Protein AF-0000000079066760 (afdb_homodimer)

Nearest PDB structures (foldseek):
  5xza-assembly1_A  TM=9.275E-01  e=2.744E-32  Staphylococcus aureus subsp. aureus NCTC 8325
  6qu3-assembly1_A  TM=8.707E-01  e=1.654E-29  Trypanosoma brucei brucei
  6qu5-assembly1_B  TM=8.694E-01  e=2.269E-28  Trypanosoma brucei brucei
  6qu4-assembly1_C  TM=8.582E-01  e=4.448E-29  Trypanosoma brucei brucei
  6qu5-assembly1_C  TM=8.742E-01  e=1.300E-27  Trypanosoma brucei brucei

Structure (mmCIF, N/CA/C/O backbone):
data_AF-0000000079066760-model_v1
#
loop_
_entity.id
_entity.type
_entity.pdbx_description
1 polymer 'ATP-dependent 6-phosphofructokinase'
#
loop_
_atom_site.group_PDB
_atom_site.id
_atom_site.type_symbol
_atom_site.label_atom_id
_atom_site.label_alt_id
_atom_site.label_comp_id
_atom_site.label_asym_id
_atom_site.label_entity_id
_atom_site.label_seq_id
_atom_site.pdbx_PDB_ins_code
_atom_site.Cartn_x
_atom_site.Cartn_y
_atom_site.Cartn_z
_atom_site.occupancy
_atom_site.B_iso_or_equiv
_atom_site.auth_seq_id
_atom_site.auth_comp_id
_atom_site.auth_asym_id
_atom_site.auth_atom_id
_atom_site.pdbx_PDB_model_num
ATOM 1 N N . MET A 1 1 ? 2.686 -25.406 -22.109 1 96.81 1 MET A N 1
ATOM 2 C CA . MET A 1 1 ? 4.059 -24.906 -22.016 1 96.81 1 MET A CA 1
ATOM 3 C C . MET A 1 1 ? 4.758 -25.5 -20.797 1 96.81 1 MET A C 1
ATOM 5 O O . MET A 1 1 ? 4.109 -26.062 -19.906 1 96.81 1 MET A O 1
ATOM 9 N N . ARG A 1 2 ? 6.035 -25.469 -20.938 1 98.31 2 ARG A N 1
ATOM 10 C CA . ARG A 1 2 ? 6.871 -25.734 -19.781 1 98.31 2 ARG A CA 1
ATOM 11 C C . ARG A 1 2 ? 7.609 -24.469 -19.344 1 98.31 2 ARG A C 1
ATOM 13 O O . ARG A 1 2 ? 8.375 -23.906 -20.109 1 98.31 2 ARG A O 1
ATOM 20 N N . ILE A 1 3 ? 7.352 -24.094 -18.047 1 98.5 3 ILE A N 1
ATOM 21 C CA . ILE A 1 3 ? 7.84 -22.797 -17.578 1 98.5 3 ILE A CA 1
ATOM 22 C C . ILE A 1 3 ? 8.805 -23.016 -16.406 1 98.5 3 ILE A C 1
ATOM 24 O O . ILE A 1 3 ? 8.523 -23.781 -15.484 1 98.5 3 ILE A O 1
ATOM 28 N N . GLY A 1 4 ? 9.984 -22.359 -16.5 1 98.62 4 GLY A N 1
ATOM 29 C CA . GLY A 1 4 ? 10.93 -22.344 -15.398 1 98.62 4 GLY A CA 1
ATOM 30 C C . GLY A 1 4 ? 10.875 -21.047 -14.594 1 98.62 4 GLY A C 1
ATOM 31 O O . GLY A 1 4 ? 10.781 -19.969 -15.164 1 98.62 4 GLY A O 1
ATOM 32 N N . VAL A 1 5 ? 10.883 -21.219 -13.266 1 98.38 5 VAL A N 1
ATOM 33 C CA . VAL A 1 5 ? 10.867 -20.078 -12.367 1 98.38 5 VAL A CA 1
ATOM 34 C C . VAL A 1 5 ? 12.102 -20.109 -11.469 1 98.38 5 VAL A C 1
ATOM 36 O O . VAL A 1 5 ? 12.555 -21.188 -11.07 1 98.38 5 VAL A O 1
ATOM 39 N N . LEU A 1 6 ? 12.688 -18.938 -11.219 1 97.31 6 LEU A N 1
ATOM 40 C CA . LEU A 1 6 ? 13.797 -18.859 -10.281 1 97.31 6 LEU A CA 1
ATOM 41 C C . LEU A 1 6 ? 13.766 -17.531 -9.516 1 97.31 6 LEU A C 1
ATOM 43 O O . LEU A 1 6 ? 13.219 -16.547 -10 1 97.31 6 LEU A O 1
ATOM 47 N N . THR A 1 7 ? 14.211 -17.547 -8.297 1 95.75 7 THR A N 1
ATOM 48 C CA . THR A 1 7 ? 14.375 -16.359 -7.457 1 95.75 7 THR A CA 1
ATOM 49 C C . THR A 1 7 ? 15.852 -16.094 -7.188 1 95.75 7 THR A C 1
ATOM 51 O O . THR A 1 7 ? 16.609 -17.016 -6.883 1 95.75 7 THR A O 1
ATOM 54 N N . SER A 1 8 ? 16.188 -14.828 -7.352 1 90.56 8 SER A N 1
ATOM 55 C CA . SER A 1 8 ? 17.594 -14.5 -7.172 1 90.56 8 SER A CA 1
ATOM 56 C C . SER A 1 8 ? 17.781 -13.164 -6.469 1 90.56 8 SER A C 1
ATOM 58 O O . SER A 1 8 ? 16.859 -12.328 -6.477 1 90.56 8 SER A O 1
ATOM 60 N N . GLY A 1 9 ? 18.969 -13.055 -5.758 1 84.5 9 GLY A N 1
ATOM 61 C CA . GLY A 1 9 ? 19.266 -11.844 -5.004 1 84.5 9 GLY A CA 1
ATOM 62 C C . GLY A 1 9 ? 18.797 -11.906 -3.564 1 84.5 9 GLY A C 1
ATOM 63 O O . GLY A 1 9 ? 18.594 -12.992 -3.02 1 84.5 9 GLY A O 1
ATOM 64 N N . GLY A 1 10 ? 18.734 -10.727 -2.904 1 80.44 10 GLY A N 1
ATOM 65 C CA . GLY A 1 10 ? 18.281 -10.68 -1.521 1 80.44 10 GLY A CA 1
ATOM 66 C C . GLY A 1 10 ? 16.828 -11.062 -1.353 1 80.44 10 GLY A C 1
ATOM 67 O O . GLY A 1 10 ? 15.992 -10.758 -2.209 1 80.44 10 GLY A O 1
ATOM 68 N N . ASP A 1 11 ? 16.578 -11.695 -0.259 1 82.19 11 ASP A N 1
ATOM 69 C CA . ASP A 1 11 ? 15.203 -12.117 -0.021 1 82.19 11 ASP A CA 1
ATOM 70 C C . ASP A 1 11 ? 14.297 -10.914 0.224 1 82.19 11 ASP A C 1
ATOM 72 O O . ASP A 1 11 ? 14.781 -9.82 0.534 1 82.19 11 ASP A O 1
ATOM 76 N N . CYS A 1 12 ? 13.109 -11.156 -0.087 1 88.12 12 CYS A N 1
ATOM 77 C CA . CYS A 1 12 ? 12.07 -10.141 0.051 1 88.12 12 CYS A CA 1
ATOM 78 C C . CYS A 1 12 ? 10.719 -10.773 0.339 1 88.12 12 CYS A C 1
ATOM 80 O O . CYS A 1 12 ? 10.406 -11.844 -0.19 1 88.12 12 CYS A O 1
ATOM 82 N N . PRO A 1 13 ? 9.938 -10.109 1.249 1 92.38 13 PRO A N 1
ATOM 83 C CA . PRO A 1 13 ? 8.562 -10.609 1.387 1 92.38 13 PRO A CA 1
ATOM 84 C C . PRO A 1 13 ? 7.77 -10.516 0.086 1 92.38 13 PRO A C 1
ATOM 86 O O . PRO A 1 13 ? 7.82 -9.492 -0.602 1 92.38 13 PRO A O 1
ATOM 89 N N . GLY A 1 14 ? 7.066 -11.656 -0.261 1 94.38 14 GLY A N 1
ATOM 90 C CA . GLY A 1 14 ? 6.223 -11.641 -1.445 1 94.38 14 GLY A CA 1
ATOM 91 C C . GLY A 1 14 ? 6.723 -12.562 -2.543 1 94.38 14 GLY A C 1
ATOM 92 O O . GLY A 1 14 ? 5.992 -12.859 -3.492 1 94.38 14 GLY A O 1
ATOM 93 N N . LEU A 1 15 ? 7.957 -13.062 -2.408 1 96.25 15 LEU A N 1
ATOM 94 C CA . LEU A 1 15 ? 8.523 -13.961 -3.414 1 96.25 15 LEU A CA 1
ATOM 95 C C . LEU A 1 15 ? 7.652 -15.203 -3.584 1 96.25 15 LEU A C 1
ATOM 97 O O . LEU A 1 15 ? 7.336 -15.594 -4.711 1 96.25 15 LEU A O 1
ATOM 101 N N . ASN A 1 16 ? 7.262 -15.742 -2.49 1 96.75 16 ASN A N 1
ATOM 102 C CA . ASN A 1 16 ? 6.445 -16.953 -2.529 1 96.75 16 ASN A CA 1
ATOM 103 C C . ASN A 1 16 ? 5.074 -16.672 -3.141 1 96.75 16 ASN A C 1
ATOM 105 O O . ASN A 1 16 ? 4.496 -17.547 -3.799 1 96.75 16 ASN A O 1
ATOM 109 N N . ALA A 1 17 ? 4.594 -15.508 -2.939 1 96.19 17 ALA A N 1
ATOM 110 C CA . ALA A 1 17 ? 3.32 -15.141 -3.547 1 96.19 17 ALA A CA 1
ATOM 111 C C . ALA A 1 17 ? 3.43 -15.102 -5.07 1 96.19 17 ALA A C 1
ATOM 113 O O . ALA A 1 17 ? 2.494 -15.484 -5.773 1 96.19 17 ALA A O 1
ATOM 114 N N . VAL A 1 18 ? 4.566 -14.625 -5.602 1 97.12 18 VAL A N 1
ATOM 115 C CA . VAL A 1 18 ? 4.781 -14.617 -7.043 1 97.12 18 VAL A CA 1
ATOM 116 C C . VAL A 1 18 ? 4.848 -16.047 -7.562 1 97.12 18 VAL A C 1
ATOM 118 O O . VAL A 1 18 ? 4.188 -16.391 -8.547 1 97.12 18 VAL A O 1
ATOM 121 N N . ILE A 1 19 ? 5.633 -16.859 -6.879 1 97.38 19 ILE A N 1
ATOM 122 C CA . ILE A 1 19 ? 5.793 -18.25 -7.277 1 97.38 19 ILE A CA 1
ATOM 123 C C . ILE A 1 19 ? 4.43 -18.938 -7.309 1 97.38 19 ILE A C 1
ATOM 125 O O . ILE A 1 19 ? 4.086 -19.609 -8.281 1 97.38 19 ILE A O 1
ATOM 129 N N . ARG A 1 20 ? 3.691 -18.766 -6.258 1 96.62 20 ARG A N 1
ATOM 130 C CA . ARG A 1 20 ? 2.361 -19.344 -6.148 1 96.62 20 ARG A CA 1
ATOM 131 C C . ARG A 1 20 ? 1.467 -18.891 -7.297 1 96.62 20 ARG A C 1
ATOM 133 O O . ARG A 1 20 ? 0.737 -19.703 -7.879 1 96.62 20 ARG A O 1
ATOM 140 N N . SER A 1 21 ? 1.528 -17.641 -7.566 1 96.44 21 SER A N 1
ATOM 141 C CA . SER A 1 21 ? 0.71 -17.078 -8.633 1 96.44 21 SER A CA 1
ATOM 142 C C . SER A 1 21 ? 1.089 -17.672 -9.992 1 96.44 21 SER A C 1
ATOM 144 O O . SER A 1 21 ? 0.216 -18 -10.789 1 96.44 21 SER A O 1
ATOM 146 N N . VAL A 1 22 ? 2.357 -17.781 -10.242 1 96.88 22 VAL A N 1
ATOM 147 C CA . VAL A 1 22 ? 2.842 -18.359 -11.492 1 96.88 22 VAL A CA 1
ATOM 148 C C . VAL A 1 22 ? 2.311 -19.781 -11.641 1 96.88 22 VAL A C 1
ATOM 150 O O . VAL A 1 22 ? 1.773 -20.156 -12.688 1 96.88 22 VAL A O 1
ATOM 153 N N . VAL A 1 23 ? 2.422 -20.562 -10.609 1 96.75 23 VAL A N 1
ATOM 154 C CA . VAL A 1 23 ? 2.004 -21.953 -10.656 1 96.75 23 VAL A CA 1
ATOM 155 C C . VAL A 1 23 ? 0.495 -22.047 -10.875 1 96.75 23 VAL A C 1
ATOM 157 O O . VAL A 1 23 ? 0.025 -22.797 -11.727 1 96.75 23 VAL A O 1
ATOM 160 N N . HIS A 1 24 ? -0.247 -21.266 -10.141 1 94.44 24 HIS A N 1
ATOM 161 C CA . HIS A 1 24 ? -1.699 -21.312 -10.266 1 94.44 24 HIS A CA 1
ATOM 162 C C . HIS A 1 24 ? -2.143 -20.938 -11.68 1 94.44 24 HIS A C 1
ATOM 164 O O . HIS A 1 24 ? -2.934 -21.641 -12.297 1 94.44 24 HIS A O 1
ATOM 170 N N . ARG A 1 25 ? -1.624 -19.859 -12.18 1 94.75 25 ARG A N 1
ATOM 171 C CA . ARG A 1 25 ? -2.037 -19.391 -13.5 1 94.75 25 ARG A CA 1
ATOM 172 C C . ARG A 1 25 ? -1.598 -20.375 -14.586 1 94.75 25 ARG A C 1
ATOM 174 O O . ARG A 1 25 ? -2.361 -20.672 -15.5 1 94.75 25 ARG A O 1
ATOM 181 N N . ALA A 1 26 ? -0.417 -20.875 -14.461 1 96 26 ALA A N 1
ATOM 182 C CA . ALA A 1 26 ? 0.157 -21.766 -15.469 1 96 26 ALA A CA 1
ATOM 183 C C . ALA A 1 26 ? -0.54 -23.125 -15.461 1 96 26 ALA A C 1
ATOM 185 O O . ALA A 1 26 ? -0.984 -23.594 -16.516 1 96 26 ALA A O 1
ATOM 186 N N . VAL A 1 27 ? -0.723 -23.703 -14.305 1 93.75 27 VAL A N 1
ATOM 187 C CA . VAL A 1 27 ? -1.199 -25.078 -14.188 1 93.75 27 VAL A CA 1
ATOM 188 C C . VAL A 1 27 ? -2.719 -25.109 -14.328 1 93.75 27 VAL A C 1
ATOM 190 O O . VAL A 1 27 ? -3.256 -25.891 -15.125 1 93.75 27 VAL A O 1
ATOM 193 N N . VAL A 1 28 ? -3.402 -24.297 -13.656 1 87.56 28 VAL A N 1
ATOM 194 C CA . VAL A 1 28 ? -4.855 -24.391 -13.57 1 87.56 28 VAL A CA 1
ATOM 195 C C . VAL A 1 28 ? -5.477 -23.875 -14.867 1 87.56 28 VAL A C 1
ATOM 197 O O . VAL A 1 28 ? -6.344 -24.516 -15.453 1 87.56 28 VAL A O 1
ATOM 200 N N . ASP A 1 29 ? -4.992 -22.844 -15.375 1 87 29 ASP A N 1
ATOM 201 C CA . ASP A 1 29 ? -5.711 -22.203 -16.469 1 87 29 ASP A CA 1
ATOM 202 C C . ASP A 1 29 ? -5.137 -22.609 -17.812 1 87 29 ASP A C 1
ATOM 204 O O . ASP A 1 29 ? -5.867 -22.703 -18.812 1 87 29 ASP A O 1
ATOM 208 N N . HIS A 1 30 ? -3.85 -22.859 -17.828 1 93.62 30 HIS A N 1
ATOM 209 C CA . HIS A 1 30 ? -3.229 -23.125 -19.109 1 93.62 30 HIS A CA 1
ATOM 210 C C . HIS A 1 30 ? -2.818 -24.594 -19.234 1 93.62 30 HIS A C 1
ATOM 212 O O . HIS A 1 30 ? -2.469 -25.062 -20.328 1 93.62 30 HIS A O 1
ATOM 218 N N . GLY A 1 31 ? -2.832 -25.281 -18.156 1 94.69 31 GLY A N 1
ATOM 219 C CA . GLY A 1 31 ? -2.391 -26.672 -18.188 1 94.69 31 GLY A CA 1
ATOM 220 C C . GLY A 1 31 ? -0.896 -26.812 -18.406 1 94.69 31 GLY A C 1
ATOM 221 O O . GLY A 1 31 ? -0.44 -27.812 -18.969 1 94.69 31 GLY A O 1
ATOM 222 N N . ASP A 1 32 ? -0.172 -25.828 -18 1 97.44 32 ASP A N 1
ATOM 223 C CA . ASP A 1 32 ? 1.278 -25.797 -18.156 1 97.44 32 ASP A CA 1
ATOM 224 C C . ASP A 1 32 ? 1.965 -26.641 -17.078 1 97.44 32 ASP A C 1
ATOM 226 O O . ASP A 1 32 ? 1.344 -27 -16.078 1 97.44 32 ASP A O 1
ATOM 230 N N . GLU A 1 33 ? 3.201 -26.953 -17.406 1 98.19 33 GLU A N 1
ATOM 231 C CA . GLU A 1 33 ? 4.105 -27.484 -16.391 1 98.19 33 GLU A CA 1
ATOM 232 C C . GLU A 1 33 ? 5.062 -26.406 -15.891 1 98.19 33 GLU A C 1
ATOM 234 O O . GLU A 1 33 ? 5.562 -25.594 -16.672 1 98.19 33 GLU A O 1
ATOM 239 N N . VAL A 1 34 ? 5.254 -26.453 -14.539 1 98.44 34 VAL A N 1
ATOM 240 C CA . VAL A 1 34 ? 6.141 -25.453 -13.953 1 98.44 34 VAL A CA 1
ATOM 241 C C . VAL A 1 34 ? 7.242 -26.141 -13.156 1 98.44 34 VAL A C 1
ATOM 243 O O . VAL A 1 34 ? 6.984 -27.094 -12.422 1 98.44 34 VAL A O 1
ATOM 246 N N . ILE A 1 35 ? 8.477 -25.688 -13.391 1 98.56 35 ILE A N 1
ATOM 247 C CA . ILE A 1 35 ? 9.594 -26.125 -12.562 1 98.56 35 ILE A CA 1
ATOM 248 C C . ILE A 1 35 ? 10.266 -24.938 -11.906 1 98.56 35 ILE A C 1
ATOM 250 O O . ILE A 1 35 ? 10.195 -23.812 -12.422 1 98.56 35 ILE A O 1
ATOM 254 N N . GLY A 1 36 ? 10.805 -25.141 -10.75 1 98.5 36 GLY A N 1
ATOM 255 C CA . GLY A 1 36 ? 11.547 -24.125 -10.023 1 98.5 36 GLY A CA 1
ATOM 256 C C . GLY A 1 36 ? 13.016 -24.453 -9.867 1 98.5 36 GLY A C 1
ATOM 257 O O . GLY A 1 36 ? 13.375 -25.531 -9.398 1 98.5 36 GLY A O 1
ATOM 258 N N . PHE A 1 37 ? 13.852 -23.547 -10.266 1 97.69 37 PHE A N 1
ATOM 259 C CA . PHE A 1 37 ? 15.289 -23.719 -10.125 1 97.69 37 PHE A CA 1
ATOM 260 C C . PHE A 1 37 ? 15.75 -23.328 -8.727 1 97.69 37 PHE A C 1
ATOM 262 O O . PHE A 1 37 ? 15.375 -22.266 -8.227 1 97.69 37 PHE A O 1
ATOM 269 N N . HIS A 1 38 ? 16.594 -24.156 -8.141 1 96.75 38 HIS A N 1
ATOM 270 C CA . HIS A 1 38 ? 17.109 -23.875 -6.797 1 96.75 38 HIS A CA 1
ATOM 271 C C . HIS A 1 38 ? 18.188 -22.812 -6.828 1 96.75 38 HIS A C 1
ATOM 273 O O . HIS A 1 38 ? 19.062 -22.828 -7.699 1 96.75 38 HIS A O 1
ATOM 279 N N . ASP A 1 39 ? 18.047 -21.844 -5.941 1 94.38 39 ASP A N 1
ATOM 280 C CA . ASP A 1 39 ? 19.078 -20.859 -5.648 1 94.38 39 ASP A CA 1
ATOM 281 C C . ASP A 1 39 ? 19.375 -20 -6.871 1 94.38 39 ASP A C 1
ATOM 283 O O . ASP A 1 39 ? 20.531 -19.672 -7.145 1 94.38 39 ASP A O 1
ATOM 287 N N . GLY A 1 40 ? 18.328 -19.703 -7.605 1 93.38 40 GLY A N 1
ATOM 288 C CA . GLY A 1 40 ? 18.406 -18.672 -8.641 1 93.38 40 GLY A CA 1
ATOM 289 C C . GLY A 1 40 ? 19.062 -19.156 -9.914 1 93.38 40 GLY A C 1
ATOM 290 O O . GLY A 1 40 ? 18.766 -20.25 -10.406 1 93.38 40 GLY A O 1
ATOM 291 N N . TRP A 1 41 ? 19.922 -18.359 -10.453 1 92.38 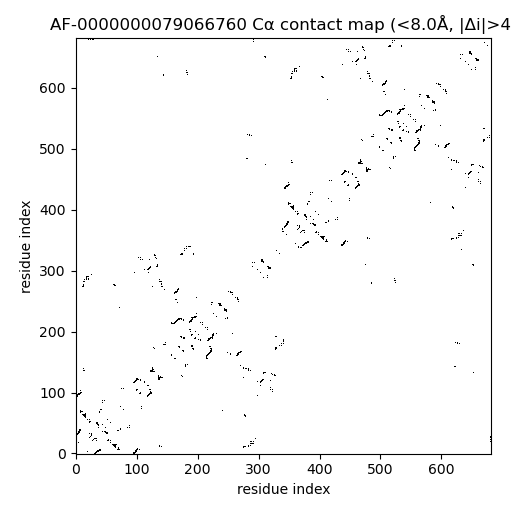41 TRP A N 1
ATOM 292 C CA . TRP A 1 41 ? 20.594 -18.641 -11.711 1 92.38 41 TRP A CA 1
ATOM 293 C C . TRP A 1 41 ? 21.516 -19.844 -11.57 1 92.38 41 TRP A C 1
ATOM 295 O O . TRP A 1 41 ? 21.719 -20.609 -12.523 1 92.38 41 TRP A O 1
ATOM 305 N N . LYS A 1 42 ? 22.047 -20 -10.383 1 91.75 42 LYS A N 1
ATOM 306 C CA . LYS A 1 42 ? 22.891 -21.172 -10.125 1 91.75 42 LYS A CA 1
ATOM 307 C C . LYS A 1 42 ? 22.125 -22.453 -10.438 1 91.75 42 LYS A C 1
ATOM 309 O O . LYS A 1 42 ? 22.688 -23.375 -11.039 1 91.75 42 LYS A O 1
ATOM 314 N N . GLY A 1 43 ? 20.891 -22.531 -10.039 1 94.44 43 GLY A N 1
ATOM 315 C CA . GLY A 1 43 ? 20.078 -23.703 -10.328 1 94.44 43 GLY A CA 1
ATOM 316 C C . GLY A 1 43 ? 19.891 -23.953 -11.812 1 94.44 43 GLY A C 1
ATOM 317 O O . GLY A 1 43 ? 19.922 -25.109 -12.266 1 94.44 43 GLY A O 1
ATOM 318 N N . LEU A 1 44 ? 19.703 -22.891 -12.562 1 93.75 44 LEU A N 1
ATOM 319 C CA . LEU A 1 44 ? 19.562 -23.031 -14.016 1 93.75 44 LEU A CA 1
ATOM 320 C C . LEU A 1 44 ? 20.859 -23.531 -14.633 1 93.75 44 LEU A C 1
ATOM 322 O O . LEU A 1 44 ? 20.844 -24.422 -15.484 1 93.75 44 LEU A O 1
ATOM 326 N N . LEU A 1 45 ? 21.984 -23.031 -14.18 1 92.19 45 LEU A N 1
ATOM 327 C CA . LEU A 1 45 ? 23.297 -23.375 -14.742 1 92.19 45 LEU A CA 1
ATOM 328 C C . LEU A 1 45 ? 23.688 -24.812 -14.375 1 92.19 45 LEU A C 1
ATOM 330 O O . LEU A 1 45 ? 24.375 -25.484 -15.133 1 92.19 45 LEU A O 1
ATOM 334 N N . GLU A 1 46 ? 23.188 -25.25 -13.281 1 93.31 46 GLU A N 1
ATOM 335 C CA . GLU A 1 46 ? 23.562 -26.578 -12.805 1 93.31 46 GLU A CA 1
ATOM 336 C C . GLU A 1 46 ? 22.438 -27.594 -13.039 1 93.31 46 GLU A C 1
ATOM 338 O O . GLU A 1 46 ? 22.547 -28.75 -12.641 1 93.31 46 GLU A O 1
ATOM 343 N N . CYS A 1 47 ? 21.438 -27.109 -13.609 1 95.56 47 CYS A N 1
ATOM 344 C CA . CYS A 1 47 ? 20.266 -27.938 -13.891 1 95.56 47 CYS A CA 1
ATOM 345 C C . CYS A 1 47 ? 19.703 -28.547 -12.617 1 95.56 47 CYS A C 1
ATOM 347 O O . CYS A 1 47 ? 19.438 -29.75 -12.57 1 95.56 47 CYS A O 1
ATOM 349 N N . ASP A 1 48 ? 19.688 -27.781 -11.57 1 97 48 ASP A N 1
ATOM 350 C CA . ASP A 1 48 ? 19.109 -28.172 -10.289 1 97 48 ASP A CA 1
ATOM 351 C C . ASP A 1 48 ? 17.719 -27.547 -10.102 1 97 48 ASP A C 1
ATOM 353 O O . ASP A 1 48 ? 17.609 -26.344 -9.867 1 97 48 ASP A O 1
ATOM 357 N N . TYR A 1 49 ? 16.703 -28.422 -10.25 1 97.69 49 TYR A N 1
ATOM 358 C CA . TYR A 1 49 ? 15.344 -27.891 -10.242 1 97.69 49 TYR A CA 1
ATOM 359 C C . TYR A 1 49 ? 14.383 -28.875 -9.586 1 97.69 49 TYR A C 1
ATOM 361 O O . TYR A 1 49 ? 14.742 -30.016 -9.32 1 97.69 49 TYR A O 1
ATOM 369 N N . ARG A 1 50 ? 13.242 -28.406 -9.258 1 98 50 ARG A N 1
ATOM 370 C CA . ARG A 1 50 ? 12.148 -29.234 -8.758 1 98 50 ARG A CA 1
ATOM 371 C C . ARG A 1 50 ? 10.844 -28.906 -9.477 1 98 50 ARG A C 1
ATOM 373 O O . ARG A 1 50 ? 10.664 -27.797 -9.969 1 98 50 ARG A O 1
ATOM 380 N N . LYS A 1 51 ? 10 -29.891 -9.445 1 97.69 51 LYS A N 1
ATOM 381 C CA . LYS A 1 51 ? 8.664 -29.672 -10 1 97.69 51 LYS A CA 1
ATOM 382 C C . LYS A 1 51 ? 7.828 -28.797 -9.07 1 97.69 51 LYS A C 1
ATOM 384 O O . LYS A 1 51 ? 7.875 -28.953 -7.848 1 97.69 51 LYS A O 1
ATOM 389 N N . LEU A 1 52 ? 7.109 -27.828 -9.641 1 97.75 52 LEU A N 1
ATOM 390 C CA . LEU A 1 52 ? 6.184 -27 -8.891 1 97.75 52 LEU A CA 1
ATOM 391 C C . LEU A 1 52 ? 4.746 -27.234 -9.344 1 97.75 52 LEU A C 1
ATOM 393 O O . LEU A 1 52 ? 4.371 -26.859 -10.461 1 97.75 52 LEU A O 1
ATOM 397 N N . ASP A 1 53 ? 3.971 -27.906 -8.5 1 95.81 53 ASP A N 1
ATOM 398 C CA . ASP A 1 53 ? 2.543 -28.078 -8.734 1 95.81 53 ASP A CA 1
ATOM 399 C C . ASP A 1 53 ? 1.716 -27.391 -7.656 1 95.81 53 ASP A C 1
ATOM 401 O O . ASP A 1 53 ? 2.258 -26.641 -6.832 1 95.81 53 ASP A O 1
ATOM 405 N N . LEU A 1 54 ? 0.426 -27.578 -7.691 1 92 54 LEU A N 1
ATOM 406 C CA . LEU A 1 54 ? -0.475 -26.875 -6.777 1 92 54 LEU A CA 1
ATOM 407 C C . LEU A 1 54 ? -0.212 -27.281 -5.332 1 92 54 LEU A C 1
ATOM 409 O O . LEU A 1 54 ? -0.359 -26.469 -4.418 1 92 54 LEU A O 1
ATOM 413 N N . ASP A 1 55 ? 0.152 -28.469 -5.094 1 91.19 55 ASP A N 1
ATOM 414 C CA . ASP A 1 55 ? 0.483 -28.938 -3.754 1 91.19 55 ASP A CA 1
ATOM 415 C C . ASP A 1 55 ? 1.77 -28.297 -3.244 1 91.19 55 ASP A C 1
ATOM 417 O O . ASP A 1 55 ? 1.875 -27.953 -2.064 1 91.19 55 ASP A O 1
ATOM 421 N N . ALA A 1 56 ? 2.695 -28.125 -4.152 1 93.5 56 ALA A N 1
ATOM 422 C CA . ALA A 1 56 ? 3.998 -27.562 -3.797 1 93.5 56 ALA A CA 1
ATOM 423 C C . ALA A 1 56 ? 3.867 -26.109 -3.346 1 93.5 56 ALA A C 1
ATOM 425 O O . ALA A 1 56 ? 4.711 -25.609 -2.602 1 93.5 56 ALA A O 1
ATOM 426 N N . VAL A 1 57 ? 2.797 -25.453 -3.803 1 93.88 57 VAL A N 1
ATOM 427 C CA . VAL A 1 57 ? 2.715 -24.016 -3.506 1 93.88 57 VAL A CA 1
ATOM 428 C C . VAL A 1 57 ? 1.559 -23.766 -2.543 1 93.88 57 VAL A C 1
ATOM 430 O O . VAL A 1 57 ? 1.17 -22.609 -2.326 1 93.88 57 VAL A O 1
ATOM 433 N N . GLY A 1 58 ? 1.031 -24.797 -1.979 1 88.94 58 GLY A N 1
ATOM 434 C CA . GLY A 1 58 ? -0.019 -24.641 -0.984 1 88.94 58 GLY A CA 1
ATOM 435 C C . GLY A 1 58 ? 0.46 -23.969 0.29 1 88.94 58 GLY A C 1
ATOM 436 O O . GLY A 1 58 ? 1.462 -24.391 0.876 1 88.94 58 GLY A O 1
ATOM 437 N N . GLY A 1 59 ? -0.193 -22.844 0.675 1 87.94 59 GLY A N 1
ATOM 438 C CA . GLY A 1 59 ? 0.039 -22.234 1.978 1 87.94 59 GLY A CA 1
ATOM 439 C C . GLY A 1 59 ? 1.267 -21.344 2.012 1 87.94 59 GLY A C 1
ATOM 440 O O . GLY A 1 59 ? 1.728 -20.953 3.088 1 87.94 59 GLY A O 1
ATOM 441 N N . ILE A 1 60 ? 1.777 -21.016 0.898 1 92.06 60 ILE A N 1
ATOM 442 C CA . ILE A 1 60 ? 3.047 -20.297 0.947 1 92.06 60 ILE A CA 1
ATOM 443 C C . ILE A 1 60 ? 2.809 -18.812 0.705 1 92.06 60 ILE A C 1
ATOM 445 O O . ILE A 1 60 ? 3.746 -18 0.75 1 92.06 60 ILE A O 1
ATOM 449 N N . LEU A 1 61 ? 1.576 -18.422 0.508 1 92.12 61 LEU A N 1
ATOM 450 C CA . LEU A 1 61 ? 1.212 -17.062 0.144 1 92.12 61 LEU A CA 1
ATOM 451 C C . LEU A 1 61 ? 1.688 -16.062 1.2 1 92.12 61 LEU A C 1
ATOM 453 O O . LEU A 1 61 ? 2.213 -15 0.867 1 92.12 61 LEU A O 1
ATOM 457 N N . ALA A 1 62 ? 1.596 -16.438 2.469 1 91.38 62 ALA A N 1
ATOM 458 C CA . ALA A 1 62 ? 1.905 -15.531 3.57 1 91.38 62 ALA A CA 1
ATOM 459 C C . ALA A 1 62 ? 3.301 -15.797 4.125 1 91.38 62 ALA A C 1
ATOM 461 O O . ALA A 1 62 ? 3.729 -15.148 5.082 1 91.38 62 ALA A O 1
ATOM 462 N N . ARG A 1 63 ? 3.943 -16.688 3.516 1 90.31 63 ARG A N 1
ATOM 463 C CA . ARG A 1 63 ? 5.258 -17.078 4.023 1 90.31 63 ARG A CA 1
ATOM 464 C C . ARG A 1 63 ? 6.336 -16.125 3.521 1 90.31 63 ARG A C 1
ATOM 466 O O . ARG A 1 63 ? 6.32 -15.711 2.357 1 90.31 63 ARG A O 1
ATOM 473 N N . GLY A 1 64 ? 7.219 -15.758 4.406 1 87.5 64 GLY A N 1
ATOM 474 C CA . GLY A 1 64 ? 8.367 -14.953 4.031 1 87.5 64 GLY A CA 1
ATOM 475 C C . GLY A 1 64 ? 9.461 -15.75 3.348 1 87.5 64 GLY A C 1
ATOM 476 O O . GLY A 1 64 ? 9.453 -16.984 3.389 1 87.5 64 GLY A O 1
ATOM 477 N N . GLY A 1 65 ? 10.352 -14.938 2.66 1 88.75 65 GLY A N 1
ATOM 478 C CA . GLY A 1 65 ? 11.445 -15.602 1.966 1 88.75 65 GLY A CA 1
ATOM 479 C C . GLY A 1 65 ? 11.016 -16.266 0.668 1 88.75 65 GLY A C 1
ATOM 480 O O . GLY A 1 65 ? 10.133 -15.75 -0.03 1 88.75 65 GLY A O 1
ATOM 481 N N . THR A 1 66 ? 11.742 -17.281 0.277 1 93.12 66 THR A N 1
ATOM 482 C CA . THR A 1 66 ? 11.453 -18.016 -0.954 1 93.12 66 THR A CA 1
ATOM 483 C C . THR A 1 66 ? 11.664 -19.5 -0.763 1 93.12 66 THR A C 1
ATOM 485 O O . THR A 1 66 ? 12.633 -19.922 -0.116 1 93.12 66 THR A O 1
ATOM 488 N N . ILE A 1 67 ? 10.789 -20.266 -1.312 1 93.88 67 ILE A N 1
ATOM 489 C CA . ILE A 1 67 ? 10.875 -21.719 -1.194 1 93.88 67 ILE A CA 1
ATOM 490 C C . ILE A 1 67 ? 11.945 -22.25 -2.141 1 93.88 67 ILE A C 1
ATOM 492 O O . ILE A 1 67 ? 12.352 -23.406 -2.035 1 93.88 67 ILE A O 1
ATOM 496 N N . LEU A 1 68 ? 12.414 -21.453 -3.035 1 95.75 68 LEU A N 1
ATOM 497 C CA . LEU A 1 68 ? 13.375 -21.891 -4.043 1 95.75 68 LEU A CA 1
ATOM 498 C C . LEU A 1 68 ? 14.797 -21.531 -3.629 1 95.75 68 LEU A C 1
ATOM 500 O O . LEU A 1 68 ? 15.758 -22 -4.25 1 95.75 68 LEU A O 1
ATOM 504 N N . GLY A 1 69 ? 14.875 -20.766 -2.566 1 92.25 69 GLY A N 1
ATOM 505 C CA . GLY A 1 69 ? 16.203 -20.266 -2.213 1 92.25 69 GLY A CA 1
ATOM 506 C C . GLY A 1 69 ? 16.688 -19.172 -3.141 1 92.25 69 GLY A C 1
ATOM 507 O O . GLY A 1 69 ? 16.016 -18.828 -4.121 1 92.25 69 GLY A O 1
ATOM 508 N N . SER A 1 70 ? 17.781 -18.625 -2.746 1 87.94 70 SER A N 1
ATOM 509 C CA . SER A 1 70 ? 18.391 -17.547 -3.533 1 87.94 70 SER A CA 1
ATOM 510 C C . SER A 1 70 ? 19.906 -17.547 -3.406 1 87.94 70 SER A C 1
ATOM 512 O O . SER A 1 70 ? 20.453 -18.047 -2.418 1 87.94 70 SER A O 1
ATOM 514 N N . SER A 1 71 ? 20.484 -17.156 -4.492 1 79.81 71 SER A N 1
ATOM 515 C CA . SER A 1 71 ? 21.938 -16.984 -4.488 1 79.81 71 SER A CA 1
ATOM 516 C C . SER A 1 71 ? 22.344 -15.797 -5.359 1 79.81 71 SER A C 1
ATOM 518 O O . SER A 1 71 ? 21.547 -15.312 -6.168 1 79.81 71 SER A O 1
ATOM 520 N N . ARG A 1 72 ? 23.578 -15.336 -5.023 1 74.12 72 ARG A N 1
ATOM 521 C CA . ARG A 1 72 ? 24.156 -14.297 -5.867 1 74.12 72 ARG A CA 1
ATOM 522 C C . ARG A 1 72 ? 25.188 -14.891 -6.836 1 74.12 72 ARG A C 1
ATOM 524 O O . ARG A 1 72 ? 25.984 -15.742 -6.453 1 74.12 72 ARG A O 1
ATOM 531 N N . VAL A 1 73 ? 24.859 -14.656 -8.031 1 71.69 73 VAL A N 1
ATOM 532 C CA . VAL A 1 73 ? 25.797 -15.156 -9.031 1 71.69 73 VAL A CA 1
ATOM 533 C C . VAL A 1 73 ? 26.531 -13.977 -9.672 1 71.69 73 VAL A C 1
ATOM 535 O O . VAL A 1 73 ? 25.922 -12.961 -10.008 1 71.69 73 VAL A O 1
ATOM 538 N N . GLN A 1 74 ? 27.828 -14.141 -9.758 1 72 74 GLN A N 1
ATOM 539 C CA . GLN A 1 74 ? 28.625 -13.094 -10.391 1 72 74 GLN A CA 1
ATOM 540 C C . GLN A 1 74 ? 28.312 -12.984 -11.875 1 72 74 GLN A C 1
ATOM 542 O O . GLN A 1 74 ? 28.172 -14 -12.562 1 72 74 GLN A O 1
ATOM 547 N N . PRO A 1 75 ? 28.156 -11.82 -12.297 1 67.25 75 PRO A N 1
ATOM 548 C CA . PRO A 1 75 ? 27.812 -11.609 -13.711 1 67.25 75 PRO A CA 1
ATOM 549 C C . PRO A 1 75 ? 28.766 -12.344 -14.656 1 67.25 75 PRO A C 1
ATOM 551 O O . PRO A 1 75 ? 28.328 -12.875 -15.68 1 67.25 75 PRO A O 1
ATOM 554 N N . ALA A 1 76 ? 30 -12.406 -14.289 1 69.56 76 ALA A N 1
ATOM 555 C CA . ALA A 1 76 ? 30.984 -13.047 -15.148 1 69.56 76 ALA A CA 1
ATOM 556 C C . ALA A 1 76 ? 30.672 -14.523 -15.344 1 69.56 76 ALA A C 1
ATOM 558 O O . ALA A 1 76 ? 30.859 -15.07 -16.438 1 69.56 76 ALA A O 1
ATOM 559 N N . HIS A 1 77 ? 30.219 -15.078 -14.375 1 74.12 77 HIS A N 1
ATOM 560 C CA . HIS A 1 77 ? 29.859 -16.5 -14.453 1 74.12 77 HIS A CA 1
ATOM 561 C C . HIS A 1 77 ? 28.656 -16.703 -15.359 1 74.12 77 HIS A C 1
ATOM 563 O O . HIS A 1 77 ? 28.562 -17.719 -16.062 1 74.12 77 HIS A O 1
ATOM 569 N N . LEU A 1 78 ? 27.922 -15.766 -15.422 1 76 78 LEU A N 1
ATOM 570 C CA . LEU A 1 78 ? 26.734 -15.883 -16.25 1 76 78 LEU A CA 1
ATOM 571 C C . LEU A 1 78 ? 27.062 -15.688 -17.719 1 76 78 LEU A C 1
ATOM 573 O O . LEU A 1 78 ? 26.5 -16.375 -18.594 1 76 78 LEU A O 1
ATOM 577 N N . ARG A 1 79 ? 27.984 -14.844 -17.938 1 78.19 79 ARG A N 1
ATOM 578 C CA . ARG A 1 79 ? 28.406 -14.633 -19.312 1 78.19 79 ARG A CA 1
ATOM 579 C C . ARG A 1 79 ? 29.031 -15.906 -19.891 1 78.19 79 ARG A C 1
ATOM 581 O O . ARG A 1 79 ? 28.734 -16.266 -21.031 1 78.19 79 ARG A O 1
ATOM 588 N N . ASP A 1 80 ? 29.703 -16.531 -19.031 1 81.38 80 ASP A N 1
ATOM 589 C CA . ASP A 1 80 ? 30.375 -17.75 -19.469 1 81.38 80 ASP A CA 1
ATOM 590 C C . ASP A 1 80 ? 29.422 -18.938 -19.516 1 81.38 80 ASP A C 1
ATOM 592 O O . ASP A 1 80 ? 29.703 -19.953 -20.141 1 81.38 80 ASP A O 1
ATOM 596 N N . GLY A 1 81 ? 28.266 -18.688 -18.953 1 85.12 81 GLY A N 1
ATOM 597 C CA . GLY A 1 81 ? 27.328 -19.797 -18.812 1 85.12 81 GLY A CA 1
ATOM 598 C C . GLY A 1 81 ? 26.156 -19.703 -19.766 1 85.12 81 GLY A C 1
ATOM 599 O O . GLY A 1 81 ? 25.219 -20.5 -19.656 1 85.12 81 GLY A O 1
ATOM 600 N N . VAL A 1 82 ? 26.234 -18.828 -20.641 1 88.88 82 VAL A N 1
ATOM 601 C CA . VAL A 1 82 ? 25.109 -18.578 -21.547 1 88.88 82 VAL A CA 1
ATOM 602 C C . VAL A 1 82 ? 24.812 -19.844 -22.344 1 88.88 82 VAL A C 1
ATOM 604 O O . VAL A 1 82 ? 23.656 -20.266 -22.453 1 88.88 82 VAL A O 1
ATOM 607 N N . GLU A 1 83 ? 25.859 -20.406 -22.891 1 91.69 83 GLU A N 1
ATOM 608 C CA . GLU A 1 83 ? 25.688 -21.609 -23.703 1 91.69 83 GLU A CA 1
ATOM 609 C C . GLU A 1 83 ? 25.156 -22.766 -22.859 1 91.69 83 GLU A C 1
ATOM 611 O O . GLU A 1 83 ? 24.312 -23.547 -23.328 1 91.69 83 GLU A O 1
ATOM 616 N N . ARG A 1 84 ? 25.672 -22.844 -21.703 1 92.12 84 ARG A N 1
ATOM 617 C CA . ARG A 1 84 ? 25.188 -23.859 -20.797 1 92.12 84 ARG A CA 1
ATOM 618 C C . ARG A 1 84 ? 23.719 -23.672 -20.484 1 92.12 84 ARG A C 1
ATOM 620 O O . ARG A 1 84 ? 22.938 -24.625 -20.484 1 92.12 84 ARG A O 1
ATOM 627 N N . ALA A 1 85 ? 23.344 -22.5 -20.219 1 93.25 85 ALA A N 1
ATOM 628 C CA . ALA A 1 85 ? 21.953 -22.172 -19.938 1 93.25 85 ALA A CA 1
ATOM 629 C C . ALA A 1 85 ? 21.047 -22.516 -21.125 1 93.25 85 ALA A C 1
ATOM 631 O O . ALA A 1 85 ? 19.984 -23.109 -20.953 1 93.25 85 ALA A O 1
ATOM 632 N N . ARG A 1 86 ? 21.516 -22.156 -22.25 1 94.44 86 ARG A N 1
ATOM 633 C CA . ARG A 1 86 ? 20.766 -22.453 -23.469 1 94.44 86 ARG A CA 1
ATOM 634 C C . ARG A 1 86 ? 20.562 -23.953 -23.641 1 94.44 86 ARG A C 1
ATOM 636 O O . ARG A 1 86 ? 19.484 -24.406 -24.031 1 94.44 86 ARG A O 1
ATOM 643 N N . GLY A 1 87 ? 21.641 -24.656 -23.453 1 94.69 87 GLY A N 1
ATOM 644 C CA . GLY A 1 87 ? 21.578 -26.109 -23.531 1 94.69 87 GLY A CA 1
ATOM 645 C C . GLY A 1 87 ? 20.578 -26.719 -22.562 1 94.69 87 GLY A C 1
ATOM 646 O O . GLY A 1 87 ? 19.781 -27.578 -22.938 1 94.69 87 GLY A O 1
ATOM 647 N N . HIS A 1 88 ? 20.656 -26.281 -21.344 1 95.06 88 HIS A N 1
ATOM 648 C CA . HIS A 1 88 ? 19.75 -26.797 -20.328 1 95.06 88 HIS A CA 1
ATOM 649 C C . HIS A 1 88 ? 18.297 -26.453 -20.672 1 95.06 88 HIS A C 1
ATOM 651 O O . HIS A 1 88 ? 17.406 -27.266 -20.453 1 95.06 88 HIS A O 1
ATOM 657 N N . VAL A 1 89 ? 18.047 -25.266 -21.125 1 95.94 89 VAL A N 1
ATOM 658 C CA . VAL A 1 89 ? 16.703 -24.844 -21.5 1 95.94 89 VAL A CA 1
ATOM 659 C C . VAL A 1 89 ? 16.172 -25.734 -22.625 1 95.94 89 VAL A C 1
ATOM 661 O O . VAL A 1 89 ? 15.016 -26.156 -22.594 1 95.94 89 VAL A O 1
ATOM 664 N N . ALA A 1 90 ? 17.016 -25.984 -23.547 1 96.19 90 ALA A N 1
ATOM 665 C CA . ALA A 1 90 ? 16.656 -26.859 -24.656 1 96.19 90 ALA A CA 1
ATOM 666 C C . ALA A 1 90 ? 16.406 -28.297 -24.172 1 96.19 90 ALA A C 1
ATOM 668 O O . ALA A 1 90 ? 15.406 -28.922 -24.547 1 96.19 90 ALA A O 1
ATOM 669 N N . ASP A 1 91 ? 17.25 -28.781 -23.375 1 96.75 91 ASP A N 1
ATOM 670 C CA . ASP A 1 91 ? 17.156 -30.141 -22.875 1 96.75 91 ASP A CA 1
ATOM 671 C C . ASP A 1 91 ? 15.891 -30.359 -22.047 1 96.75 91 ASP A C 1
ATOM 673 O O . ASP A 1 91 ? 15.273 -31.422 -22.109 1 96.75 91 ASP A O 1
ATOM 677 N N . LEU A 1 92 ? 15.562 -29.359 -21.312 1 97 92 LEU A N 1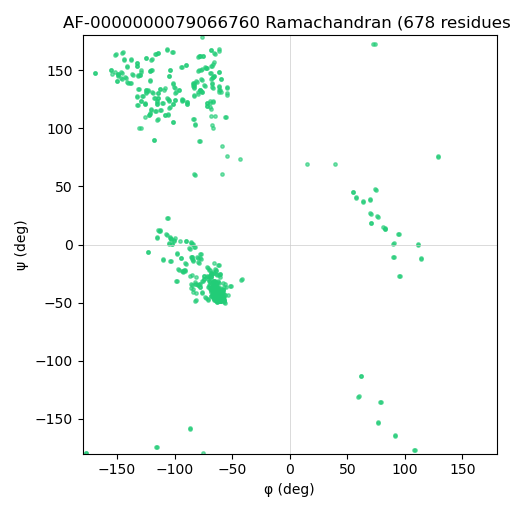
ATOM 678 C CA . LEU A 1 92 ? 14.414 -29.469 -20.422 1 97 92 LEU A CA 1
ATOM 679 C C . LEU A 1 92 ? 13.125 -29.125 -21.156 1 97 92 LEU A C 1
ATOM 681 O O . LEU A 1 92 ? 12.031 -29.328 -20.625 1 97 92 LEU A O 1
ATOM 685 N N . GLY A 1 93 ? 13.297 -28.594 -22.328 1 97.19 93 GLY A N 1
ATOM 686 C CA . GLY A 1 93 ? 12.133 -28.234 -23.109 1 97.19 93 GLY A CA 1
ATOM 687 C C . GLY A 1 93 ? 11.375 -27.047 -22.531 1 97.19 93 GLY A C 1
ATOM 688 O O . GLY A 1 93 ? 10.141 -27.062 -22.5 1 97.19 93 GLY A O 1
ATOM 689 N N . LEU A 1 94 ? 12.062 -26.109 -22.047 1 97.81 94 LEU A N 1
ATOM 690 C CA . LEU A 1 94 ? 11.422 -24.938 -21.453 1 97.81 94 LEU A CA 1
ATOM 691 C C . LEU A 1 94 ? 10.969 -23.969 -22.531 1 97.81 94 LEU A C 1
ATOM 693 O O . LEU A 1 94 ? 11.734 -23.625 -23.438 1 97.81 94 LEU A O 1
ATOM 697 N N . ASP A 1 95 ? 9.758 -23.562 -22.406 1 98.31 95 ASP A N 1
ATOM 698 C CA . ASP A 1 95 ? 9.195 -22.594 -23.344 1 98.31 95 ASP A CA 1
ATOM 699 C C . ASP A 1 95 ? 9.375 -21.172 -22.828 1 98.31 95 ASP A C 1
ATOM 701 O O . ASP A 1 95 ? 9.32 -20.203 -23.594 1 98.31 95 ASP A O 1
ATOM 705 N N . ALA A 1 96 ? 9.539 -21.047 -21.516 1 98.5 96 ALA A N 1
ATOM 706 C CA . ALA A 1 96 ? 9.695 -19.734 -20.891 1 98.5 96 ALA A CA 1
ATOM 707 C C . ALA A 1 96 ? 10.445 -19.844 -19.562 1 98.5 96 ALA A C 1
ATOM 709 O O . ALA A 1 96 ? 10.391 -20.875 -18.906 1 98.5 96 ALA A O 1
ATOM 710 N N . ILE A 1 97 ? 11.156 -18.781 -19.25 1 98.44 97 ILE A N 1
ATOM 711 C CA . ILE A 1 97 ? 11.82 -18.641 -17.953 1 98.44 97 ILE A CA 1
ATOM 712 C C . ILE A 1 97 ? 11.375 -17.344 -17.297 1 98.44 97 ILE A C 1
ATOM 714 O O . ILE A 1 97 ? 11.391 -16.281 -17.922 1 98.44 97 ILE A O 1
ATOM 718 N N . ILE A 1 98 ? 10.984 -17.453 -16.031 1 98.5 98 ILE A N 1
ATOM 719 C CA . ILE A 1 98 ? 10.531 -16.297 -15.273 1 98.5 98 ILE A CA 1
ATOM 720 C C . ILE A 1 98 ? 11.453 -16.062 -14.078 1 98.5 98 ILE A C 1
ATOM 722 O O . ILE A 1 98 ? 11.242 -16.625 -13.008 1 98.5 98 ILE A O 1
ATOM 726 N N . PRO A 1 99 ? 12.461 -15.281 -14.297 1 97.62 99 PRO A N 1
ATOM 727 C CA . PRO A 1 99 ? 13.312 -14.891 -13.164 1 97.62 99 PRO A CA 1
ATOM 728 C C . PRO A 1 99 ? 12.68 -13.797 -12.297 1 97.62 99 PRO A C 1
ATOM 730 O O . PRO A 1 99 ? 12.141 -12.82 -12.828 1 97.62 99 PRO A O 1
ATOM 733 N N . ILE A 1 100 ? 12.711 -13.984 -11.031 1 97.19 100 ILE A N 1
ATOM 734 C CA . ILE A 1 100 ? 12.234 -13.016 -10.047 1 97.19 100 ILE A CA 1
ATOM 735 C C . ILE A 1 100 ? 13.414 -12.469 -9.25 1 97.19 100 ILE A C 1
ATOM 737 O O . ILE A 1 100 ? 14.109 -13.219 -8.562 1 97.19 100 ILE A O 1
ATOM 741 N N . GLY A 1 101 ? 13.688 -11.164 -9.367 1 93.75 101 GLY A N 1
ATOM 742 C CA . GLY A 1 101 ? 14.852 -10.664 -8.656 1 93.75 101 GLY A CA 1
ATOM 743 C C . GLY A 1 101 ? 15.039 -9.164 -8.797 1 93.75 101 GLY A C 1
ATOM 744 O O . GLY A 1 101 ? 14.164 -8.469 -9.328 1 93.75 101 GLY A O 1
ATOM 745 N N . GLY A 1 102 ? 16.062 -8.68 -8.203 1 91 102 GLY A N 1
ATOM 746 C CA . GLY A 1 102 ? 16.391 -7.258 -8.227 1 91 102 GLY A CA 1
ATOM 747 C C . GLY A 1 102 ? 17.219 -6.855 -9.43 1 91 102 GLY A C 1
ATOM 748 O O . GLY A 1 102 ? 17.203 -7.531 -10.461 1 91 102 GLY A O 1
ATOM 749 N N . GLU A 1 103 ? 17.891 -5.766 -9.273 1 87.06 103 GLU A N 1
ATOM 750 C CA . GLU A 1 103 ? 18.641 -5.16 -10.359 1 87.06 103 GLU A CA 1
ATOM 751 C C . GLU A 1 103 ? 19.672 -6.137 -10.938 1 87.06 103 GLU A C 1
ATOM 753 O O . GLU A 1 103 ? 19.734 -6.328 -12.148 1 87.06 103 GLU A O 1
ATOM 758 N N . GLY A 1 104 ? 20.453 -6.746 -10.094 1 86.38 104 GLY A N 1
ATOM 759 C CA . GLY A 1 104 ? 21.453 -7.703 -10.555 1 86.38 104 GLY A CA 1
ATOM 760 C C . GLY A 1 104 ? 20.844 -8.875 -11.305 1 86.38 104 GLY A C 1
ATOM 761 O O . GLY A 1 104 ? 21.359 -9.289 -12.344 1 86.38 104 GLY A O 1
ATOM 762 N N . THR A 1 105 ? 19.812 -9.391 -10.797 1 90.31 105 THR A N 1
ATOM 763 C CA . THR A 1 105 ? 19.109 -10.508 -11.422 1 90.31 105 THR A CA 1
ATOM 764 C C . THR A 1 105 ? 18.547 -10.094 -12.789 1 90.31 105 THR A C 1
ATOM 766 O O . THR A 1 105 ? 18.625 -10.859 -13.75 1 90.31 105 THR A O 1
ATOM 769 N N . LEU A 1 106 ? 18.047 -8.914 -12.859 1 91.69 106 LEU A N 1
ATOM 770 C CA . LEU A 1 106 ? 17.406 -8.461 -14.086 1 91.69 106 LEU A CA 1
ATOM 771 C C . LEU A 1 106 ? 18.438 -8.109 -15.148 1 91.69 106 LEU A C 1
ATOM 773 O O . LEU A 1 106 ? 18.188 -8.281 -16.344 1 91.69 106 LEU A O 1
ATOM 777 N N . LYS A 1 107 ? 19.562 -7.652 -14.703 1 90.31 107 LYS A N 1
ATOM 778 C CA . LYS A 1 107 ? 20.656 -7.465 -15.648 1 90.31 107 LYS A CA 1
ATOM 779 C C . LYS A 1 107 ? 21.078 -8.789 -16.281 1 90.31 107 LYS A C 1
ATOM 781 O O . LYS A 1 107 ? 21.266 -8.867 -17.5 1 90.31 107 LYS A O 1
ATOM 786 N N . ALA A 1 108 ? 21.188 -9.781 -15.453 1 90.88 108 ALA A N 1
ATOM 787 C CA . ALA A 1 108 ? 21.484 -11.125 -15.945 1 90.88 108 ALA A CA 1
ATOM 788 C C . ALA A 1 108 ? 20.375 -11.625 -16.875 1 90.88 108 ALA A C 1
ATOM 790 O O . ALA A 1 108 ? 20.656 -12.242 -17.906 1 90.88 108 ALA A O 1
ATOM 791 N N . ALA A 1 109 ? 19.172 -11.375 -16.484 1 94 109 ALA A N 1
ATOM 792 C CA . ALA A 1 109 ? 18.031 -11.766 -17.297 1 94 109 ALA A CA 1
ATOM 793 C C . ALA A 1 109 ? 18.094 -11.109 -18.672 1 94 109 ALA A C 1
ATOM 795 O O . ALA A 1 109 ? 17.781 -11.75 -19.688 1 94 109 ALA A O 1
ATOM 796 N N . ASN A 1 110 ? 18.438 -9.859 -18.703 1 93.94 110 ASN A N 1
ATOM 797 C CA . ASN A 1 110 ? 18.562 -9.148 -19.969 1 93.94 110 ASN A CA 1
ATOM 798 C C . ASN A 1 110 ? 19.641 -9.758 -20.844 1 93.94 110 ASN A C 1
ATOM 800 O O . ASN A 1 110 ? 19.453 -9.938 -22.047 1 93.94 110 ASN A O 1
ATOM 804 N N . LEU A 1 111 ? 20.75 -10.078 -20.266 1 92.06 111 LEU A N 1
ATOM 805 C CA . LEU A 1 111 ? 21.859 -10.703 -20.969 1 92.06 111 LEU A CA 1
ATOM 806 C C . LEU A 1 111 ? 21.422 -12.023 -21.594 1 92.06 111 LEU A C 1
ATOM 808 O O . LEU A 1 111 ? 21.688 -12.281 -22.781 1 92.06 111 LEU A O 1
ATOM 812 N N . LEU A 1 112 ? 20.75 -12.844 -20.859 1 93.81 112 LEU A N 1
ATOM 813 C CA . LEU A 1 112 ? 20.312 -14.156 -21.312 1 93.81 112 LEU A CA 1
ATOM 814 C C . LEU A 1 112 ? 19.203 -14.031 -22.359 1 93.81 112 LEU A C 1
ATOM 816 O O . LEU A 1 112 ? 19.156 -14.82 -23.312 1 93.81 112 LEU A O 1
ATOM 820 N N . SER A 1 113 ? 18.375 -13.07 -22.156 1 95.19 113 SER A N 1
ATOM 821 C CA . SER A 1 113 ? 17.328 -12.82 -23.141 1 95.19 113 SER A CA 1
ATOM 822 C C . SER A 1 113 ? 17.922 -12.406 -24.484 1 95.19 113 SER A C 1
ATOM 824 O O . SER A 1 113 ? 17.469 -12.875 -25.531 1 95.19 113 SER A O 1
ATOM 826 N N . GLU A 1 114 ? 18.859 -11.539 -24.469 1 93.5 114 GLU A N 1
ATOM 827 C CA . GLU A 1 114 ? 19.531 -11.094 -25.688 1 93.5 114 GLU A CA 1
ATOM 828 C C . GLU A 1 114 ? 20.234 -12.258 -26.375 1 93.5 114 GLU A C 1
ATOM 830 O O . GLU A 1 114 ? 20.391 -12.25 -27.609 1 93.5 114 GLU A O 1
ATOM 835 N N . ALA A 1 115 ? 20.578 -13.219 -25.594 1 93.44 115 ALA A N 1
ATOM 836 C CA . ALA A 1 115 ? 21.234 -14.406 -26.141 1 93.44 115 ALA A CA 1
ATOM 837 C C . ALA A 1 115 ? 20.203 -15.398 -26.688 1 93.44 115 ALA A C 1
ATOM 839 O O . ALA A 1 115 ? 20.562 -16.484 -27.141 1 93.44 115 ALA A O 1
ATOM 840 N N . GLY A 1 116 ? 18.938 -15.078 -26.562 1 94.19 116 GLY A N 1
ATOM 841 C CA . GLY A 1 116 ? 17.922 -15.875 -27.234 1 94.19 116 GLY A CA 1
ATOM 842 C C . GLY A 1 116 ? 17.062 -16.672 -26.281 1 94.19 116 GLY A C 1
ATOM 843 O O . GLY A 1 116 ? 16.188 -17.422 -26.719 1 94.19 116 GLY A O 1
ATOM 844 N N . LEU A 1 117 ? 17.297 -16.578 -25.016 1 96.38 117 LEU A N 1
ATOM 845 C CA . LEU A 1 117 ? 16.484 -17.328 -24.047 1 96.38 117 LEU A CA 1
ATOM 846 C C . LEU A 1 117 ? 15.117 -16.656 -23.859 1 96.38 117 LEU A C 1
ATOM 848 O O . LEU A 1 117 ? 15.023 -15.43 -23.875 1 96.38 117 LEU A O 1
ATOM 852 N N . PRO A 1 118 ? 14.047 -17.422 -23.719 1 98.12 118 PRO A N 1
ATOM 853 C CA . PRO A 1 118 ? 12.688 -16.891 -23.547 1 98.12 118 PRO A CA 1
ATOM 854 C C . PRO A 1 118 ? 12.414 -16.406 -22.125 1 98.12 118 PRO A C 1
ATOM 856 O O . PRO A 1 118 ? 11.789 -17.109 -21.344 1 98.12 118 PRO A O 1
ATOM 859 N N . ILE A 1 119 ? 12.703 -15.172 -21.891 1 98.06 119 ILE A N 1
ATOM 860 C CA . ILE A 1 119 ? 12.703 -14.664 -20.531 1 98.06 119 ILE A CA 1
ATOM 861 C C . ILE A 1 119 ? 11.594 -13.625 -20.375 1 98.06 119 ILE A C 1
ATOM 863 O O . ILE A 1 119 ? 11.438 -12.734 -21.219 1 98.06 119 ILE A O 1
ATOM 867 N N . VAL A 1 120 ? 10.781 -13.773 -19.328 1 98.5 120 VAL A N 1
ATOM 868 C CA . VAL A 1 120 ? 9.883 -12.742 -18.812 1 98.5 120 VAL A CA 1
ATOM 869 C C . VAL A 1 120 ? 10.227 -12.438 -17.359 1 98.5 120 VAL A C 1
ATOM 871 O O . VAL A 1 120 ? 10.07 -13.289 -16.484 1 98.5 120 VAL A O 1
ATOM 874 N N . GLY A 1 121 ? 10.656 -11.227 -17.094 1 97.75 121 GLY A N 1
ATOM 875 C CA . GLY A 1 121 ? 11.156 -10.898 -15.773 1 97.75 121 GLY A CA 1
ATOM 876 C C . GLY A 1 121 ? 10.078 -10.398 -14.836 1 97.75 121 GLY A C 1
ATOM 877 O O . GLY A 1 121 ? 9.047 -9.891 -15.289 1 97.75 121 GLY A O 1
ATOM 878 N N . VAL A 1 122 ? 10.281 -10.555 -13.531 1 97.88 122 VAL A N 1
ATOM 879 C CA . VAL A 1 122 ? 9.469 -9.984 -12.453 1 97.88 122 VAL A CA 1
ATOM 880 C C . VAL A 1 122 ? 10.367 -9.195 -11.5 1 97.88 122 VAL A C 1
ATOM 882 O O . VAL A 1 122 ? 11.281 -9.758 -10.898 1 97.88 122 VAL A O 1
ATOM 885 N N . PRO A 1 123 ? 10.102 -7.898 -11.32 1 96.69 123 PRO A N 1
ATOM 886 C CA . PRO A 1 123 ? 10.977 -7.074 -10.484 1 96.69 123 PRO A CA 1
ATOM 887 C C . PRO A 1 123 ? 10.766 -7.312 -8.984 1 96.69 123 PRO A C 1
ATOM 889 O O . PRO A 1 123 ? 9.625 -7.328 -8.516 1 96.69 123 PRO A O 1
ATOM 892 N N . LYS A 1 124 ? 11.852 -7.508 -8.32 1 93.94 124 LYS A N 1
ATOM 893 C CA . LYS A 1 124 ? 11.852 -7.773 -6.883 1 93.94 124 LYS A CA 1
ATOM 894 C C . LYS A 1 124 ? 12.875 -6.898 -6.164 1 93.94 124 LYS A C 1
ATOM 896 O O . LYS A 1 124 ? 14.07 -6.961 -6.457 1 93.94 124 LYS A O 1
ATOM 901 N N . THR A 1 125 ? 12.422 -6.062 -5.211 1 92.94 125 THR A N 1
ATOM 902 C CA . THR A 1 125 ? 13.312 -5.359 -4.289 1 92.94 125 THR A CA 1
ATOM 903 C C . THR A 1 125 ? 12.516 -4.707 -3.164 1 92.94 125 THR A C 1
ATOM 905 O O . THR A 1 125 ? 11.406 -4.211 -3.383 1 92.94 125 THR A O 1
ATOM 908 N N . ILE A 1 126 ? 13.125 -4.648 -2.016 1 93.5 126 ILE A N 1
ATOM 909 C CA . ILE A 1 126 ? 12.492 -3.891 -0.938 1 93.5 126 ILE A CA 1
ATOM 910 C C . ILE A 1 126 ? 12.852 -2.412 -1.072 1 93.5 126 ILE A C 1
ATOM 912 O O . ILE A 1 126 ? 12.219 -1.556 -0.451 1 93.5 126 ILE A O 1
ATOM 916 N N . ASP A 1 127 ? 13.805 -2.068 -1.865 1 92.31 127 ASP A N 1
ATOM 917 C CA . ASP A 1 127 ? 14.352 -0.718 -1.928 1 92.31 127 ASP A CA 1
ATOM 918 C C . ASP A 1 127 ? 13.531 0.17 -2.857 1 92.31 127 ASP A C 1
ATOM 920 O O . ASP A 1 127 ? 13.75 1.383 -2.918 1 92.31 127 ASP A O 1
ATOM 924 N N . ASN A 1 128 ? 12.633 -0.443 -3.605 1 94.81 128 ASN A N 1
ATOM 925 C CA . ASN A 1 128 ? 11.82 0.306 -4.562 1 94.81 128 ASN A CA 1
ATOM 926 C C . ASN A 1 128 ? 12.695 1.104 -5.527 1 94.81 128 ASN A C 1
ATOM 928 O O . ASN A 1 128 ? 12.391 2.258 -5.836 1 94.81 128 ASN A O 1
ATOM 932 N N . ASP A 1 129 ? 13.766 0.445 -6.066 1 92.12 129 ASP A N 1
ATOM 933 C CA . ASP A 1 129 ? 14.758 1.193 -6.828 1 92.12 129 ASP A CA 1
ATOM 934 C C . ASP A 1 129 ? 14.75 0.775 -8.297 1 92.12 129 ASP A C 1
ATOM 936 O O . ASP A 1 129 ? 15.688 1.078 -9.039 1 92.12 129 ASP A O 1
ATOM 940 N N . ILE A 1 130 ? 13.758 0.031 -8.703 1 92.12 130 ILE A N 1
ATOM 941 C CA . ILE A 1 130 ? 13.625 -0.321 -10.109 1 92.12 130 ILE A CA 1
ATOM 942 C C . ILE A 1 130 ? 12.805 0.744 -10.836 1 92.12 130 ILE A C 1
ATOM 944 O O . ILE A 1 130 ? 11.625 0.939 -10.531 1 92.12 130 ILE A O 1
ATOM 948 N N . ALA A 1 131 ? 13.305 1.408 -11.83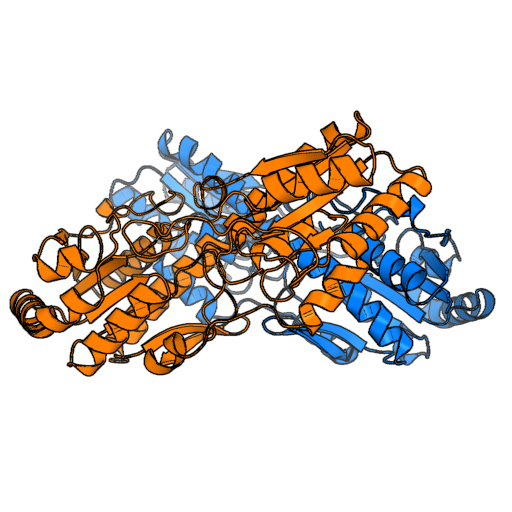6 1 90.12 131 ALA A N 1
ATOM 949 C CA . ALA A 1 131 ? 12.758 2.617 -12.445 1 90.12 131 ALA A CA 1
ATOM 950 C C . ALA A 1 131 ? 11.531 2.295 -13.297 1 90.12 131 ALA A C 1
ATOM 952 O O . ALA A 1 131 ? 10.641 3.133 -13.453 1 90.12 131 ALA A O 1
ATOM 953 N N . SER A 1 132 ? 11.445 1.127 -13.805 1 91.44 132 SER A N 1
ATOM 954 C CA . SER A 1 132 ? 10.406 0.8 -14.773 1 91.44 132 SER A CA 1
ATOM 955 C C . SER A 1 132 ? 9.062 0.574 -14.086 1 91.44 132 SER A C 1
ATOM 957 O O . SER A 1 132 ? 8.031 0.471 -14.75 1 91.44 132 SER A O 1
ATOM 959 N N . THR A 1 133 ? 9.023 0.527 -12.797 1 95.19 133 THR A N 1
ATOM 960 C CA . THR A 1 133 ? 7.797 0.241 -12.07 1 95.19 133 THR A CA 1
ATOM 961 C C . THR A 1 133 ? 7.562 1.276 -10.969 1 95.19 133 THR A C 1
ATOM 963 O O . THR A 1 133 ? 8.516 1.767 -10.359 1 95.19 133 THR A O 1
ATOM 966 N N . ASP A 1 134 ? 6.312 1.61 -10.688 1 96 134 ASP A N 1
ATOM 967 C CA . ASP A 1 134 ? 5.969 2.574 -9.648 1 96 134 ASP A CA 1
ATOM 968 C C . ASP A 1 134 ? 6.348 2.049 -8.266 1 96 134 ASP A C 1
ATOM 970 O O . ASP A 1 134 ? 6.836 2.803 -7.422 1 96 134 ASP A O 1
ATOM 974 N N . VAL A 1 135 ? 6.055 0.831 -8.047 1 95.88 135 VAL A N 1
ATOM 975 C CA . VAL A 1 135 ? 6.336 0.189 -6.77 1 95.88 135 VAL A CA 1
ATOM 976 C C . VAL A 1 135 ? 6.773 -1.256 -7 1 95.88 135 VAL A C 1
ATOM 978 O O . VAL A 1 135 ? 6.316 -1.905 -7.945 1 95.88 135 VAL A O 1
ATOM 981 N N . THR A 1 136 ? 7.703 -1.718 -6.203 1 95.62 136 THR A N 1
ATOM 982 C CA . THR A 1 136 ? 8.086 -3.125 -6.184 1 95.62 136 THR A CA 1
ATOM 983 C C . THR A 1 136 ? 7.508 -3.828 -4.957 1 95.62 136 THR A C 1
ATOM 985 O O . THR A 1 136 ? 7.262 -3.193 -3.93 1 95.62 136 THR A O 1
ATOM 988 N N . PHE A 1 137 ? 7.238 -5.137 -5.117 1 96.06 137 PHE A N 1
ATOM 989 C CA . PHE A 1 137 ? 6.73 -5.852 -3.951 1 96.06 137 PHE A CA 1
ATOM 990 C C . PHE A 1 137 ? 7.832 -6.059 -2.92 1 96.06 137 PHE A C 1
ATOM 992 O O . PHE A 1 137 ? 9.008 -6.172 -3.273 1 96.06 137 PHE A O 1
ATOM 999 N N . GLY A 1 138 ? 7.426 -6.141 -1.649 1 95.56 138 GLY A N 1
ATOM 1000 C CA . GLY A 1 138 ? 8.352 -6.188 -0.532 1 95.56 138 GLY A CA 1
ATOM 1001 C C . GLY A 1 138 ? 8.602 -4.828 0.095 1 95.56 138 GLY A C 1
ATOM 1002 O O . GLY A 1 138 ? 8.945 -4.738 1.275 1 95.56 138 GLY A O 1
ATOM 1003 N N . PHE A 1 139 ? 8.453 -3.773 -0.729 1 96.31 139 PHE A N 1
ATOM 1004 C CA . PHE A 1 139 ? 8.688 -2.408 -0.275 1 96.31 139 PHE A CA 1
ATOM 1005 C C . PHE A 1 139 ? 7.695 -2.025 0.817 1 96.31 139 PHE A C 1
ATOM 1007 O O . PHE A 1 139 ? 8.086 -1.503 1.863 1 96.31 139 PHE A O 1
ATOM 1014 N N . ASP A 1 140 ? 6.418 -2.26 0.587 1 97.56 140 ASP A N 1
ATOM 1015 C CA . ASP A 1 140 ? 5.383 -1.926 1.562 1 97.56 140 ASP A CA 1
ATOM 1016 C C . ASP A 1 140 ? 5.625 -2.641 2.889 1 97.56 140 ASP A C 1
ATOM 1018 O O . ASP A 1 140 ? 5.434 -2.057 3.957 1 97.56 140 ASP A O 1
ATOM 1022 N N . THR A 1 141 ? 6.016 -3.871 2.875 1 97 141 THR A N 1
ATOM 1023 C CA . THR A 1 141 ? 6.312 -4.652 4.074 1 97 141 THR A CA 1
ATOM 1024 C C . THR A 1 141 ? 7.496 -4.055 4.828 1 97 141 THR A C 1
ATOM 1026 O O . THR A 1 141 ? 7.441 -3.889 6.047 1 97 141 THR A O 1
ATOM 1029 N N . ALA A 1 142 ? 8.547 -3.746 4.09 1 96.19 142 ALA A N 1
ATOM 1030 C CA . ALA A 1 142 ? 9.734 -3.164 4.715 1 96.19 142 ALA A CA 1
ATOM 1031 C C . ALA A 1 142 ? 9.406 -1.835 5.387 1 96.19 142 ALA A C 1
ATOM 1033 O O . ALA A 1 142 ? 9.836 -1.579 6.516 1 96.19 142 ALA A O 1
ATOM 1034 N N . VAL A 1 143 ? 8.672 -1.006 4.715 1 97.38 143 VAL A N 1
ATOM 1035 C CA . VAL A 1 143 ? 8.266 0.282 5.266 1 97.38 143 VAL A CA 1
ATOM 1036 C C . VAL A 1 143 ? 7.395 0.064 6.5 1 97.38 143 VAL A C 1
ATOM 1038 O O . VAL A 1 143 ? 7.52 0.789 7.492 1 97.38 143 VAL A O 1
ATOM 1041 N N . GLY A 1 144 ? 6.5 -0.934 6.449 1 96.88 144 GLY A N 1
ATOM 1042 C CA . GLY A 1 144 ? 5.672 -1.266 7.594 1 96.88 144 GLY A CA 1
ATOM 1043 C C . GLY A 1 144 ? 6.473 -1.662 8.82 1 96.88 144 GLY A C 1
ATOM 1044 O O . GLY A 1 144 ? 6.227 -1.164 9.922 1 96.88 144 GLY A O 1
ATOM 1045 N N . VAL A 1 145 ? 7.434 -2.48 8.648 1 95.62 145 VAL A N 1
ATOM 1046 C CA . VAL A 1 145 ? 8.281 -2.951 9.742 1 95.62 145 VAL A CA 1
ATOM 1047 C C . VAL A 1 145 ? 9.062 -1.778 10.336 1 95.62 145 VAL A C 1
ATOM 1049 O O . VAL A 1 145 ? 9.117 -1.619 11.555 1 95.62 145 VAL A O 1
ATOM 1052 N N . ALA A 1 146 ? 9.617 -1.011 9.477 1 96.06 146 ALA A N 1
ATOM 1053 C CA . ALA A 1 146 ? 10.359 0.157 9.938 1 96.06 146 ALA A CA 1
ATOM 1054 C C . ALA A 1 146 ? 9.461 1.115 10.711 1 96.06 146 ALA A C 1
ATOM 1056 O O . ALA A 1 146 ? 9.844 1.629 11.758 1 96.06 146 ALA A O 1
ATOM 1057 N N . THR A 1 147 ? 8.297 1.374 10.234 1 96.56 147 THR A N 1
ATOM 1058 C CA . THR A 1 147 ? 7.352 2.285 10.867 1 96.56 147 THR A CA 1
ATOM 1059 C C . THR A 1 147 ? 6.941 1.764 12.242 1 96.56 147 THR A C 1
ATOM 1061 O O . THR A 1 147 ? 6.871 2.527 13.211 1 96.56 147 THR A O 1
ATOM 1064 N N . GLU A 1 148 ? 6.715 0.49 12.305 1 94.62 148 GLU A N 1
ATOM 1065 C CA . GLU A 1 148 ? 6.371 -0.114 13.586 1 94.62 148 GLU A CA 1
ATOM 1066 C C . GLU A 1 148 ? 7.496 0.066 14.602 1 94.62 148 GLU A C 1
ATOM 1068 O O . GLU A 1 148 ? 7.242 0.365 15.766 1 94.62 148 GLU A O 1
ATOM 1073 N N . ALA A 1 149 ? 8.664 -0.167 14.156 1 94 149 ALA A N 1
ATOM 1074 C CA . ALA A 1 149 ? 9.82 0.036 15.023 1 94 149 ALA A CA 1
ATOM 1075 C C . ALA A 1 149 ? 9.891 1.479 15.516 1 94 149 ALA A C 1
ATOM 1077 O O . ALA A 1 149 ? 10.102 1.727 16.703 1 94 149 ALA A O 1
ATOM 1078 N N . LEU A 1 150 ? 9.672 2.396 14.672 1 93.81 150 LEU A N 1
ATOM 1079 C CA . LEU A 1 150 ? 9.711 3.812 15.016 1 93.81 150 LEU A CA 1
ATOM 1080 C C . LEU A 1 150 ? 8.602 4.164 16 1 93.81 150 LEU A C 1
ATOM 1082 O O . LEU A 1 150 ? 8.828 4.914 16.953 1 93.81 150 LEU A O 1
ATOM 1086 N N . ASP A 1 151 ? 7.438 3.617 15.812 1 93 151 ASP A N 1
ATOM 1087 C CA . ASP A 1 151 ? 6.316 3.85 16.719 1 93 151 ASP A CA 1
ATOM 1088 C C . ASP A 1 151 ? 6.637 3.367 18.125 1 93 151 ASP A C 1
ATOM 1090 O O . ASP A 1 151 ? 6.285 4.023 19.109 1 93 151 ASP A O 1
ATOM 1094 N N . ARG A 1 152 ? 7.289 2.254 18.203 1 89.69 152 ARG A N 1
ATOM 1095 C CA . ARG A 1 152 ? 7.664 1.685 19.5 1 89.69 152 ARG A CA 1
ATOM 1096 C C . ARG A 1 152 ? 8.695 2.561 20.203 1 89.69 152 ARG A C 1
ATOM 1098 O O . ARG A 1 152 ? 8.656 2.709 21.422 1 89.69 152 ARG A O 1
ATOM 1105 N N . LEU A 1 153 ? 9.555 3.061 19.422 1 88.81 153 LEU A N 1
ATOM 1106 C CA . LEU A 1 153 ? 10.641 3.863 19.969 1 88.81 153 LEU A CA 1
ATOM 1107 C C . LEU A 1 153 ? 10.117 5.199 20.484 1 88.81 153 LEU A C 1
ATOM 1109 O O . LEU A 1 153 ? 10.664 5.762 21.438 1 88.81 153 LEU A O 1
ATOM 1113 N N . LYS A 1 154 ? 9.094 5.73 19.938 1 85.81 154 LYS A N 1
ATOM 1114 C CA . LYS A 1 154 ? 8.516 6.996 20.375 1 85.81 154 LYS A CA 1
ATOM 1115 C C . LYS A 1 154 ? 8.031 6.898 21.828 1 85.81 154 LYS A C 1
ATOM 1117 O O . LYS A 1 154 ? 8.219 7.828 22.609 1 85.81 154 LYS A O 1
ATOM 1122 N N . THR A 1 155 ? 7.488 5.812 22.219 1 79.75 155 THR A N 1
ATOM 1123 C CA . THR A 1 155 ? 6.953 5.645 23.562 1 79.75 155 THR A CA 1
ATOM 1124 C C . THR A 1 155 ? 8.078 5.617 24.594 1 79.75 155 THR A C 1
ATOM 1126 O O . THR A 1 155 ? 7.93 6.156 25.703 1 79.75 155 THR A O 1
ATOM 1129 N N . THR A 1 156 ? 9.172 5.102 24.156 1 75.81 156 THR A N 1
ATOM 1130 C CA . THR A 1 156 ? 10.289 5.008 25.094 1 75.81 156 THR A CA 1
ATOM 1131 C C . THR A 1 156 ? 11.078 6.312 25.125 1 75.81 156 THR A C 1
ATOM 1133 O O . THR A 1 156 ? 11.633 6.688 26.156 1 75.81 156 THR A O 1
ATOM 1136 N N . ALA A 1 157 ? 11.117 6.867 23.984 1 73.94 157 ALA A N 1
ATOM 1137 C CA . ALA A 1 157 ? 11.883 8.109 23.875 1 73.94 157 ALA A CA 1
ATOM 1138 C C . ALA A 1 157 ? 11.234 9.219 24.703 1 73.94 157 ALA A C 1
ATOM 1140 O O . ALA A 1 157 ? 11.93 10.094 25.234 1 73.94 157 ALA A O 1
ATOM 1141 N N . GLU A 1 158 ? 9.984 9.195 24.812 1 74.44 158 GLU A N 1
ATOM 1142 C CA . GLU A 1 158 ? 9.273 10.203 25.578 1 74.44 158 GLU A CA 1
ATOM 1143 C C . GLU A 1 158 ? 9.633 10.133 27.062 1 74.44 158 GLU A C 1
ATOM 1145 O O . GLU A 1 158 ? 9.586 11.148 27.766 1 74.44 158 GLU A O 1
ATOM 1150 N N . SER A 1 159 ? 10.102 9.016 27.406 1 72.12 159 SER A N 1
ATOM 1151 C CA . SER A 1 159 ? 10.383 8.812 28.828 1 72.12 159 SER A CA 1
ATOM 1152 C C . SER A 1 159 ? 11.781 9.312 29.188 1 72.12 159 SER A C 1
ATOM 1154 O O . SER A 1 159 ? 12.047 9.633 30.359 1 72.12 159 SER A O 1
ATOM 1156 N N . HIS A 1 160 ? 12.648 9.25 28.062 1 69.75 160 HIS A N 1
ATOM 1157 C CA . HIS A 1 160 ? 14.047 9.609 28.297 1 69.75 160 HIS A CA 1
ATOM 1158 C C . HIS A 1 160 ? 14.5 10.711 27.344 1 69.75 160 HIS A C 1
ATOM 1160 O O . HIS A 1 160 ? 14 10.82 26.219 1 69.75 160 HIS A O 1
ATOM 1166 N N . GLN A 1 161 ? 14.734 11.922 27.812 1 74.88 161 GLN A N 1
ATOM 1167 C CA . GLN A 1 161 ? 15.281 13.031 27.031 1 74.88 161 GLN A CA 1
ATOM 1168 C C . GLN A 1 161 ? 16.438 12.562 26.141 1 74.88 161 GLN A C 1
ATOM 1170 O O . GLN A 1 161 ? 17.594 12.828 26.438 1 74.88 161 GLN A O 1
ATOM 1175 N N . ARG A 1 162 ? 16.109 11.812 25.016 1 85.62 162 ARG A N 1
ATOM 1176 C CA . ARG A 1 162 ? 17.203 11.258 24.219 1 85.62 162 ARG A CA 1
ATOM 1177 C C . ARG A 1 162 ? 16.922 11.406 22.719 1 85.62 162 ARG A C 1
ATOM 1179 O O . ARG A 1 162 ? 15.773 11.609 22.312 1 85.62 162 ARG A O 1
ATOM 1186 N N . VAL A 1 163 ? 18.016 11.32 21.984 1 91.06 163 VAL A N 1
ATOM 1187 C CA . VAL A 1 163 ? 17.953 11.281 20.531 1 91.06 163 VAL A CA 1
ATOM 1188 C C . VAL A 1 163 ? 18.094 9.836 20.047 1 91.06 163 VAL A C 1
ATOM 1190 O O . VAL A 1 163 ? 19.016 9.117 20.453 1 91.06 163 VAL A O 1
ATOM 1193 N N . LEU A 1 164 ? 17.141 9.414 19.297 1 92.75 164 LEU A N 1
ATOM 1194 C CA . LEU A 1 164 ? 17.203 8.078 18.703 1 92.75 164 LEU A CA 1
ATOM 1195 C C . LEU A 1 164 ? 17.516 8.164 17.219 1 92.75 164 LEU A C 1
ATOM 1197 O O . LEU A 1 164 ? 16.859 8.906 16.484 1 92.75 164 LEU A O 1
ATOM 1201 N N . ILE A 1 165 ? 18.547 7.473 16.812 1 94.38 165 ILE A N 1
ATOM 1202 C CA . ILE A 1 165 ? 18.922 7.402 15.406 1 94.38 165 ILE A CA 1
ATOM 1203 C C . ILE A 1 165 ? 18.609 6.012 14.859 1 94.38 165 ILE A C 1
ATOM 1205 O O . ILE A 1 165 ? 19.297 5.043 15.188 1 94.38 165 ILE A O 1
ATOM 1209 N N . VAL A 1 166 ? 17.656 5.945 14 1 94.69 166 VAL A N 1
ATOM 1210 C CA . VAL A 1 166 ? 17.188 4.66 13.492 1 94.69 166 VAL A CA 1
ATOM 1211 C C . VAL A 1 166 ? 17.719 4.438 12.078 1 94.69 166 VAL A C 1
ATOM 1213 O O . VAL A 1 166 ? 17.391 5.191 11.156 1 94.69 166 VAL A O 1
ATOM 1216 N N . GLU A 1 167 ? 18.5 3.404 11.945 1 95.44 167 GLU A N 1
ATOM 1217 C CA . GLU A 1 167 ? 19.062 3.043 10.648 1 95.44 167 GLU A CA 1
ATOM 1218 C C . GLU A 1 167 ? 18.188 2.02 9.93 1 95.44 167 GLU A C 1
ATOM 1220 O O . GLU A 1 167 ? 17.891 0.959 10.477 1 95.44 167 GLU A O 1
ATOM 1225 N N . VAL A 1 168 ? 17.828 2.396 8.742 1 95.75 168 VAL A N 1
ATOM 1226 C CA . VAL A 1 168 ? 17.016 1.498 7.93 1 95.75 168 VAL A CA 1
ATOM 1227 C C . VAL A 1 168 ? 17.781 1.105 6.672 1 95.75 168 VAL A C 1
ATOM 1229 O O . VAL A 1 168 ? 18.781 1.743 6.32 1 95.75 168 VAL A O 1
ATOM 1232 N N . MET A 1 169 ? 17.312 0.025 5.996 1 91.62 169 MET A N 1
ATOM 1233 C CA . MET A 1 169 ? 17.938 -0.445 4.762 1 91.62 169 MET A CA 1
ATOM 1234 C C . MET A 1 169 ? 17.719 0.553 3.629 1 91.62 169 MET A C 1
ATOM 1236 O O . MET A 1 169 ? 16.844 1.408 3.709 1 91.62 169 MET A O 1
ATOM 1240 N N . GLY A 1 170 ? 18.438 0.39 2.543 1 88.44 170 GLY A N 1
ATOM 1241 C CA . GLY A 1 170 ? 18.484 1.295 1.406 1 88.44 170 GLY A CA 1
ATOM 1242 C C . GLY A 1 170 ? 19.891 1.681 1.003 1 88.44 170 GLY A C 1
ATOM 1243 O O . GLY A 1 170 ? 20.359 2.777 1.321 1 88.44 170 GLY A O 1
ATOM 1244 N N . ARG A 1 171 ? 20.5 0.808 0.404 1 77.19 171 ARG A N 1
ATOM 1245 C CA . ARG A 1 171 ? 21.906 0.937 0.073 1 77.19 171 ARG A CA 1
ATOM 1246 C C . ARG A 1 171 ? 22.156 2.176 -0.779 1 77.19 171 ARG A C 1
ATOM 1248 O O . ARG A 1 171 ? 22.953 3.041 -0.407 1 77.19 171 ARG A O 1
ATOM 1255 N N . HIS A 1 172 ? 21.297 2.336 -1.822 1 86.06 172 HIS A N 1
ATOM 1256 C CA . HIS A 1 172 ? 21.578 3.43 -2.744 1 86.06 172 HIS A CA 1
ATOM 1257 C C . HIS A 1 172 ? 20.391 4.383 -2.842 1 86.06 172 HIS A C 1
ATOM 1259 O O . HIS A 1 172 ? 20.484 5.426 -3.494 1 86.06 172 HIS A O 1
ATOM 1265 N N . THR A 1 173 ? 19.359 3.969 -2.219 1 93.06 173 THR A N 1
ATOM 1266 C CA . THR A 1 173 ? 18.172 4.805 -2.338 1 93.06 173 THR A CA 1
ATOM 1267 C C . THR A 1 173 ? 17.531 5.035 -0.973 1 93.06 173 THR A C 1
ATOM 1269 O O . THR A 1 173 ? 17.688 4.223 -0.061 1 93.06 173 THR A O 1
ATOM 1272 N N . GLY A 1 174 ? 16.828 6.113 -0.814 1 95.5 174 GLY A N 1
ATOM 1273 C CA . GLY A 1 174 ? 16.297 6.512 0.48 1 95.5 174 GLY A CA 1
ATOM 1274 C C . GLY A 1 174 ? 14.805 6.301 0.599 1 95.5 174 GLY A C 1
ATOM 1275 O O . GLY A 1 174 ? 14.156 6.902 1.455 1 95.5 174 GLY A O 1
ATOM 1276 N N . TRP A 1 175 ? 14.234 5.418 -0.189 1 96.69 175 TRP A N 1
ATOM 1277 C CA . TRP A 1 175 ? 12.789 5.27 -0.23 1 96.69 175 TRP A CA 1
ATOM 1278 C C . TRP A 1 175 ? 12.25 4.762 1.104 1 96.69 175 TRP A C 1
ATOM 1280 O O . TRP A 1 175 ? 11.258 5.277 1.62 1 96.69 175 TRP A O 1
ATOM 1290 N N . ILE A 1 176 ? 12.875 3.777 1.689 1 96.88 176 ILE A N 1
ATOM 1291 C CA . ILE A 1 176 ? 12.414 3.227 2.957 1 96.88 176 ILE A CA 1
ATOM 1292 C C . ILE A 1 176 ? 12.508 4.289 4.051 1 96.88 176 ILE A C 1
ATOM 1294 O O . ILE A 1 176 ? 11.578 4.469 4.836 1 96.88 176 ILE A O 1
ATOM 1298 N N . ALA A 1 177 ? 13.617 4.965 4.051 1 96.38 177 ALA A N 1
ATOM 1299 C CA . ALA A 1 177 ? 13.812 6.023 5.039 1 96.38 177 ALA A CA 1
ATOM 1300 C C . ALA A 1 177 ? 12.75 7.109 4.895 1 96.38 177 ALA A C 1
ATOM 1302 O O . ALA A 1 177 ? 12.141 7.527 5.883 1 96.38 177 ALA A O 1
ATOM 1303 N N . LEU A 1 178 ? 12.523 7.551 3.709 1 96.69 178 LEU A N 1
ATOM 1304 C CA . LEU A 1 178 ? 11.578 8.625 3.438 1 96.69 178 LEU A CA 1
ATOM 1305 C C . LEU A 1 178 ? 10.164 8.219 3.863 1 96.69 178 LEU A C 1
ATOM 1307 O O . LEU A 1 178 ? 9.5 8.961 4.59 1 96.69 178 LEU A O 1
ATOM 1311 N N . HIS A 1 179 ? 9.727 7.047 3.479 1 97.25 179 HIS A N 1
ATOM 1312 C CA . HIS A 1 179 ? 8.352 6.621 3.729 1 97.25 179 HIS A CA 1
ATOM 1313 C C . HIS A 1 179 ? 8.141 6.285 5.199 1 97.25 179 HIS A C 1
ATOM 1315 O O . HIS A 1 179 ? 7.133 6.676 5.793 1 97.25 179 HIS A O 1
ATOM 1321 N N . SER A 1 180 ? 9.031 5.566 5.777 1 96.75 180 SER A N 1
ATOM 1322 C CA . SER A 1 180 ? 8.875 5.215 7.184 1 96.75 180 SER A CA 1
ATOM 1323 C C . SER A 1 180 ? 8.984 6.449 8.078 1 96.75 180 SER A C 1
ATOM 1325 O O . SER A 1 180 ? 8.258 6.578 9.062 1 96.75 180 SER A O 1
ATOM 1327 N N . GLY A 1 181 ? 9.938 7.316 7.758 1 95.81 181 GLY A N 1
ATOM 1328 C CA . GLY A 1 181 ? 10.039 8.562 8.492 1 95.81 181 GLY A CA 1
ATOM 1329 C C . GLY A 1 181 ? 8.773 9.398 8.438 1 95.81 181 GLY A C 1
ATOM 1330 O O . GLY A 1 181 ? 8.328 9.922 9.461 1 95.81 181 GLY A O 1
ATOM 1331 N N . MET A 1 182 ? 8.227 9.516 7.258 1 95.19 182 MET A N 1
ATOM 1332 C CA . MET A 1 182 ? 6.98 10.258 7.086 1 95.19 182 MET A CA 1
ATOM 1333 C C . MET A 1 182 ? 5.84 9.578 7.836 1 95.19 182 MET A C 1
ATOM 1335 O O . MET A 1 182 ? 5.035 10.25 8.484 1 95.19 182 MET A O 1
ATOM 1339 N N . ALA A 1 183 ? 5.781 8.305 7.734 1 95.88 183 ALA A N 1
ATOM 1340 C CA . ALA A 1 183 ? 4.691 7.535 8.328 1 95.88 183 ALA A CA 1
ATOM 1341 C C . ALA A 1 183 ? 4.738 7.598 9.852 1 95.88 183 ALA A C 1
ATOM 1343 O O . ALA A 1 183 ? 3.697 7.586 10.508 1 95.88 183 ALA A O 1
ATOM 1344 N N . ALA A 1 184 ? 5.895 7.648 10.367 1 93.75 184 ALA A N 1
ATOM 1345 C CA . ALA A 1 184 ? 6.047 7.625 11.82 1 93.75 184 ALA A CA 1
ATOM 1346 C C . ALA A 1 184 ? 6.141 9.039 12.383 1 93.75 184 ALA A C 1
ATOM 1348 O O . ALA A 1 184 ? 6.012 9.242 13.594 1 93.75 184 ALA A O 1
ATOM 1349 N N . GLY A 1 185 ? 6.309 9.977 11.531 1 92.25 185 GLY A N 1
ATOM 1350 C CA . GLY A 1 185 ? 6.508 11.336 12.008 1 92.25 185 GLY A CA 1
ATOM 1351 C C . GLY A 1 185 ? 7.887 11.562 12.602 1 92.25 185 GLY A C 1
ATOM 1352 O O . GLY A 1 185 ? 8.008 12.078 13.711 1 92.25 185 GLY A O 1
ATOM 1353 N N . ALA A 1 186 ? 8.891 11.133 11.922 1 92.88 186 ALA A N 1
ATOM 1354 C CA . ALA A 1 186 ? 10.273 11.367 12.344 1 92.88 186 ALA A CA 1
ATOM 1355 C C . ALA A 1 186 ? 10.617 12.859 12.281 1 92.88 186 ALA A C 1
ATOM 1357 O O . ALA A 1 186 ? 10.008 13.609 11.523 1 92.88 186 ALA A O 1
ATOM 1358 N N . HIS A 1 187 ? 11.57 13.25 13.047 1 91.75 187 HIS A N 1
ATOM 1359 C CA . HIS A 1 187 ? 11.922 14.656 13.164 1 91.75 187 HIS A CA 1
ATOM 1360 C C . HIS A 1 187 ? 12.992 15.039 12.141 1 91.75 187 HIS A C 1
ATOM 1362 O O . HIS A 1 187 ? 13.172 16.219 11.836 1 91.75 187 HIS A O 1
ATOM 1368 N N . ALA A 1 188 ? 13.711 14.062 11.672 1 93.06 188 ALA A N 1
ATOM 1369 C CA . ALA A 1 188 ? 14.664 14.234 10.578 1 93.06 188 ALA A CA 1
ATOM 1370 C C . ALA A 1 188 ? 14.789 12.945 9.758 1 93.06 188 ALA A C 1
ATOM 1372 O O . ALA A 1 188 ? 14.703 11.844 10.305 1 93.06 188 ALA A O 1
ATOM 1373 N N . ILE A 1 189 ? 14.992 13.148 8.477 1 94.88 189 ILE A N 1
ATOM 1374 C CA . ILE A 1 189 ? 15.172 12.031 7.555 1 94.88 189 ILE A CA 1
ATOM 1375 C C . ILE A 1 189 ? 16.422 12.25 6.711 1 94.88 189 ILE A C 1
ATOM 1377 O O . ILE A 1 189 ? 16.547 13.266 6.023 1 94.88 189 ILE A O 1
ATOM 1381 N N . VAL A 1 190 ? 17.328 11.273 6.777 1 93.81 190 VAL A N 1
ATOM 1382 C CA . VAL A 1 190 ? 18.594 11.367 6.062 1 93.81 190 VAL A CA 1
ATOM 1383 C C . VAL A 1 190 ? 18.672 10.281 4.992 1 93.81 190 VAL A C 1
ATOM 1385 O O . VAL A 1 190 ? 18.562 9.094 5.301 1 93.81 190 VAL A O 1
ATOM 1388 N N . VAL A 1 191 ? 18.828 10.711 3.736 1 94.38 191 VAL A N 1
ATOM 1389 C CA . VAL A 1 191 ? 18.812 9.789 2.607 1 94.38 191 VAL A CA 1
ATOM 1390 C C . VAL A 1 191 ? 20.141 9.859 1.854 1 94.38 191 VAL A C 1
ATOM 1392 O O . VAL A 1 191 ? 20.875 10.844 1.971 1 94.38 191 VAL A O 1
ATOM 1395 N N . PRO A 1 192 ? 20.469 8.82 1.08 1 93.25 192 PRO A N 1
ATOM 1396 C CA . PRO A 1 192 ? 21.734 8.805 0.348 1 93.25 192 PRO A CA 1
ATOM 1397 C C . PRO A 1 192 ? 21.781 9.836 -0.773 1 93.25 192 PRO A C 1
ATOM 1399 O O . PRO A 1 192 ? 22.859 10.289 -1.157 1 93.25 192 PRO A O 1
ATOM 1402 N N . GLU A 1 193 ? 20.656 10.188 -1.256 1 93.56 193 GLU A N 1
ATOM 1403 C CA . GLU A 1 193 ? 20.578 11.07 -2.412 1 93.56 193 GLU A CA 1
ATOM 1404 C C . GLU A 1 193 ? 20.984 12.492 -2.047 1 93.56 193 GLU A C 1
ATOM 1406 O O . GLU A 1 193 ? 21.312 13.297 -2.924 1 93.56 193 GLU A O 1
ATOM 1411 N N . ARG A 1 194 ? 20.938 12.82 -0.765 1 90.5 194 ARG A N 1
ATOM 1412 C CA . ARG A 1 194 ? 21.312 14.141 -0.256 1 90.5 194 ARG A CA 1
ATOM 1413 C C . ARG A 1 194 ? 22.297 14.023 0.899 1 90.5 194 ARG A C 1
ATOM 1415 O O . ARG A 1 194 ? 21.891 13.867 2.055 1 90.5 194 ARG A O 1
ATOM 1422 N N . PRO A 1 195 ? 23.547 14.25 0.511 1 89.81 195 PRO A N 1
ATOM 1423 C CA . PRO A 1 195 ? 24.516 14.195 1.615 1 89.81 195 PRO A CA 1
ATOM 1424 C C . PRO A 1 195 ? 24.141 15.133 2.766 1 89.81 195 PRO A C 1
ATOM 1426 O O . PRO A 1 195 ? 23.812 16.297 2.535 1 89.81 195 PRO A O 1
ATOM 1429 N N . PHE A 1 196 ? 24.234 14.617 3.984 1 90.62 196 PHE A N 1
ATOM 1430 C CA . PHE A 1 196 ? 23.781 15.414 5.117 1 90.62 196 PHE A CA 1
ATOM 1431 C C . PHE A 1 196 ? 24.922 16.203 5.727 1 90.62 196 PHE A C 1
ATOM 1433 O O . PHE A 1 196 ? 26.094 15.805 5.609 1 90.62 196 PHE A O 1
ATOM 1440 N N . ASP A 1 197 ? 24.562 17.297 6.32 1 92.31 197 ASP A N 1
ATOM 1441 C CA . ASP A 1 197 ? 25.484 18.125 7.094 1 92.31 197 ASP A CA 1
ATOM 1442 C C . ASP A 1 197 ? 25.25 17.953 8.594 1 92.31 197 ASP A C 1
ATOM 1444 O O . ASP A 1 197 ? 24.156 18.25 9.094 1 92.31 197 ASP A O 1
ATOM 1448 N N . ILE A 1 198 ? 26.312 17.594 9.211 1 92.19 198 ILE A N 1
ATOM 1449 C CA . ILE A 1 198 ? 26.188 17.25 10.625 1 92.19 198 ILE A CA 1
ATOM 1450 C C . ILE A 1 198 ? 25.797 18.5 11.422 1 92.19 198 I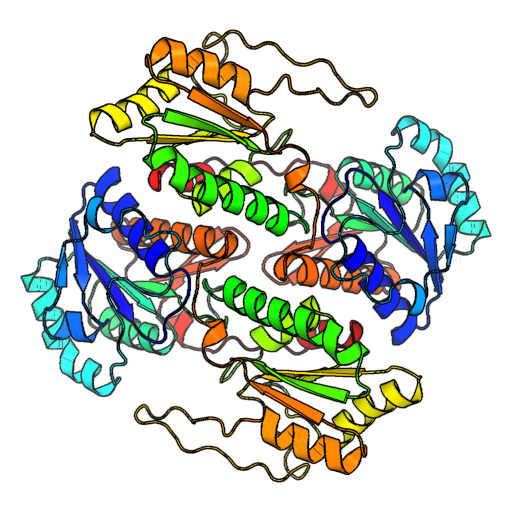LE A C 1
ATOM 1452 O O . ILE A 1 198 ? 25.078 18.406 12.414 1 92.19 198 ILE A O 1
ATOM 1456 N N . ASP A 1 199 ? 26.25 19.609 11.062 1 93.69 199 ASP A N 1
ATOM 1457 C CA . ASP A 1 199 ? 25.922 20.844 11.773 1 93.69 199 ASP A CA 1
ATOM 1458 C C . ASP A 1 199 ? 24.453 21.203 11.594 1 93.69 199 ASP A C 1
ATOM 1460 O O . ASP A 1 199 ? 23.781 21.594 12.555 1 93.69 199 ASP A O 1
ATOM 1464 N N . GLU A 1 200 ? 24.062 21.062 10.367 1 92.62 200 GLU A N 1
ATOM 1465 C CA . GLU A 1 200 ? 22.656 21.344 10.086 1 92.62 200 GLU A CA 1
ATOM 1466 C C . GLU A 1 200 ? 21.734 20.375 10.844 1 92.62 200 GLU A C 1
ATOM 1468 O O . GLU A 1 200 ? 20.719 20.781 11.383 1 92.62 200 GLU A O 1
ATOM 1473 N N . LEU A 1 201 ? 22.125 19.156 10.828 1 92.25 201 LEU A N 1
ATOM 1474 C CA . LEU A 1 201 ? 21.344 18.141 11.523 1 92.25 201 LEU A CA 1
ATOM 1475 C C . LEU A 1 201 ? 21.328 18.406 13.031 1 92.25 201 LEU A C 1
ATOM 1477 O O . LEU A 1 201 ? 20.281 18.266 13.68 1 92.25 201 LEU A O 1
ATOM 1481 N N . THR A 1 202 ? 22.453 18.812 13.57 1 93.25 202 THR A N 1
ATOM 1482 C CA . THR A 1 202 ? 22.578 19.141 14.984 1 93.25 202 THR A CA 1
ATOM 1483 C C . THR A 1 202 ? 21.672 20.312 15.344 1 93.25 202 THR A C 1
ATOM 1485 O O . THR A 1 202 ? 21 20.297 16.375 1 93.25 202 THR A O 1
ATOM 1488 N N . GLU A 1 203 ? 21.672 21.219 14.5 1 93.69 203 GLU A N 1
ATOM 1489 C CA . GLU A 1 203 ? 20.844 22.391 14.734 1 93.69 203 GLU A CA 1
ATOM 1490 C C . GLU A 1 203 ? 19.359 22.016 14.719 1 93.69 203 GLU A C 1
ATOM 1492 O O . GLU A 1 203 ? 18.594 22.484 15.562 1 93.69 203 GLU A O 1
ATOM 1497 N N . LEU A 1 204 ? 19.031 21.25 13.812 1 90.19 204 LEU A N 1
ATOM 1498 C CA . LEU A 1 204 ? 17.641 20.828 13.672 1 90.19 204 LEU A CA 1
ATOM 1499 C C . LEU A 1 204 ? 17.156 20.062 14.906 1 90.19 204 LEU A C 1
ATOM 1501 O O . LEU A 1 204 ? 16.094 20.359 15.453 1 90.19 204 LEU A O 1
ATOM 1505 N N . VAL A 1 205 ? 17.906 19.125 15.352 1 90.69 205 VAL A N 1
ATOM 1506 C CA . VAL A 1 205 ? 17.578 18.312 16.516 1 90.69 205 VAL A CA 1
ATOM 1507 C C . VAL A 1 205 ? 17.641 19.172 17.781 1 90.69 205 VAL A C 1
ATOM 1509 O O . VAL A 1 205 ? 16.766 19.062 18.656 1 90.69 205 VAL A O 1
ATOM 1512 N N . GLY A 1 206 ? 18.578 20.047 17.812 1 90.31 206 GLY A N 1
ATOM 1513 C CA . GLY A 1 206 ? 18.75 20.938 18.953 1 90.31 206 GLY A CA 1
ATOM 1514 C C . GLY A 1 206 ? 17.578 21.875 19.141 1 90.31 206 GLY A C 1
ATOM 1515 O O . GLY A 1 206 ? 17.156 22.141 20.281 1 90.31 206 GLY A O 1
ATOM 1516 N N . LYS A 1 207 ? 17.062 22.406 18.062 1 89.62 207 LYS A N 1
ATOM 1517 C CA . LYS A 1 207 ? 15.922 23.312 18.109 1 89.62 207 LYS A CA 1
ATOM 1518 C C . LYS A 1 207 ? 14.727 22.656 18.781 1 89.62 207 LYS A C 1
ATOM 1520 O O . LYS A 1 207 ? 13.953 23.312 19.484 1 89.62 207 LYS A O 1
ATOM 1525 N N . ARG A 1 208 ? 14.594 21.469 18.625 1 86.62 208 ARG A N 1
ATOM 1526 C CA . ARG A 1 208 ? 13.492 20.734 19.234 1 86.62 208 ARG A CA 1
ATOM 1527 C C . ARG A 1 208 ? 13.633 20.703 20.766 1 86.62 208 ARG A C 1
ATOM 1529 O O . ARG A 1 208 ? 12.656 20.922 21.484 1 86.62 208 ARG A O 1
ATOM 1536 N N . PHE A 1 209 ? 14.758 20.484 21.188 1 87.06 209 PHE A N 1
ATOM 1537 C CA . PHE A 1 209 ? 15 20.422 22.625 1 87.06 209 PHE A CA 1
ATOM 1538 C C . PHE A 1 209 ? 14.859 21.812 23.25 1 87.06 209 PHE A C 1
ATOM 1540 O O . PHE A 1 209 ? 14.344 21.953 24.359 1 87.06 209 PHE A O 1
ATOM 1547 N N . SER A 1 210 ? 15.273 22.734 22.469 1 88.5 210 SER A N 1
ATOM 1548 C CA . SER A 1 210 ? 15.156 24.109 22.953 1 88.5 210 SER A CA 1
ATOM 1549 C C . SER A 1 210 ? 13.695 24.531 23.062 1 88.5 210 SER A C 1
ATOM 1551 O O . SER A 1 210 ? 13.344 25.391 23.875 1 88.5 210 SER A O 1
ATOM 1553 N N . ALA A 1 211 ? 12.859 23.922 22.297 1 85.69 211 ALA A N 1
ATOM 1554 C CA . ALA A 1 211 ? 11.43 24.219 22.297 1 85.69 211 ALA A CA 1
ATOM 1555 C C . ALA A 1 211 ? 10.703 23.422 23.375 1 85.69 211 ALA A C 1
ATOM 1557 O O . ALA A 1 211 ? 9.477 23.422 23.438 1 85.69 211 ALA A O 1
ATOM 1558 N N . GLY A 1 212 ? 11.469 22.656 24.109 1 82.88 212 GLY A N 1
ATOM 1559 C CA . GLY A 1 212 ? 10.898 21.953 25.25 1 82.88 212 GLY A CA 1
ATOM 1560 C C . GLY A 1 212 ? 10.461 20.531 24.922 1 82.88 212 GLY A C 1
ATOM 1561 O O . GLY A 1 212 ? 9.82 19.875 25.75 1 82.88 212 GLY A O 1
ATOM 1562 N N . LYS A 1 213 ? 10.844 20.156 23.766 1 85.06 213 LYS A N 1
ATOM 1563 C CA . LYS A 1 213 ? 10.492 18.797 23.406 1 85.06 213 LYS A CA 1
ATOM 1564 C C . LYS A 1 213 ? 11.445 17.797 24.047 1 85.06 213 LYS A C 1
ATOM 1566 O O . LYS A 1 213 ? 12.625 18.094 24.25 1 85.06 213 LYS A O 1
ATOM 1571 N N . LYS A 1 214 ? 10.961 16.594 24.344 1 82.62 214 LYS A N 1
ATOM 1572 C CA . LYS A 1 214 ? 11.68 15.656 25.203 1 82.62 214 LYS A CA 1
ATOM 1573 C C . LYS A 1 214 ? 12.539 14.703 24.359 1 82.62 214 LYS A C 1
ATOM 1575 O O . LYS A 1 214 ? 13.453 14.07 24.891 1 82.62 214 LYS A O 1
ATOM 1580 N N . PHE A 1 215 ? 12.188 14.539 23.141 1 88 215 PHE A N 1
ATOM 1581 C CA . PHE A 1 215 ? 12.953 13.562 22.375 1 88 215 PHE A CA 1
ATOM 1582 C C . PHE A 1 215 ? 12.969 13.93 20.891 1 88 215 PHE A C 1
ATOM 1584 O O . PHE A 1 215 ? 12.219 14.805 20.469 1 88 215 PHE A O 1
ATOM 1591 N N . ALA A 1 216 ? 13.945 13.266 20.203 1 91.25 216 ALA A N 1
ATOM 1592 C CA . ALA A 1 216 ? 14.039 13.398 18.75 1 91.25 216 ALA A CA 1
ATOM 1593 C C . ALA A 1 216 ? 14.352 12.055 18.094 1 91.25 216 ALA A C 1
ATOM 1595 O O . ALA A 1 216 ? 15.125 11.258 18.625 1 91.25 216 ALA A O 1
ATOM 1596 N N . ILE A 1 217 ? 13.688 11.852 17.016 1 92.75 217 ILE A N 1
ATOM 1597 C CA . ILE A 1 217 ? 13.938 10.648 16.234 1 92.75 217 ILE A CA 1
ATOM 1598 C C . ILE A 1 217 ? 14.469 11.023 14.859 1 92.75 217 ILE A C 1
ATOM 1600 O O . ILE A 1 217 ? 13.828 11.789 14.133 1 92.75 217 ILE A O 1
ATOM 1604 N N . VAL A 1 218 ? 15.617 10.445 14.523 1 94.19 218 VAL A N 1
ATOM 1605 C CA . VAL A 1 218 ? 16.234 10.641 13.219 1 94.19 218 VAL A CA 1
ATOM 1606 C C . VAL A 1 218 ? 16.266 9.312 12.461 1 94.19 218 VAL A C 1
ATOM 1608 O O . VAL A 1 218 ? 16.797 8.32 12.961 1 94.19 218 VAL A O 1
ATOM 1611 N N . VAL A 1 219 ? 15.688 9.305 11.281 1 95.69 219 VAL A N 1
ATOM 1612 C CA . VAL A 1 219 ? 15.75 8.117 10.438 1 95.69 219 VAL A CA 1
ATOM 1613 C C . VAL A 1 219 ? 16.844 8.289 9.383 1 95.69 219 VAL A C 1
ATOM 1615 O O . VAL A 1 219 ? 16.875 9.305 8.672 1 95.69 219 VAL A O 1
ATOM 1618 N N . VAL A 1 220 ? 17.688 7.27 9.281 1 95.25 220 VAL A N 1
ATOM 1619 C CA . VAL A 1 220 ? 18.812 7.363 8.352 1 95.25 220 VAL A CA 1
ATOM 1620 C C . VAL A 1 220 ? 18.906 6.094 7.516 1 95.25 220 VAL A C 1
ATOM 1622 O O . VAL A 1 220 ? 18.859 4.984 8.047 1 95.25 220 VAL A O 1
ATOM 1625 N N . ALA A 1 221 ? 18.953 6.297 6.195 1 95.38 221 ALA A N 1
ATOM 1626 C CA . ALA A 1 221 ? 19.219 5.148 5.328 1 95.38 221 ALA A CA 1
ATOM 1627 C C . ALA A 1 221 ? 20.656 4.656 5.5 1 95.38 221 ALA A C 1
ATOM 1629 O O . ALA A 1 221 ? 21.578 5.461 5.641 1 95.38 221 ALA A O 1
ATOM 1630 N N . GLU A 1 222 ? 20.844 3.426 5.367 1 91.75 222 GLU A N 1
ATOM 1631 C CA . GLU A 1 222 ? 22.156 2.824 5.598 1 91.75 222 GLU A CA 1
ATOM 1632 C C . GLU A 1 222 ? 23.188 3.346 4.602 1 91.75 222 GLU A C 1
ATOM 1634 O O . GLU A 1 222 ? 24.391 3.408 4.906 1 91.75 222 GLU A O 1
ATOM 1639 N N . GLY A 1 223 ? 22.734 3.766 3.473 1 90.31 223 GLY A N 1
ATOM 1640 C CA . GLY A 1 223 ? 23.656 4.254 2.451 1 90.31 223 GLY A CA 1
ATOM 1641 C C . GLY A 1 223 ? 23.922 5.746 2.549 1 90.31 223 GLY A C 1
ATOM 1642 O O . GLY A 1 223 ? 24.625 6.309 1.72 1 90.31 223 GLY A O 1
ATOM 1643 N N . ALA A 1 224 ? 23.375 6.398 3.52 1 92.19 224 ALA A N 1
ATOM 1644 C CA . ALA A 1 224 ? 23.547 7.844 3.662 1 92.19 224 ALA A CA 1
ATOM 1645 C C . ALA A 1 224 ? 25 8.203 3.98 1 92.19 224 ALA A C 1
ATOM 1647 O O . ALA A 1 224 ? 25.672 7.484 4.715 1 92.19 224 ALA A O 1
ATOM 1648 N N . LYS A 1 225 ? 25.438 9.336 3.436 1 88.94 225 LYS A N 1
ATOM 1649 C CA . LYS A 1 225 ? 26.797 9.82 3.639 1 88.94 225 LYS A CA 1
ATOM 1650 C C . LYS A 1 225 ? 26.812 11.297 4.023 1 88.94 225 LYS A C 1
ATOM 1652 O O . LYS A 1 225 ? 25.953 12.062 3.57 1 88.94 225 LYS A O 1
ATOM 1657 N N . PRO A 1 226 ? 27.75 11.617 4.859 1 90 226 PRO A N 1
ATOM 1658 C CA . PRO A 1 226 ? 27.875 13.039 5.191 1 90 226 PRO A CA 1
ATOM 1659 C C . PRO A 1 226 ? 28.469 13.867 4.051 1 90 226 PRO A C 1
ATOM 1661 O O . PRO A 1 226 ? 29.203 13.328 3.217 1 90 226 PRO A O 1
ATOM 1664 N N . ARG A 1 227 ? 28.062 15.102 4.086 1 90.12 227 ARG A N 1
ATOM 1665 C CA . ARG A 1 227 ? 28.719 16.031 3.17 1 90.12 227 ARG A CA 1
ATOM 1666 C C . ARG A 1 227 ? 30.219 16.094 3.434 1 90.12 227 ARG A C 1
ATOM 1668 O O . ARG A 1 227 ? 30.656 16.062 4.586 1 90.12 227 ARG A O 1
ATOM 1675 N N . GLU A 1 228 ? 30.938 16.203 2.328 1 84.19 228 GLU A N 1
ATOM 1676 C CA . GLU A 1 228 ? 32.406 16.25 2.455 1 84.19 228 GLU A CA 1
ATOM 1677 C C . GLU A 1 228 ? 32.812 17.375 3.406 1 84.19 228 GLU A C 1
ATOM 1679 O O . GLU A 1 228 ? 32.344 18.5 3.299 1 84.19 228 GLU A O 1
ATOM 1684 N N . GLY A 1 229 ? 33.656 16.984 4.324 1 80.12 229 GLY A N 1
ATOM 1685 C CA . GLY A 1 229 ? 34.219 17.969 5.23 1 80.12 229 GLY A CA 1
ATOM 1686 C C . GLY A 1 229 ? 33.375 18.172 6.48 1 80.12 229 GLY A C 1
ATOM 1687 O O . GLY A 1 229 ? 33.844 18.766 7.457 1 80.12 229 GLY A O 1
ATOM 1688 N N . SER A 1 230 ? 32.219 17.641 6.496 1 80.69 230 SER A N 1
ATOM 1689 C CA . SER A 1 230 ? 31.328 17.906 7.629 1 80.69 230 SER A CA 1
ATOM 1690 C C . SER A 1 230 ? 31.625 16.953 8.789 1 80.69 230 SER A C 1
ATOM 1692 O O . SER A 1 230 ? 31.469 17.328 9.953 1 80.69 230 SER A O 1
ATOM 1694 N N . MET A 1 231 ? 31.906 15.758 8.469 1 76.62 231 MET A N 1
ATOM 1695 C CA . MET A 1 231 ? 32.219 14.789 9.508 1 76.62 231 MET A CA 1
ATOM 1696 C C . MET A 1 231 ? 33.156 13.695 8.969 1 76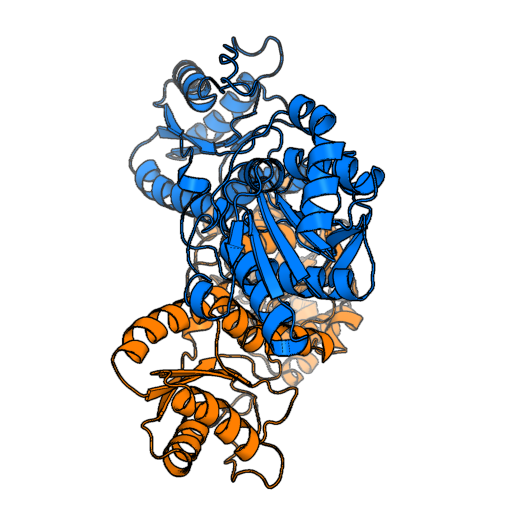.62 231 MET A C 1
ATOM 1698 O O . MET A 1 231 ? 33.125 13.398 7.777 1 76.62 231 MET A O 1
ATOM 1702 N N . GLN A 1 232 ? 33.969 13.211 9.852 1 73.44 232 GLN A N 1
ATOM 1703 C CA . GLN A 1 232 ? 34.781 12.055 9.469 1 73.44 232 GLN A CA 1
ATOM 1704 C C . GLN A 1 232 ? 33.938 10.805 9.305 1 73.44 232 GLN A C 1
ATOM 1706 O O . GLN A 1 232 ? 33.062 10.531 10.125 1 73.44 232 GLN A O 1
ATOM 1711 N N . PHE A 1 233 ? 33.969 10.344 8.164 1 70.62 233 PHE A N 1
ATOM 1712 C CA . PHE A 1 233 ? 33.125 9.195 7.855 1 70.62 233 PHE A CA 1
ATOM 1713 C C . PHE A 1 233 ? 33.969 7.988 7.469 1 70.62 233 PHE A C 1
ATOM 1715 O O . PHE A 1 233 ? 34.781 8.062 6.543 1 70.62 233 PHE A O 1
ATOM 1722 N N . GLU A 1 234 ? 33.875 6.957 8.352 1 63.25 234 GLU A N 1
ATOM 1723 C CA . GLU A 1 234 ? 34.625 5.727 8.055 1 63.25 234 GLU A CA 1
ATOM 1724 C C . GLU A 1 234 ? 33.844 4.84 7.09 1 63.25 234 GLU A C 1
ATOM 1726 O O . GLU A 1 234 ? 32.656 4.566 7.312 1 63.25 234 GLU A O 1
ATOM 1731 N N . GLN A 1 235 ? 34.281 4.758 5.902 1 61.25 235 GLN A N 1
ATOM 1732 C CA . GLN A 1 235 ? 33.656 3.906 4.895 1 61.25 235 GLN A CA 1
ATOM 1733 C C . GLN A 1 235 ? 33.875 2.43 5.207 1 61.25 235 GLN A C 1
ATOM 1735 O O . GLN A 1 235 ? 34.938 2.049 5.715 1 61.25 235 GLN A O 1
ATOM 1740 N N . GLY A 1 236 ? 32.75 1.699 5.316 1 56.19 236 GLY A N 1
ATOM 1741 C CA . GLY A 1 236 ? 32.812 0.282 5.637 1 56.19 236 GLY A CA 1
ATOM 1742 C C . GLY A 1 236 ? 33.562 -0.522 4.59 1 56.19 236 GLY A C 1
ATOM 1743 O O . GLY A 1 236 ? 33.906 -0.005 3.52 1 56.19 236 GLY A O 1
ATOM 1744 N N . VAL A 1 237 ? 33.969 -1.852 4.848 1 55 237 VAL A N 1
ATOM 1745 C CA . VAL A 1 237 ? 34.656 -2.848 4.02 1 55 237 VAL A CA 1
ATOM 1746 C C . VAL A 1 237 ? 33.656 -3.512 3.086 1 55 237 VAL A C 1
ATOM 1748 O O . VAL A 1 237 ? 32.438 -3.514 3.363 1 55 237 VAL A O 1
ATOM 1751 N N . LYS A 1 238 ? 34 -3.77 1.848 1 56.97 238 LYS A N 1
ATOM 1752 C CA . LYS A 1 238 ? 33.156 -4.477 0.883 1 56.97 238 LYS A CA 1
ATOM 1753 C C . LYS A 1 238 ? 32.969 -5.934 1.293 1 56.97 238 LYS A C 1
ATOM 1755 O O . LYS A 1 238 ? 33.875 -6.566 1.824 1 56.97 238 LYS A O 1
ATOM 1760 N N . ASP A 1 239 ? 31.797 -6.387 1.133 1 58.28 239 ASP A N 1
ATOM 1761 C CA . ASP A 1 239 ? 31.562 -7.805 1.409 1 58.28 239 ASP A CA 1
ATOM 1762 C C . ASP A 1 239 ? 32.094 -8.68 0.281 1 58.28 239 ASP A C 1
ATOM 1764 O O . ASP A 1 239 ? 32.781 -8.188 -0.618 1 58.28 239 ASP A O 1
ATOM 1768 N N . ILE A 1 240 ? 31.953 -9.961 0.447 1 53.44 240 ILE A N 1
ATOM 1769 C CA . ILE A 1 240 ? 32.5 -10.953 -0.474 1 53.44 240 ILE A CA 1
ATOM 1770 C C . ILE A 1 240 ? 31.875 -10.773 -1.856 1 53.44 240 ILE A C 1
ATOM 1772 O O . ILE A 1 240 ? 32.406 -11.281 -2.852 1 53.44 240 ILE A O 1
ATOM 1776 N N . TYR A 1 241 ? 30.781 -10.062 -1.826 1 57.34 241 TYR A N 1
ATOM 1777 C CA . TYR A 1 241 ? 30.125 -9.891 -3.111 1 57.34 241 TYR A CA 1
ATOM 1778 C C . TYR A 1 241 ? 30.375 -8.5 -3.678 1 57.34 241 TYR A C 1
ATOM 1780 O O . TYR A 1 241 ? 29.766 -8.102 -4.672 1 57.34 241 TYR A O 1
ATOM 1788 N N . GLY A 1 242 ? 31.234 -7.73 -2.957 1 52.75 242 GLY A N 1
ATOM 1789 C CA . GLY A 1 242 ? 31.641 -6.426 -3.457 1 52.75 242 GLY A CA 1
ATOM 1790 C C . GLY A 1 242 ? 30.719 -5.305 -2.996 1 52.75 242 GLY A C 1
ATOM 1791 O O . GLY A 1 242 ? 30.844 -4.172 -3.473 1 52.75 242 GLY A O 1
ATOM 1792 N N . HIS A 1 243 ? 29.766 -5.719 -2.242 1 58.22 243 HIS A N 1
ATOM 1793 C CA . HIS A 1 243 ? 28.875 -4.684 -1.738 1 58.22 243 HIS A CA 1
ATOM 1794 C C . HIS A 1 243 ? 29.453 -4.016 -0.494 1 58.22 243 HIS A C 1
ATOM 1796 O O . HIS A 1 243 ? 30.031 -4.688 0.365 1 58.22 243 HIS A O 1
ATOM 1802 N N . GLU A 1 244 ? 29.516 -2.734 -0.469 1 56.28 244 GLU A N 1
ATOM 1803 C CA . GLU A 1 244 ? 30.031 -1.988 0.677 1 56.28 244 GLU A CA 1
ATOM 1804 C C . GLU A 1 244 ? 29.266 -2.342 1.951 1 56.28 244 GLU A C 1
ATOM 1806 O O . GLU A 1 244 ? 28.031 -2.322 1.968 1 56.28 244 GLU A O 1
ATOM 1811 N N . ARG A 1 245 ? 29.953 -3.039 2.818 1 54.5 245 ARG A N 1
ATOM 1812 C CA . ARG A 1 245 ? 29.391 -3.238 4.148 1 54.5 245 ARG A CA 1
ATOM 1813 C C . ARG A 1 245 ? 29.328 -1.925 4.922 1 54.5 245 ARG A C 1
ATOM 1815 O O . ARG A 1 245 ? 30.359 -1.275 5.129 1 54.5 245 ARG A O 1
ATOM 1822 N N . PHE A 1 246 ? 28.266 -1.305 5.059 1 57.66 246 PHE A N 1
ATOM 1823 C CA . PHE A 1 246 ? 28.109 0.009 5.668 1 57.66 246 PHE A CA 1
ATOM 1824 C C . PHE A 1 246 ? 28.391 -0.051 7.164 1 57.66 246 PHE A C 1
ATOM 1826 O O . PHE A 1 246 ? 28 -1.007 7.836 1 57.66 246 PHE A O 1
ATOM 1833 N N . ALA A 1 247 ? 29.609 0.617 7.633 1 56.41 247 ALA A N 1
ATOM 1834 C CA . ALA A 1 247 ? 29.969 0.748 9.047 1 56.41 247 ALA A CA 1
ATOM 1835 C C . ALA A 1 247 ? 28.875 1.492 9.812 1 56.41 247 ALA A C 1
ATOM 1837 O O . ALA A 1 247 ? 28.859 2.725 9.844 1 56.41 247 ALA A O 1
ATOM 1838 N N . GLY A 1 248 ? 27.625 1.04 9.891 1 76.62 248 GLY A N 1
ATOM 1839 C CA . GLY A 1 248 ? 26.5 1.498 10.703 1 76.62 248 GLY A CA 1
ATOM 1840 C C . GLY A 1 248 ? 26.422 3.008 10.812 1 76.62 248 GLY A C 1
ATOM 1841 O O . GLY A 1 248 ? 26.906 3.586 11.797 1 76.62 248 GLY A O 1
ATOM 1842 N N . VAL A 1 249 ? 26.109 3.889 9.844 1 85.81 249 VAL A N 1
ATOM 1843 C CA . VAL A 1 249 ? 25.969 5.34 9.797 1 85.81 249 VAL A CA 1
ATOM 1844 C C . VAL A 1 249 ? 25.25 5.828 11.055 1 85.81 249 VAL A C 1
ATOM 1846 O O . VAL A 1 249 ? 25.562 6.902 11.578 1 85.81 249 VAL A O 1
ATOM 1849 N N . ALA A 1 250 ? 24.438 5.039 11.57 1 90.75 250 ALA A N 1
ATOM 1850 C CA . ALA A 1 250 ? 23.688 5.434 12.766 1 90.75 250 ALA A CA 1
ATOM 1851 C C . ALA A 1 250 ? 24.594 5.535 13.977 1 90.75 250 ALA A C 1
ATOM 1853 O O . ALA A 1 250 ? 24.453 6.457 14.789 1 90.75 250 ALA A O 1
ATOM 1854 N N . THR A 1 251 ? 25.5 4.637 14.047 1 89.19 251 THR A N 1
ATOM 1855 C CA . THR A 1 251 ? 26.438 4.633 15.172 1 89.19 251 THR A CA 1
ATOM 1856 C C . THR A 1 251 ? 27.328 5.863 15.133 1 89.19 251 THR A C 1
ATOM 1858 O O . THR A 1 251 ? 27.516 6.539 16.156 1 89.19 251 THR A O 1
ATOM 1861 N N . GLN A 1 252 ? 27.828 6.117 14.008 1 89.88 252 GLN A N 1
ATOM 1862 C CA . GLN A 1 252 ? 28.688 7.285 13.852 1 89.88 252 GLN A CA 1
ATOM 1863 C C . GLN A 1 252 ? 27.922 8.578 14.109 1 89.88 252 GLN A C 1
ATOM 1865 O O . GLN A 1 252 ? 28.406 9.469 14.797 1 89.88 252 GLN A O 1
ATOM 1870 N N . LEU A 1 253 ? 26.797 8.648 13.609 1 90.81 253 LEU A N 1
ATOM 1871 C CA . LEU A 1 253 ? 25.953 9.828 13.75 1 90.81 253 LEU A CA 1
ATOM 1872 C C . LEU A 1 253 ? 25.547 10.039 15.211 1 90.81 253 LEU A C 1
ATOM 1874 O O . LEU A 1 253 ? 25.484 11.18 15.68 1 90.81 253 LEU A O 1
ATOM 1878 N N . SER A 1 254 ? 25.25 8.969 15.875 1 91.19 254 SER A N 1
ATOM 1879 C CA . SER A 1 254 ? 24.875 9.07 17.281 1 91.19 254 SER A CA 1
ATOM 1880 C C . SER A 1 254 ? 25.984 9.672 18.109 1 91.19 254 SER A C 1
ATOM 1882 O O . SER A 1 254 ? 25.734 10.5 19 1 91.19 254 SER A O 1
ATOM 1884 N N . GLY A 1 255 ? 27.188 9.203 17.875 1 90.44 255 GLY A N 1
ATOM 1885 C CA . GLY A 1 255 ? 28.328 9.766 18.594 1 90.44 255 GLY A CA 1
ATOM 1886 C C . GLY A 1 255 ? 28.5 11.25 18.344 1 90.44 255 GLY A C 1
ATOM 1887 O O . GLY A 1 255 ? 28.719 12.016 19.281 1 90.44 255 GLY A O 1
ATOM 1888 N N . GLU A 1 256 ? 28.375 11.617 17.125 1 91.25 256 GLU A N 1
ATOM 1889 C CA . GLU A 1 256 ? 28.547 13.016 16.766 1 91.25 256 GLU A CA 1
ATOM 1890 C C . GLU A 1 256 ? 27.453 13.891 17.375 1 91.25 256 GLU A C 1
ATOM 1892 O O . GLU A 1 256 ? 27.734 14.969 17.906 1 91.25 256 GLU A O 1
ATOM 1897 N N . LEU A 1 257 ? 26.234 13.453 17.328 1 91.44 257 LEU A N 1
ATOM 1898 C CA . LEU A 1 257 ? 25.125 14.234 17.859 1 91.44 257 LEU A CA 1
ATOM 1899 C C . LEU A 1 257 ? 25.203 14.328 19.375 1 91.44 257 LEU A C 1
ATOM 1901 O O . LEU A 1 257 ? 24.875 15.375 19.953 1 91.44 257 LEU A O 1
ATOM 1905 N N . GLU A 1 258 ? 25.578 13.203 19.953 1 91.88 258 GLU A N 1
ATOM 1906 C CA . GLU A 1 258 ? 25.719 13.203 21.406 1 91.88 258 GLU A CA 1
ATOM 1907 C C . GLU A 1 258 ? 26.75 14.242 21.844 1 91.88 258 GLU A C 1
ATOM 1909 O O . GLU A 1 258 ? 26.516 15 22.781 1 91.88 258 GLU A O 1
ATOM 1914 N N . HIS A 1 259 ? 27.828 14.273 21.203 1 91.75 259 HIS A N 1
ATOM 1915 C CA . HIS A 1 259 ? 28.906 15.195 21.531 1 91.75 259 HIS A CA 1
ATOM 1916 C C . HIS A 1 259 ? 28.484 16.641 21.297 1 91.75 259 HIS A C 1
ATOM 1918 O O . HIS A 1 259 ? 28.781 17.516 22.125 1 91.75 259 HIS A O 1
ATOM 1924 N N . ARG A 1 260 ? 27.812 16.875 20.328 1 91.69 260 ARG A N 1
ATOM 1925 C CA . ARG A 1 260 ? 27.469 18.234 19.922 1 91.69 260 ARG A CA 1
ATOM 1926 C C . ARG A 1 260 ? 26.297 18.766 20.719 1 91.69 260 ARG A C 1
ATOM 1928 O O . ARG A 1 260 ? 26.219 19.969 21.016 1 91.69 260 ARG A O 1
ATOM 1935 N N . LEU A 1 261 ? 25.391 17.938 21.078 1 90.75 261 LEU A N 1
ATOM 1936 C CA . LEU A 1 261 ? 24.172 18.359 21.75 1 90.75 261 LEU A CA 1
ATOM 1937 C C . LEU A 1 261 ? 24.312 18.219 23.266 1 90.75 261 LEU A C 1
ATOM 1939 O O . LEU A 1 261 ? 23.562 18.844 24.016 1 90.75 261 LEU A O 1
ATOM 1943 N N . GLY A 1 262 ? 25.234 17.375 23.656 1 88 262 GLY A N 1
ATOM 1944 C CA . GLY A 1 262 ? 25.344 17.094 25.078 1 88 262 GLY A CA 1
ATOM 1945 C C . GLY A 1 262 ? 24.188 16.266 25.625 1 88 262 GLY A C 1
ATOM 1946 O O . GLY A 1 262 ? 23.781 16.438 26.781 1 88 262 GLY A O 1
ATOM 1947 N N . LYS A 1 263 ? 23.5 15.625 24.781 1 87.94 263 LYS A N 1
ATOM 1948 C CA . LYS A 1 263 ? 22.375 14.75 25.125 1 87.94 263 LYS A CA 1
ATOM 1949 C C . LYS A 1 263 ? 22.625 13.32 24.656 1 87.94 263 LYS A C 1
ATOM 1951 O O . LYS A 1 263 ? 23.344 13.109 23.672 1 87.94 263 LYS A O 1
ATOM 1956 N N . GLU A 1 264 ? 22.078 12.469 25.375 1 89.25 264 GLU A N 1
ATOM 1957 C CA . GLU A 1 264 ? 22.234 11.062 25 1 89.25 264 GLU A CA 1
ATOM 1958 C C . GLU A 1 264 ? 21.672 10.789 23.609 1 89.25 264 GLU A C 1
ATOM 1960 O O . GLU A 1 264 ? 20.578 11.266 23.281 1 89.25 264 GLU A O 1
ATOM 1965 N N . ALA A 1 265 ? 22.391 10.156 22.812 1 91.31 265 ALA A N 1
ATOM 1966 C CA . ALA A 1 265 ? 21.969 9.703 21.5 1 91.31 265 ALA A CA 1
ATOM 1967 C C . ALA A 1 265 ? 22.25 8.211 21.312 1 91.31 265 ALA A C 1
ATOM 1969 O O . ALA A 1 265 ? 23.344 7.738 21.609 1 91.31 265 ALA A O 1
ATOM 1970 N N . ARG A 1 266 ? 21.234 7.48 20.906 1 90.25 266 ARG A N 1
ATOM 1971 C CA . ARG A 1 266 ? 21.359 6.031 20.766 1 90.25 266 ARG A CA 1
ATOM 1972 C C . ARG A 1 266 ? 21.031 5.578 19.359 1 90.25 266 ARG A C 1
ATOM 1974 O O . ARG A 1 266 ? 20.016 5.992 18.781 1 90.25 266 ARG A O 1
ATOM 1981 N N . PRO A 1 267 ? 21.906 4.742 18.797 1 93.38 267 PRO A N 1
ATOM 1982 C CA . PRO A 1 267 ? 21.594 4.152 17.5 1 93.38 267 PRO A CA 1
ATOM 1983 C C . PRO A 1 267 ? 20.703 2.916 17.594 1 93.38 267 PRO A C 1
ATOM 1985 O O . PRO A 1 267 ? 20.828 2.135 18.547 1 93.38 267 PRO A O 1
ATOM 1988 N N . VAL A 1 268 ? 19.797 2.818 16.734 1 92.25 268 VAL A N 1
ATOM 1989 C CA . VAL A 1 268 ? 18.984 1.622 16.531 1 92.25 268 VAL A CA 1
ATOM 1990 C C . VAL A 1 268 ? 19.141 1.129 15.102 1 92.25 268 VAL A C 1
ATOM 1992 O O . VAL A 1 268 ? 18.719 1.804 14.156 1 92.25 268 VAL A O 1
ATOM 1995 N N . ILE A 1 269 ? 19.75 -0.009 14.938 1 92.75 269 ILE A N 1
ATOM 1996 C CA . ILE A 1 269 ? 20.016 -0.573 13.617 1 92.75 269 ILE A CA 1
ATOM 1997 C C . ILE A 1 269 ? 19.062 -1.742 13.359 1 92.75 269 ILE A C 1
ATOM 1999 O O . ILE A 1 269 ? 19.203 -2.805 13.969 1 92.75 269 ILE A O 1
ATOM 2003 N N . LEU A 1 270 ? 18.156 -1.555 12.438 1 91.88 270 LEU A N 1
ATOM 2004 C CA . LEU A 1 270 ? 17.125 -2.562 12.219 1 91.88 270 LEU A CA 1
ATOM 2005 C C . LEU A 1 270 ? 17.672 -3.74 11.422 1 91.88 270 LEU A C 1
ATOM 2007 O O . LEU A 1 270 ? 17.266 -4.887 11.641 1 91.88 270 LEU A O 1
ATOM 2011 N N . GLY A 1 271 ? 18.578 -3.424 10.461 1 86.69 271 GLY A N 1
ATOM 2012 C CA . GLY A 1 271 ? 19.188 -4.492 9.688 1 86.69 271 GLY A CA 1
ATOM 2013 C C . GLY A 1 271 ? 18.188 -5.34 8.93 1 86.69 271 GLY A C 1
ATOM 2014 O O . GLY A 1 271 ? 17.297 -4.805 8.258 1 86.69 271 GLY A O 1
ATOM 2015 N N . HIS A 1 272 ? 18.312 -6.68 9.062 1 84.5 272 HIS A N 1
ATOM 2016 C CA . HIS A 1 272 ? 17.578 -7.605 8.211 1 84.5 272 HIS A CA 1
ATOM 2017 C C . HIS A 1 272 ? 16.172 -7.852 8.742 1 84.5 272 HIS A C 1
ATOM 2019 O O . HIS A 1 272 ? 15.367 -8.531 8.102 1 84.5 272 HIS A O 1
ATOM 2025 N N . VAL A 1 273 ? 15.82 -7.242 9.805 1 83.25 273 VAL A N 1
ATOM 2026 C CA . VAL A 1 273 ? 14.453 -7.336 10.305 1 83.25 273 VAL A CA 1
ATOM 2027 C C . VAL A 1 273 ? 13.484 -6.781 9.266 1 83.25 273 VAL A C 1
ATOM 2029 O O . VAL A 1 273 ? 12.336 -7.238 9.172 1 83.25 273 VAL A O 1
ATOM 2032 N N . GLN A 1 274 ? 13.93 -5.941 8.461 1 90.25 274 GLN A N 1
ATOM 2033 C CA . GLN A 1 274 ? 13.102 -5.238 7.484 1 90.25 274 GLN A CA 1
ATOM 2034 C C . GLN A 1 274 ? 12.82 -6.113 6.266 1 90.25 274 GLN A C 1
ATOM 2036 O O . GLN A 1 274 ? 11.93 -5.812 5.469 1 90.25 274 GLN A O 1
ATOM 2041 N N . ARG A 1 275 ? 13.555 -7.168 6.102 1 84.44 275 ARG A N 1
ATOM 2042 C CA . ARG A 1 275 ? 13.492 -7.984 4.891 1 84.44 275 ARG A CA 1
ATOM 2043 C C . ARG A 1 275 ? 12.703 -9.266 5.141 1 84.44 275 ARG A C 1
ATOM 2045 O O . ARG A 1 275 ? 12.344 -9.977 4.195 1 84.44 275 ARG A O 1
ATOM 2052 N N . GLY A 1 276 ? 12.492 -9.555 6.328 1 78.75 276 GLY A N 1
ATOM 2053 C CA . GLY A 1 276 ? 11.82 -10.797 6.664 1 78.75 276 GLY A CA 1
ATOM 2054 C C . GLY A 1 276 ? 10.391 -10.602 7.133 1 78.75 276 GLY A C 1
ATOM 2055 O O . GLY A 1 276 ? 9.891 -9.469 7.16 1 78.75 276 GLY A O 1
ATOM 2056 N N . GLY A 1 277 ? 9.688 -11.867 7.18 1 83.75 277 GLY A N 1
ATOM 2057 C CA . GLY A 1 277 ? 8.375 -11.867 7.801 1 83.75 277 GLY A CA 1
ATOM 2058 C C . GLY A 1 277 ? 7.242 -12.016 6.805 1 83.75 277 GLY A C 1
ATOM 2059 O O . GLY A 1 277 ? 7.477 -12.281 5.625 1 83.75 277 GLY A O 1
ATOM 2060 N N . THR A 1 278 ? 6.047 -11.953 7.344 1 92.56 278 THR A N 1
ATOM 2061 C CA . THR A 1 278 ? 4.828 -12.078 6.551 1 92.56 278 THR A CA 1
ATOM 2062 C C . THR A 1 278 ? 4.605 -10.828 5.707 1 92.56 278 THR A C 1
ATOM 2064 O O . THR A 1 278 ? 4.617 -9.711 6.227 1 92.56 278 THR A O 1
ATOM 2067 N N . PRO A 1 279 ? 4.523 -11.031 4.387 1 95.94 279 PRO A N 1
ATOM 2068 C CA . PRO A 1 279 ? 4.25 -9.867 3.547 1 95.94 279 PRO A CA 1
ATOM 2069 C C . PRO A 1 279 ? 2.906 -9.211 3.861 1 95.94 279 PRO A C 1
ATOM 2071 O O . PRO A 1 279 ? 1.96 -9.898 4.258 1 95.94 279 PRO A O 1
ATOM 2074 N N . THR A 1 280 ? 2.812 -7.914 3.693 1 96.88 280 THR A N 1
ATOM 2075 C CA . THR A 1 280 ? 1.562 -7.18 3.848 1 96.88 280 THR A CA 1
ATOM 2076 C C . THR A 1 280 ? 0.551 -7.602 2.785 1 96.88 280 THR A C 1
ATOM 2078 O O . THR A 1 280 ? 0.917 -8.227 1.787 1 96.88 280 THR A O 1
ATOM 2081 N N . ALA A 1 281 ? -0.746 -7.246 3.029 1 96.81 281 ALA A N 1
ATOM 2082 C CA . ALA A 1 281 ? -1.782 -7.512 2.035 1 96.81 281 ALA A CA 1
ATOM 2083 C C . ALA A 1 281 ? -1.452 -6.836 0.706 1 96.81 281 ALA A C 1
ATOM 2085 O O . ALA A 1 281 ? -1.666 -7.418 -0.361 1 96.81 281 ALA A O 1
ATOM 2086 N N . TYR A 1 282 ? -0.927 -5.629 0.772 1 97.44 282 TYR A N 1
ATOM 2087 C CA . TYR A 1 282 ? -0.56 -4.898 -0.435 1 97.44 282 TYR A CA 1
ATOM 2088 C C . TYR A 1 282 ? 0.479 -5.668 -1.243 1 97.44 282 TYR A C 1
ATOM 2090 O O . TYR A 1 282 ? 0.317 -5.859 -2.451 1 97.44 282 TYR A O 1
ATOM 2098 N N . ASP A 1 283 ? 1.511 -6.117 -0.594 1 97.5 283 ASP A N 1
ATOM 2099 C CA . ASP A 1 283 ? 2.588 -6.832 -1.272 1 97.5 283 ASP A CA 1
ATOM 2100 C C . ASP A 1 283 ? 2.098 -8.172 -1.815 1 97.5 283 ASP A C 1
ATOM 2102 O O . ASP A 1 283 ? 2.525 -8.609 -2.887 1 97.5 283 ASP A O 1
ATOM 2106 N N . ARG A 1 284 ? 1.267 -8.836 -1.08 1 96.94 284 ARG A N 1
ATOM 2107 C CA . ARG A 1 284 ? 0.722 -10.109 -1.544 1 96.94 284 ARG A CA 1
ATOM 2108 C C . ARG A 1 284 ? -0.077 -9.922 -2.83 1 96.94 284 ARG A C 1
ATOM 2110 O O . ARG A 1 284 ? 0.061 -10.711 -3.77 1 96.94 284 ARG A O 1
ATOM 2117 N N . VAL A 1 285 ? -0.92 -8.906 -2.836 1 97 285 VAL A N 1
ATOM 2118 C CA . VAL A 1 285 ? -1.748 -8.648 -4.008 1 97 285 VAL A CA 1
ATOM 2119 C C . VAL A 1 285 ? -0.861 -8.281 -5.195 1 97 285 VAL A C 1
ATOM 2121 O O . VAL A 1 285 ? -1.024 -8.82 -6.293 1 97 285 VAL A O 1
ATOM 2124 N N . LEU A 1 286 ? 0.07 -7.367 -4.977 1 97.38 286 LEU A N 1
ATOM 2125 C CA . LEU A 1 286 ? 0.957 -6.938 -6.051 1 97.38 286 LEU A CA 1
ATOM 2126 C C . LEU A 1 286 ? 1.756 -8.109 -6.602 1 97.38 286 LEU A C 1
ATOM 2128 O O . LEU A 1 286 ? 1.845 -8.297 -7.816 1 97.38 286 LEU A O 1
ATOM 2132 N N . ALA A 1 287 ? 2.33 -8.906 -5.703 1 96.75 287 ALA A N 1
ATOM 2133 C CA . ALA A 1 287 ? 3.109 -10.078 -6.094 1 96.75 287 ALA A CA 1
ATOM 2134 C C . ALA A 1 287 ? 2.264 -11.055 -6.91 1 96.75 287 ALA A C 1
ATOM 2136 O O . ALA A 1 287 ? 2.717 -11.562 -7.938 1 96.75 287 ALA A O 1
ATOM 2137 N N . THR A 1 288 ? 1.059 -11.32 -6.473 1 96.62 288 THR A N 1
ATOM 2138 C CA . THR A 1 288 ? 0.146 -12.227 -7.168 1 96.62 288 THR A CA 1
ATOM 2139 C C . THR A 1 288 ? -0.147 -11.719 -8.578 1 96.62 288 THR A C 1
ATOM 2141 O O . THR A 1 288 ? -0.122 -12.492 -9.539 1 96.62 288 THR A O 1
ATOM 2144 N N . ARG A 1 289 ? -0.397 -10.453 -8.68 1 97.12 289 ARG A N 1
ATOM 2145 C CA . ARG A 1 289 ? -0.698 -9.875 -9.984 1 97.12 289 ARG A CA 1
ATOM 2146 C C . ARG A 1 289 ? 0.513 -9.945 -10.906 1 97.12 289 ARG A C 1
ATOM 2148 O O . ARG A 1 289 ? 0.371 -10.195 -12.109 1 97.12 289 ARG A O 1
ATOM 2155 N N . PHE A 1 290 ? 1.707 -9.719 -10.391 1 97.62 290 PHE A N 1
ATOM 2156 C CA . PHE A 1 290 ? 2.922 -9.82 -11.188 1 97.62 290 PHE A CA 1
ATOM 2157 C C . PHE A 1 290 ? 3.088 -11.227 -11.75 1 97.62 290 PHE A C 1
ATOM 2159 O O . PHE A 1 290 ? 3.379 -11.398 -12.938 1 97.62 290 PHE A O 1
ATOM 2166 N N . GLY A 1 291 ? 2.926 -12.211 -10.867 1 96.94 291 GLY A N 1
ATOM 2167 C CA . GLY A 1 291 ? 3.031 -13.586 -11.336 1 96.94 291 GLY A CA 1
ATOM 2168 C C . GLY A 1 291 ? 2.029 -13.922 -12.422 1 96.94 291 GLY A C 1
ATOM 2169 O O . GLY A 1 291 ? 2.381 -14.547 -13.422 1 96.94 291 GLY A O 1
ATOM 2170 N N . TRP A 1 292 ? 0.786 -13.508 -12.203 1 96.81 292 TRP A N 1
ATOM 2171 C CA . TRP A 1 292 ? -0.293 -13.75 -13.148 1 96.81 292 TRP A CA 1
ATOM 2172 C C . TRP A 1 292 ? 0.048 -13.172 -14.523 1 96.81 292 TRP A C 1
ATOM 2174 O O . TRP A 1 292 ? -0.03 -13.867 -15.531 1 96.81 292 TRP A O 1
ATOM 2184 N N . HIS A 1 293 ? 0.49 -11.977 -14.57 1 97.62 293 HIS A N 1
ATOM 2185 C CA . HIS A 1 293 ? 0.756 -11.281 -15.82 1 97.62 293 HIS A CA 1
ATOM 2186 C C . HIS A 1 293 ? 2.025 -11.805 -16.484 1 97.62 293 HIS A C 1
ATOM 2188 O O . HIS A 1 293 ? 2.15 -11.773 -17.719 1 97.62 293 HIS A O 1
ATOM 2194 N N . ALA A 1 294 ? 2.961 -12.266 -15.664 1 98.12 294 ALA A N 1
ATOM 2195 C CA . ALA A 1 294 ? 4.168 -12.859 -16.234 1 98.12 294 ALA A CA 1
ATOM 2196 C C . ALA A 1 294 ? 3.836 -14.102 -17.062 1 98.12 294 ALA A C 1
ATOM 2198 O O . ALA A 1 294 ? 4.363 -14.281 -18.156 1 98.12 294 ALA A O 1
ATOM 2199 N N . VAL A 1 295 ? 2.961 -14.945 -16.562 1 97.69 295 VAL A N 1
ATOM 2200 C CA . VAL A 1 295 ? 2.551 -16.156 -17.281 1 97.69 295 VAL A CA 1
ATOM 2201 C C . VAL A 1 295 ? 1.811 -15.766 -18.562 1 97.69 295 VAL A C 1
ATOM 2203 O O . VAL A 1 295 ? 2.07 -16.328 -19.625 1 97.69 295 VAL A O 1
ATOM 2206 N N . GLU A 1 296 ? 0.903 -14.797 -18.438 1 97.25 296 GLU A N 1
ATOM 2207 C CA . GLU A 1 296 ? 0.169 -14.352 -19.609 1 97.25 296 GLU A CA 1
ATOM 2208 C C . GLU A 1 296 ? 1.116 -13.805 -20.688 1 97.25 296 GLU A C 1
ATOM 2210 O O . GLU A 1 296 ? 0.938 -14.078 -21.875 1 97.25 296 GLU A O 1
ATOM 2215 N N . ALA A 1 297 ? 2.07 -13.062 -20.25 1 98.25 297 ALA A N 1
ATOM 2216 C CA . ALA A 1 297 ? 3.055 -12.516 -21.188 1 98.25 297 ALA A CA 1
ATOM 2217 C C . ALA A 1 297 ? 3.834 -13.633 -21.875 1 98.25 297 ALA A C 1
ATOM 2219 O O . ALA A 1 297 ? 4.113 -13.562 -23.078 1 98.25 297 ALA A O 1
ATOM 2220 N N . ALA A 1 298 ? 4.215 -14.641 -21.125 1 98.19 298 ALA A N 1
ATOM 2221 C CA . ALA A 1 298 ? 4.906 -15.789 -21.703 1 98.19 298 ALA A CA 1
ATOM 2222 C C . ALA A 1 298 ? 4.059 -16.453 -22.781 1 98.19 298 ALA A C 1
ATOM 2224 O O . ALA A 1 298 ? 4.566 -16.781 -23.859 1 98.19 298 ALA A O 1
ATOM 2225 N N . HIS A 1 299 ? 2.814 -16.594 -22.562 1 98 299 HIS A N 1
ATOM 2226 C CA . HIS A 1 299 ? 1.913 -17.234 -23.516 1 98 299 HIS A CA 1
ATOM 2227 C C . HIS A 1 299 ? 1.737 -16.375 -24.766 1 98 299 HIS A C 1
ATOM 2229 O O . HIS A 1 299 ? 1.465 -16.891 -25.859 1 98 299 HIS A O 1
ATOM 2235 N N . ARG A 1 300 ? 1.892 -15.086 -24.578 1 98.06 300 ARG A N 1
ATOM 2236 C CA . ARG A 1 300 ? 1.793 -14.18 -25.719 1 98.06 300 ARG A CA 1
ATOM 2237 C C . ARG A 1 300 ? 3.137 -14.039 -26.422 1 98.06 300 ARG A C 1
ATOM 2239 O O . ARG A 1 300 ? 3.266 -13.273 -27.375 1 98.06 300 ARG A O 1
ATOM 2246 N N . GLY A 1 301 ? 4.172 -14.648 -25.891 1 97.81 301 GLY A N 1
ATOM 2247 C CA . GLY A 1 301 ? 5.496 -14.602 -26.5 1 97.81 301 GLY A CA 1
ATOM 2248 C C . GLY A 1 301 ? 6.207 -13.281 -26.266 1 97.81 301 GLY A C 1
ATOM 2249 O O . GLY A 1 301 ? 7.051 -12.875 -27.062 1 97.81 301 GLY A O 1
ATOM 2250 N N . GLU A 1 302 ? 5.832 -12.609 -25.25 1 97.88 302 GLU A N 1
ATOM 2251 C CA . GLU A 1 302 ? 6.441 -11.32 -24.938 1 97.88 302 GLU A CA 1
ATOM 2252 C C . GLU A 1 302 ? 7.754 -11.492 -24.188 1 97.88 302 GLU A C 1
ATOM 2254 O O . GLU A 1 302 ? 7.926 -10.93 -23.094 1 97.88 302 GLU A O 1
ATOM 2259 N N . PHE A 1 303 ? 8.656 -12.18 -24.844 1 98.12 303 PHE A N 1
ATOM 2260 C CA . PHE A 1 303 ? 9.953 -12.438 -24.234 1 98.12 303 PHE A CA 1
ATOM 2261 C C . PHE A 1 303 ? 10.836 -11.195 -24.281 1 98.12 303 PHE A C 1
ATOM 2263 O O . PHE A 1 303 ? 10.711 -10.375 -25.188 1 98.12 303 PHE A O 1
ATOM 2270 N N . GLY A 1 304 ? 11.727 -11.062 -23.312 1 97.62 304 GLY A N 1
ATOM 2271 C CA . GLY A 1 304 ? 12.555 -9.875 -23.172 1 97.62 304 GLY A CA 1
ATOM 2272 C C . GLY A 1 304 ? 11.844 -8.727 -22.484 1 97.62 304 GLY A C 1
ATOM 2273 O O . GLY A 1 304 ? 12.273 -7.578 -22.562 1 97.62 304 GLY A O 1
ATOM 2274 N N . MET A 1 305 ? 10.742 -9.102 -21.859 1 98 305 MET A N 1
ATOM 2275 C CA . MET A 1 305 ? 9.93 -8.086 -21.188 1 98 305 MET A CA 1
ATOM 2276 C C . MET A 1 305 ? 9.922 -8.312 -19.672 1 98 305 MET A C 1
ATOM 2278 O O . MET A 1 305 ? 10.359 -9.359 -19.203 1 98 305 MET A O 1
ATOM 2282 N N . LEU A 1 306 ? 9.477 -7.273 -18.969 1 97.12 306 LEU A N 1
ATOM 2283 C CA . LEU A 1 306 ? 9.375 -7.223 -17.516 1 97.12 306 LEU A CA 1
ATOM 2284 C C . LEU A 1 306 ? 8.008 -6.703 -17.078 1 97.12 306 LEU A C 1
ATOM 2286 O O . LEU A 1 306 ? 7.484 -5.75 -17.672 1 97.12 306 LEU A O 1
ATOM 2290 N N . THR A 1 307 ? 7.402 -7.406 -16.094 1 98 307 THR A N 1
ATOM 2291 C CA . THR A 1 307 ? 6.172 -6.859 -15.531 1 98 307 THR A CA 1
ATOM 2292 C C . THR A 1 307 ? 6.453 -5.574 -14.758 1 98 307 THR A C 1
ATOM 2294 O O . THR A 1 307 ? 7.48 -5.465 -14.078 1 98 307 THR A O 1
ATOM 2297 N N . ALA A 1 308 ? 5.582 -4.656 -14.836 1 97.75 308 ALA A N 1
ATOM 2298 C CA . ALA A 1 308 ? 5.73 -3.375 -14.148 1 97.75 308 ALA A CA 1
ATOM 2299 C C . ALA A 1 308 ? 4.371 -2.83 -13.711 1 97.75 308 ALA A C 1
ATOM 2301 O O . ALA A 1 308 ? 3.375 -2.986 -14.414 1 97.75 308 ALA A O 1
ATOM 2302 N N . LEU A 1 309 ? 4.387 -2.205 -12.523 1 97.75 309 LEU A N 1
ATOM 2303 C CA . LEU A 1 309 ? 3.195 -1.5 -12.062 1 97.75 309 LEU A CA 1
ATOM 2304 C C . LEU A 1 309 ? 3.205 -0.05 -12.531 1 97.75 309 LEU A C 1
ATOM 2306 O O . LEU A 1 309 ? 4.168 0.681 -12.289 1 97.75 309 LEU A O 1
ATOM 2310 N N . ARG A 1 310 ? 2.23 0.375 -13.234 1 96.5 310 ARG A N 1
ATOM 2311 C CA . ARG A 1 310 ? 1.964 1.764 -13.594 1 96.5 310 ARG A CA 1
ATOM 2312 C C . ARG A 1 310 ? 0.581 2.197 -13.125 1 96.5 310 ARG A C 1
ATOM 2314 O O . ARG A 1 310 ? -0.432 1.81 -13.703 1 96.5 310 ARG A O 1
ATOM 2321 N N . GLY A 1 311 ? 0.596 3.145 -12.102 1 94.44 311 GLY A N 1
ATOM 2322 C CA . GLY A 1 311 ? -0.689 3.383 -11.461 1 94.44 311 GLY A CA 1
ATOM 2323 C C . GLY A 1 311 ? -1.254 2.148 -10.781 1 94.44 311 GLY A C 1
ATOM 2324 O O . GLY A 1 311 ? -0.683 1.652 -9.812 1 94.44 311 GLY A O 1
ATOM 2325 N N . THR A 1 312 ? -2.385 1.657 -11.359 1 94.12 312 THR A N 1
ATOM 2326 C CA . THR A 1 312 ? -2.967 0.439 -10.805 1 94.12 312 THR A CA 1
ATOM 2327 C C . THR A 1 312 ? -2.91 -0.697 -11.82 1 94.12 312 THR A C 1
ATOM 2329 O O . THR A 1 312 ? -3.428 -1.788 -11.57 1 94.12 312 THR A O 1
ATOM 2332 N N . ASP A 1 313 ? -2.258 -0.459 -12.93 1 96 313 ASP A N 1
ATOM 2333 C CA . ASP A 1 313 ? -2.234 -1.442 -14.008 1 96 313 ASP A CA 1
ATOM 2334 C C . ASP A 1 313 ? -0.884 -2.15 -14.07 1 96 313 ASP A C 1
ATOM 2336 O O . ASP A 1 313 ? 0.154 -1.548 -13.797 1 96 313 ASP A O 1
ATOM 2340 N N . ILE A 1 314 ? -0.979 -3.379 -14.422 1 97.62 314 ILE A N 1
ATOM 2341 C CA . ILE A 1 314 ? 0.246 -4.109 -14.719 1 97.62 314 ILE A CA 1
ATOM 2342 C C . ILE A 1 314 ? 0.529 -4.043 -16.219 1 97.62 314 ILE A C 1
ATOM 2344 O O . ILE A 1 314 ? -0.328 -4.391 -17.031 1 97.62 314 ILE A O 1
ATOM 2348 N N . VAL A 1 315 ? 1.701 -3.551 -16.578 1 97.62 315 VAL A N 1
ATOM 2349 C CA . VAL A 1 315 ? 2.096 -3.434 -17.969 1 97.62 315 VAL A CA 1
ATOM 2350 C C . VAL A 1 315 ? 3.422 -4.16 -18.203 1 97.62 315 VAL A C 1
ATOM 2352 O O . VAL A 1 315 ? 4.117 -4.504 -17.234 1 97.62 315 VAL A O 1
ATOM 2355 N N . MET A 1 316 ? 3.689 -4.477 -19.438 1 98.06 316 MET A N 1
ATOM 2356 C CA . MET A 1 316 ? 4.973 -5.062 -19.812 1 98.06 316 MET A CA 1
ATOM 2357 C C . MET A 1 316 ? 5.934 -3.994 -20.328 1 98.06 316 MET A C 1
ATOM 2359 O O . MET A 1 316 ? 5.551 -3.135 -21.125 1 98.06 316 MET A O 1
ATOM 2363 N N . VAL A 1 317 ? 7.168 -4.051 -19.812 1 97.38 317 VAL A N 1
ATOM 2364 C CA . VAL A 1 317 ? 8.195 -3.111 -20.234 1 97.38 317 VAL A CA 1
ATOM 2365 C C . VAL A 1 317 ? 9.461 -3.873 -20.641 1 97.38 317 VAL A C 1
ATOM 2367 O O . VAL A 1 317 ? 9.742 -4.949 -20.109 1 97.38 317 VAL A O 1
ATOM 2370 N N . PRO A 1 318 ? 10.203 -3.33 -21.594 1 96.81 318 PRO A N 1
ATOM 2371 C CA . PRO A 1 318 ? 11.414 -4.035 -22 1 96.81 318 PRO A CA 1
ATOM 2372 C C . PRO A 1 318 ? 12.422 -4.199 -20.859 1 96.81 318 PRO A C 1
ATOM 2374 O O . PRO A 1 318 ? 12.664 -3.25 -20.109 1 96.81 318 PRO A O 1
ATOM 2377 N N . LEU A 1 319 ? 13 -5.398 -20.75 1 94.94 319 LEU A N 1
ATOM 2378 C CA . LEU A 1 319 ? 14.016 -5.703 -19.75 1 94.94 319 LEU A CA 1
ATOM 2379 C C . LEU A 1 319 ? 15.195 -4.742 -19.875 1 94.94 319 LEU A C 1
ATOM 2381 O O . LEU A 1 319 ? 15.75 -4.301 -18.859 1 94.94 319 LEU A O 1
ATOM 2385 N N . ALA A 1 320 ? 15.516 -4.383 -21.031 1 91.75 320 ALA A N 1
ATOM 2386 C CA . ALA A 1 320 ? 16.656 -3.508 -21.297 1 91.75 320 ALA A CA 1
ATOM 2387 C C . ALA A 1 320 ? 16.453 -2.135 -20.656 1 91.75 320 ALA A C 1
ATOM 2389 O O . ALA A 1 320 ? 17.422 -1.528 -20.172 1 91.75 320 ALA A O 1
ATOM 2390 N N . GLU A 1 321 ? 15.266 -1.697 -20.594 1 90 321 GLU A N 1
ATOM 2391 C CA . GLU A 1 321 ? 14.945 -0.39 -20.016 1 90 321 GLU A CA 1
ATOM 2392 C C . GLU A 1 321 ? 14.961 -0.436 -18.5 1 90 321 GLU A C 1
ATOM 2394 O O . GLU A 1 321 ? 15.375 0.525 -17.844 1 90 321 GLU A O 1
ATOM 2399 N N . ALA A 1 322 ? 14.57 -1.534 -17.984 1 85.06 322 ALA A N 1
ATOM 2400 C CA . ALA A 1 322 ? 14.406 -1.673 -16.531 1 85.06 322 ALA A CA 1
ATOM 2401 C C . ALA A 1 322 ? 15.758 -1.667 -15.828 1 85.06 322 ALA A C 1
ATOM 2403 O O . ALA A 1 322 ? 15.844 -1.301 -14.656 1 85.06 322 ALA A O 1
ATOM 2404 N N . VAL A 1 323 ? 16.812 -1.97 -16.5 1 81.44 323 VAL A N 1
ATOM 2405 C CA . VAL A 1 323 ? 18.109 -2.141 -15.852 1 81.44 323 VAL A CA 1
ATOM 2406 C C . VAL A 1 323 ? 18.984 -0.922 -16.125 1 81.44 323 VAL A C 1
ATOM 2408 O O . VAL A 1 323 ? 20.141 -0.871 -15.703 1 81.44 323 VAL A O 1
ATOM 2411 N N . GLU A 1 324 ? 18.453 0.063 -16.75 1 83.5 324 GLU A N 1
ATOM 2412 C CA . GLU A 1 324 ? 19.281 1.184 -17.188 1 83.5 324 GLU A CA 1
ATOM 2413 C C . GLU A 1 324 ? 19.531 2.176 -16.062 1 83.5 324 GLU A C 1
ATOM 2415 O O . GLU A 1 324 ? 20.625 2.699 -15.914 1 83.5 324 GLU A O 1
ATOM 2420 N N . THR A 1 325 ? 18.516 2.426 -15.328 1 85.38 325 THR A N 1
ATOM 2421 C CA . THR A 1 325 ? 18.641 3.482 -14.328 1 85.38 325 THR A CA 1
ATOM 2422 C C . THR A 1 325 ? 18.031 3.055 -13 1 85.38 325 THR A C 1
ATOM 2424 O O . THR A 1 325 ? 17.094 2.256 -12.969 1 85.38 325 THR A O 1
ATOM 2427 N N . LEU A 1 326 ? 18.703 3.57 -11.961 1 88.75 326 LEU A N 1
ATOM 2428 C CA . LEU A 1 326 ? 18.172 3.365 -10.617 1 88.75 326 LEU A CA 1
ATOM 2429 C C . LEU A 1 326 ? 17.094 4.395 -10.297 1 88.75 326 LEU A C 1
ATOM 2431 O O . LEU A 1 326 ? 17.234 5.574 -10.625 1 88.75 326 LEU A O 1
ATOM 2435 N N . LYS A 1 327 ? 16.047 3.93 -9.695 1 92.81 327 LYS A N 1
ATOM 2436 C CA . LYS A 1 327 ? 14.992 4.836 -9.242 1 92.81 327 LYS A CA 1
ATOM 2437 C C . LYS A 1 327 ? 15.336 5.457 -7.898 1 92.81 327 LYS A C 1
ATOM 2439 O O . LYS A 1 327 ? 15.18 4.82 -6.855 1 92.81 327 LYS A O 1
ATOM 2444 N N . THR A 1 328 ? 15.727 6.637 -7.902 1 93.25 328 THR A N 1
ATOM 2445 C CA . THR A 1 328 ? 16.109 7.34 -6.684 1 93.25 328 THR A CA 1
ATOM 2446 C C . THR A 1 328 ? 15.008 8.289 -6.23 1 93.25 328 THR A C 1
ATOM 2448 O O . THR A 1 328 ? 14.07 8.562 -6.984 1 93.25 328 THR A O 1
ATOM 2451 N N . VAL A 1 329 ? 15.109 8.766 -4.965 1 94.19 329 VAL A N 1
ATOM 2452 C CA . VAL A 1 329 ? 14.148 9.711 -4.426 1 94.19 329 VAL A CA 1
ATOM 2453 C C . VAL A 1 329 ? 14.359 11.086 -5.07 1 94.19 329 VAL A C 1
ATOM 2455 O O . VAL A 1 329 ? 15.414 11.695 -4.918 1 94.19 329 VAL A O 1
ATOM 2458 N N . PRO A 1 330 ? 13.359 11.555 -5.727 1 93 330 PRO A N 1
ATOM 2459 C CA . PRO A 1 330 ? 13.531 12.891 -6.305 1 93 330 PRO A CA 1
ATOM 2460 C C . PRO A 1 330 ? 13.438 14 -5.262 1 93 330 PRO A C 1
ATOM 2462 O O . PRO A 1 330 ? 12.859 13.797 -4.188 1 93 330 PRO A O 1
ATOM 2465 N N . ALA A 1 331 ? 13.914 15.172 -5.586 1 91.81 331 ALA A N 1
ATOM 2466 C CA . ALA A 1 331 ? 13.969 16.312 -4.676 1 91.81 331 ALA A CA 1
ATOM 2467 C C . ALA A 1 331 ? 12.57 16.75 -4.25 1 91.81 331 ALA A C 1
ATOM 2469 O O . ALA A 1 331 ? 12.352 17.141 -3.102 1 91.81 331 ALA A O 1
ATOM 2470 N N . GLU A 1 332 ? 11.656 16.688 -5.125 1 91.19 332 GLU A N 1
ATOM 2471 C CA . GLU A 1 332 ? 10.297 17.125 -4.832 1 91.19 332 GLU A CA 1
ATOM 2472 C C . GLU A 1 332 ? 9.641 16.234 -3.781 1 91.19 332 GLU A C 1
ATOM 2474 O O . GLU A 1 332 ? 8.875 16.703 -2.945 1 91.19 332 GLU A O 1
ATOM 2479 N N . ARG A 1 333 ? 9.93 14.953 -3.859 1 91.88 333 ARG A N 1
ATOM 2480 C CA . ARG A 1 333 ? 9.391 14.016 -2.873 1 91.88 333 ARG A CA 1
ATOM 2481 C C . ARG A 1 333 ? 10 14.266 -1.496 1 91.88 333 ARG A C 1
ATOM 2483 O O . ARG A 1 333 ? 9.32 14.156 -0.479 1 91.88 333 ARG A O 1
ATOM 2490 N N . TYR A 1 334 ? 11.211 14.594 -1.519 1 88.75 334 TYR A N 1
ATOM 2491 C CA . TYR A 1 334 ? 11.883 14.914 -0.263 1 88.75 334 TYR A CA 1
ATOM 2492 C C . TYR A 1 334 ? 11.312 16.188 0.35 1 88.75 334 TYR A C 1
ATOM 2494 O O . TYR A 1 334 ? 11.18 16.281 1.571 1 88.75 334 TYR A O 1
ATOM 2502 N N . ALA A 1 335 ? 10.969 17.094 -0.443 1 87.75 335 ALA A N 1
ATOM 2503 C CA . ALA A 1 335 ? 10.406 18.359 0.018 1 87.75 335 ALA A CA 1
ATOM 2504 C C . ALA A 1 335 ? 9.086 18.141 0.749 1 87.75 335 ALA A C 1
ATOM 2506 O O . ALA A 1 335 ? 8.766 18.844 1.704 1 87.75 335 ALA A O 1
ATOM 2507 N N . GLU A 1 336 ? 8.359 17.156 0.361 1 88.5 336 GLU A N 1
ATOM 2508 C CA . GLU A 1 336 ? 7.105 16.828 1.028 1 88.5 336 GLU A CA 1
ATOM 2509 C C . GLU A 1 336 ? 7.348 16.359 2.461 1 88.5 336 GLU A C 1
ATOM 2511 O O . GLU A 1 336 ? 6.488 16.531 3.328 1 88.5 336 GLU A O 1
ATOM 2516 N N . ALA A 1 337 ? 8.461 15.742 2.627 1 84 337 ALA A N 1
ATOM 2517 C CA . ALA A 1 337 ? 8.758 15.125 3.916 1 84 337 ALA A CA 1
ATOM 2518 C C . ALA A 1 337 ? 9.297 16.156 4.906 1 84 337 ALA A C 1
ATOM 2520 O O . ALA A 1 337 ? 9.102 16.016 6.117 1 84 337 ALA A O 1
ATOM 2521 N N . GLU A 1 338 ? 10.008 17.109 4.48 1 75.44 338 GLU A N 1
ATOM 2522 C CA . GLU A 1 338 ? 10.625 18.109 5.344 1 75.44 338 GLU A CA 1
ATOM 2523 C C . GLU A 1 338 ? 9.57 18.938 6.07 1 75.44 338 GLU A C 1
ATOM 2525 O O . GLU A 1 338 ? 9.812 19.438 7.172 1 75.44 338 GLU A O 1
ATOM 2530 N N . CYS A 1 339 ? 8.391 18.969 5.527 1 56.94 339 CYS A N 1
ATOM 2531 C CA . CYS A 1 339 ? 7.391 19.875 6.078 1 56.94 339 CYS A CA 1
ATOM 2532 C C . CYS A 1 339 ? 6.562 19.188 7.156 1 56.94 339 CYS A C 1
ATOM 2534 O O . CYS A 1 339 ? 5.824 19.844 7.891 1 56.94 339 CYS A O 1
ATOM 2536 N N . VAL A 1 340 ? 6.66 17.891 7.148 1 57.91 340 VAL A N 1
ATOM 2537 C CA . VAL A 1 340 ? 5.797 17.203 8.109 1 57.91 340 VAL A CA 1
ATOM 2538 C C . VAL A 1 340 ? 6.602 16.812 9.344 1 57.91 340 VAL A C 1
ATOM 2540 O O . VAL A 1 340 ? 6.102 16.109 10.219 1 57.91 340 VAL A O 1
ATOM 2543 N N . LEU A 1 341 ? 7.812 17.297 9.281 1 58.88 341 LEU A N 1
ATOM 2544 C CA . LEU A 1 341 ? 8.688 17.016 10.414 1 58.88 341 LEU A CA 1
ATOM 2545 C C . LEU A 1 341 ? 8.555 18.109 11.477 1 58.88 341 LEU A C 1
ATOM 2547 O O . LEU A 1 341 ? 8.234 19.25 11.172 1 58.88 341 LEU A O 1
ATOM 2551 N N . MET B 1 1 ? -2.566 33.125 5.395 1 96.81 1 MET B N 1
ATOM 2552 C CA . MET B 1 1 ? -3.941 32.719 5.121 1 96.81 1 MET B CA 1
ATOM 2553 C C . MET B 1 1 ? -4.594 32.125 6.375 1 96.81 1 MET B C 1
ATOM 2555 O O . MET B 1 1 ? -3.91 31.828 7.352 1 96.81 1 MET B O 1
ATOM 2559 N N . ARG B 1 2 ? -5.875 32.219 6.301 1 98.31 2 ARG B N 1
ATOM 2560 C CA . ARG B 1 2 ? -6.668 31.469 7.273 1 98.31 2 ARG B CA 1
ATOM 2561 C C . ARG B 1 2 ? -7.414 30.312 6.609 1 98.31 2 ARG B C 1
ATOM 2563 O O . ARG B 1 2 ? -8.211 30.531 5.695 1 98.31 2 ARG B O 1
ATOM 2570 N N . ILE B 1 3 ? -7.129 29.078 7.129 1 98.5 3 ILE B N 1
ATOM 2571 C CA . ILE B 1 3 ? -7.621 27.875 6.461 1 98.5 3 ILE B CA 1
ATOM 2572 C C . ILE B 1 3 ? -8.547 27.109 7.398 1 98.5 3 ILE B C 1
ATOM 2574 O O . ILE B 1 3 ? -8.227 26.891 8.57 1 98.5 3 ILE B O 1
ATOM 2578 N N . GLY B 1 4 ? -9.727 26.75 6.883 1 98.69 4 GLY B N 1
ATOM 2579 C CA . GLY B 1 4 ? -10.641 25.875 7.598 1 98.69 4 GLY B CA 1
ATOM 2580 C C . GLY B 1 4 ? -10.578 24.422 7.121 1 98.69 4 GLY B C 1
ATOM 2581 O O . GLY B 1 4 ? -10.523 24.172 5.918 1 98.69 4 GLY B O 1
ATOM 2582 N N . VAL B 1 5 ? -10.547 23.516 8.094 1 98.44 5 VAL B N 1
ATOM 2583 C CA . VAL B 1 5 ? -10.523 22.094 7.785 1 98.44 5 VAL B CA 1
ATOM 2584 C C . VAL B 1 5 ? -11.727 21.406 8.43 1 98.44 5 VAL B C 1
ATOM 2586 O O . VAL B 1 5 ? -12.148 21.781 9.523 1 98.44 5 VAL B O 1
ATOM 2589 N N . LEU B 1 6 ? -12.305 20.453 7.711 1 97.31 6 LEU B N 1
ATOM 2590 C CA . LEU B 1 6 ? -13.391 19.656 8.289 1 97.31 6 LEU B CA 1
ATOM 2591 C C . LEU B 1 6 ? -13.359 18.234 7.762 1 97.31 6 LEU B C 1
ATOM 2593 O O . LEU B 1 6 ? -12.836 17.969 6.672 1 97.31 6 LEU B O 1
ATOM 2597 N N . THR B 1 7 ? -13.766 17.297 8.555 1 95.81 7 THR B N 1
ATOM 2598 C CA . THR B 1 7 ? -13.914 15.891 8.188 1 95.81 7 THR B CA 1
ATOM 2599 C C . THR B 1 7 ? -15.391 15.484 8.203 1 95.81 7 THR B C 1
ATOM 2601 O O . THR B 1 7 ? -16.125 15.828 9.125 1 95.81 7 THR B O 1
ATOM 2604 N N . SER B 1 8 ? -15.75 14.797 7.133 1 90.62 8 SER B N 1
ATOM 2605 C CA . SER B 1 8 ? -17.156 14.43 7.047 1 90.62 8 SER B CA 1
ATOM 2606 C C . SER B 1 8 ? -17.328 13.023 6.469 1 90.62 8 SER B C 1
ATOM 2608 O O . SER B 1 8 ? -16.422 12.508 5.801 1 90.62 8 SER B O 1
ATOM 2610 N N . GLY B 1 9 ? -18.5 12.383 6.875 1 84.5 9 GLY B N 1
ATOM 2611 C CA . GLY B 1 9 ? -18.781 11.023 6.43 1 84.5 9 GLY B CA 1
ATOM 2612 C C . GLY B 1 9 ? -18.266 9.969 7.383 1 84.5 9 GLY B C 1
ATOM 2613 O O . GLY B 1 9 ? -18.016 10.242 8.555 1 84.5 9 GLY B O 1
ATOM 2614 N N . GLY B 1 10 ? -18.203 8.695 6.898 1 80.5 10 GLY B N 1
ATOM 2615 C CA . GLY B 1 10 ? -17.719 7.609 7.727 1 80.5 10 GLY B CA 1
ATOM 2616 C C . GLY B 1 10 ? -16.25 7.75 8.086 1 80.5 10 GLY B C 1
ATOM 2617 O O . GLY B 1 10 ? -15.445 8.219 7.273 1 80.5 10 GLY B O 1
ATOM 2618 N N . ASP B 1 11 ? -15.961 7.332 9.266 1 82.19 11 ASP B N 1
ATOM 2619 C CA . ASP B 1 11 ? -14.57 7.438 9.703 1 82.19 11 ASP B CA 1
ATOM 2620 C C . ASP B 1 11 ? -13.672 6.496 8.906 1 82.19 11 ASP B C 1
ATOM 2622 O O . ASP B 1 11 ? -14.156 5.551 8.281 1 82.19 11 ASP B O 1
ATOM 2626 N N . CYS B 1 12 ? -12.5 6.914 8.859 1 88.12 12 CYS B N 1
ATOM 2627 C CA . CYS B 1 12 ? -11.469 6.184 8.133 1 88.12 12 CYS B CA 1
ATOM 2628 C C . CYS B 1 12 ? -10.102 6.391 8.766 1 88.12 12 CYS B C 1
ATOM 2630 O O . CYS B 1 12 ? -9.789 7.488 9.234 1 88.12 12 CYS B O 1
ATOM 2632 N N . PRO B 1 13 ? -9.281 5.277 8.812 1 92.31 13 PRO B N 1
ATOM 2633 C CA . PRO B 1 13 ? -7.902 5.512 9.242 1 92.31 13 PRO B CA 1
ATOM 2634 C C . PRO B 1 13 ? -7.148 6.465 8.312 1 92.31 13 PRO B C 1
ATOM 2636 O O . PRO B 1 13 ? -7.242 6.34 7.09 1 92.31 13 PRO B O 1
ATOM 2639 N N . GLY B 1 14 ? -6.445 7.469 8.953 1 94.31 14 GLY B N 1
ATOM 2640 C CA . GLY B 1 14 ? -5.641 8.383 8.164 1 94.31 14 GLY B CA 1
ATOM 2641 C C . GLY B 1 14 ? -6.156 9.805 8.18 1 94.31 14 GLY B C 1
ATOM 2642 O O . GLY B 1 14 ? -5.453 10.734 7.777 1 94.31 14 GLY B O 1
ATOM 2643 N N . LEU B 1 15 ? -7.383 10.008 8.695 1 96.38 15 LEU B N 1
ATOM 2644 C CA . LEU B 1 15 ? -7.961 11.344 8.758 1 96.38 15 LEU B CA 1
ATOM 2645 C C . LEU B 1 15 ? -7.082 12.289 9.57 1 96.38 15 LEU B C 1
ATOM 2647 O O . LEU B 1 15 ? -6.793 13.406 9.141 1 96.38 15 LEU B O 1
ATOM 2651 N N . ASN B 1 16 ? -6.648 11.797 10.672 1 96.75 16 ASN B N 1
ATOM 2652 C CA . ASN B 1 16 ? -5.816 12.609 11.547 1 96.75 16 ASN B CA 1
ATOM 2653 C C . ASN B 1 16 ? -4.469 12.93 10.906 1 96.75 16 ASN B C 1
ATOM 2655 O O . ASN B 1 16 ? -3.902 14 11.133 1 96.75 16 ASN B O 1
ATOM 2659 N N . ALA B 1 17 ? -4.004 12.031 10.125 1 96.25 17 ALA B N 1
ATOM 2660 C CA . ALA B 1 17 ? -2.756 12.281 9.406 1 96.25 17 ALA B CA 1
ATOM 2661 C C . ALA B 1 17 ? -2.914 13.422 8.406 1 96.25 17 ALA B C 1
ATOM 2663 O O . ALA B 1 17 ? -1.997 14.227 8.219 1 96.25 17 ALA B O 1
ATOM 2664 N N . VAL B 1 18 ? -4.074 13.508 7.742 1 97.25 18 VAL B N 1
ATOM 2665 C CA . VAL B 1 18 ? -4.336 14.609 6.82 1 97.25 18 VAL B CA 1
ATOM 2666 C C . VAL B 1 18 ? -4.398 15.93 7.59 1 97.25 18 VAL B C 1
ATOM 2668 O O . VAL B 1 18 ? -3.764 16.906 7.203 1 97.25 18 VAL B O 1
ATOM 2671 N N . ILE B 1 19 ? -5.148 15.914 8.68 1 97.5 19 ILE B N 1
ATOM 2672 C CA . ILE B 1 19 ? -5.297 17.109 9.492 1 97.5 19 ILE B CA 1
ATOM 2673 C C . ILE B 1 19 ? -3.928 17.594 9.961 1 97.5 19 ILE B C 1
ATOM 2675 O O . ILE B 1 19 ? -3.605 18.781 9.844 1 97.5 19 ILE B O 1
ATOM 2679 N N . ARG B 1 20 ? -3.166 16.672 10.469 1 96.81 20 ARG B N 1
ATOM 2680 C CA . ARG B 1 20 ? -1.823 16.984 10.953 1 96.81 20 ARG B CA 1
ATOM 2681 C C . ARG B 1 20 ? -0.972 17.594 9.836 1 96.81 20 ARG B C 1
ATOM 2683 O O . ARG B 1 20 ? -0.246 18.562 10.062 1 96.81 20 ARG B O 1
ATOM 2690 N N . SER B 1 21 ? -1.059 17 8.711 1 96.62 21 SER B N 1
ATOM 2691 C CA . SER B 1 21 ? -0.281 17.469 7.566 1 96.62 21 SER B CA 1
ATOM 2692 C C . SER B 1 21 ? -0.695 18.875 7.164 1 96.62 21 SER B C 1
ATOM 2694 O O . SER B 1 21 ? 0.157 19.719 6.883 1 96.62 21 SER B O 1
ATOM 2696 N N . VAL B 1 22 ? -1.969 19.141 7.133 1 97.19 22 VAL B N 1
ATOM 2697 C CA . VAL B 1 22 ? -2.482 20.453 6.797 1 97.19 22 VAL B CA 1
ATOM 2698 C C . VAL B 1 22 ? -1.936 21.484 7.781 1 97.19 22 VAL B C 1
ATOM 2700 O O . VAL B 1 22 ? -1.427 22.531 7.371 1 97.19 22 VAL B O 1
ATOM 2703 N N . VAL B 1 23 ? -2 21.188 9.039 1 97 23 VAL B N 1
ATOM 2704 C CA . VAL B 1 23 ? -1.565 22.125 10.07 1 97 23 VAL B CA 1
ATOM 2705 C C . VAL B 1 23 ? -0.063 22.359 9.945 1 97 23 VAL B C 1
ATOM 2707 O O . VAL B 1 23 ? 0.391 23.516 9.969 1 97 23 VAL B O 1
ATOM 2710 N N . HIS B 1 24 ? 0.685 21.312 9.789 1 94.69 24 HIS B N 1
ATOM 2711 C CA . HIS B 1 24 ? 2.133 21.469 9.703 1 94.69 24 HIS B CA 1
ATOM 2712 C C . HIS B 1 24 ? 2.525 22.312 8.5 1 94.69 24 HIS B C 1
ATOM 2714 O O . HIS B 1 24 ? 3.305 23.266 8.625 1 94.69 24 HIS B O 1
ATOM 2720 N N . ARG B 1 25 ? 1.98 22 7.367 1 95.06 25 ARG B N 1
ATOM 2721 C CA . ARG B 1 25 ? 2.346 22.734 6.156 1 95.06 25 ARG B CA 1
ATOM 2722 C C . ARG B 1 25 ? 1.881 24.188 6.23 1 95.06 25 ARG B C 1
ATOM 2724 O O . ARG B 1 25 ? 2.619 25.094 5.852 1 95.06 25 ARG B O 1
ATOM 2731 N N . ALA B 1 26 ? 0.716 24.391 6.73 1 96.38 26 ALA B N 1
ATOM 2732 C CA . ALA B 1 26 ? 0.12 25.719 6.785 1 96.38 26 ALA B CA 1
ATOM 2733 C C . ALA B 1 26 ? 0.834 26.594 7.809 1 96.38 26 ALA B C 1
ATOM 2735 O O . ALA B 1 26 ? 1.252 27.719 7.496 1 96.38 26 ALA B O 1
ATOM 2736 N N . VAL B 1 27 ? 1.062 26.094 8.992 1 94.06 27 VAL B N 1
ATOM 2737 C CA . VAL B 1 27 ? 1.559 26.891 10.109 1 94.06 27 VAL B CA 1
ATOM 2738 C C . VAL B 1 27 ? 3.074 27.047 10 1 94.06 27 VAL B C 1
ATOM 2740 O O . VAL B 1 27 ? 3.594 28.156 10.07 1 94.06 27 VAL B O 1
ATOM 2743 N N . VAL B 1 28 ? 3.768 26.016 9.781 1 87.81 28 VAL B N 1
ATOM 2744 C CA . VAL B 1 28 ? 5.227 26.031 9.852 1 87.81 28 VAL B CA 1
ATOM 2745 C C . VAL B 1 28 ? 5.801 26.688 8.609 1 87.81 28 VAL B C 1
ATOM 2747 O O . VAL B 1 28 ? 6.652 27.578 8.703 1 87.81 28 VAL B O 1
ATOM 2750 N N . ASP B 1 29 ? 5.285 26.422 7.527 1 87.56 29 ASP B N 1
ATOM 2751 C CA . ASP B 1 29 ? 5.961 26.859 6.309 1 87.56 29 ASP B CA 1
ATOM 2752 C C . ASP B 1 29 ? 5.348 28.141 5.766 1 87.56 29 ASP B C 1
ATOM 2754 O O . ASP B 1 29 ? 6.043 28.969 5.164 1 87.56 29 ASP B O 1
ATOM 2758 N N . HIS B 1 30 ? 4.062 28.297 5.996 1 94.06 30 HIS B N 1
ATOM 2759 C CA . HIS B 1 30 ? 3.404 29.453 5.391 1 94.06 30 HIS B CA 1
ATOM 2760 C C . HIS B 1 30 ? 3.008 30.469 6.445 1 94.06 30 HIS B C 1
ATOM 2762 O O . HIS B 1 30 ? 2.625 31.594 6.113 1 94.06 30 HIS B O 1
ATOM 2768 N N . GLY B 1 31 ? 3.062 30.078 7.684 1 95.12 31 GLY B N 1
ATOM 2769 C CA . GLY B 1 31 ? 2.639 30.984 8.734 1 95.12 31 GLY B CA 1
ATOM 2770 C C . GLY B 1 31 ? 1.141 31.219 8.758 1 95.12 31 GLY B C 1
ATOM 2771 O O . GLY B 1 31 ? 0.679 32.281 9.164 1 95.12 31 GLY B O 1
ATOM 2772 N N . ASP B 1 32 ? 0.412 30.266 8.266 1 97.62 32 ASP B N 1
ATOM 2773 C CA . ASP B 1 32 ? -1.043 30.359 8.188 1 97.62 32 ASP B CA 1
ATOM 2774 C C . ASP B 1 32 ? -1.682 30.062 9.547 1 97.62 32 ASP B C 1
ATOM 2776 O O . ASP B 1 32 ? -1.022 29.531 10.445 1 97.62 32 ASP B O 1
ATOM 2780 N N . GLU B 1 33 ? -2.92 30.484 9.617 1 98.25 33 GLU B N 1
ATOM 2781 C CA . GLU B 1 33 ? -3.783 30.047 10.703 1 98.25 33 GLU B CA 1
ATOM 2782 C C . GLU B 1 33 ? -4.738 28.953 10.234 1 98.25 33 GLU B C 1
ATOM 2784 O O . GLU B 1 33 ? -5.273 29.016 9.125 1 98.25 33 GLU B O 1
ATOM 2789 N N . VAL B 1 34 ? -4.891 27.922 11.125 1 98.5 34 VAL B N 1
ATOM 2790 C CA . VAL B 1 34 ? -5.77 26.828 10.758 1 98.5 34 VAL B CA 1
ATOM 2791 C C . VAL B 1 34 ? -6.84 26.625 11.836 1 98.5 34 VAL B C 1
ATOM 2793 O O . VAL B 1 34 ? -6.539 26.688 13.031 1 98.5 34 VAL B O 1
ATOM 2796 N N . ILE B 1 35 ? -8.078 26.5 11.367 1 98.62 35 ILE B N 1
ATOM 2797 C CA . ILE B 1 35 ? -9.156 26.141 12.281 1 98.62 35 ILE B CA 1
ATOM 2798 C C . ILE B 1 35 ? -9.828 24.844 11.797 1 98.62 35 ILE B C 1
ATOM 2800 O O . ILE B 1 35 ? -9.789 24.531 10.602 1 98.62 35 ILE B O 1
ATOM 2804 N N . GLY B 1 36 ? -10.328 24.094 12.719 1 98.5 36 GLY B N 1
ATOM 2805 C CA . GLY B 1 36 ? -11.055 22.875 12.422 1 98.5 36 GLY B CA 1
ATOM 2806 C C . GLY B 1 36 ? -12.516 22.938 12.812 1 98.5 36 GLY B C 1
ATOM 2807 O O . GLY B 1 36 ? -12.844 23.266 13.953 1 98.5 36 GLY B O 1
ATOM 2808 N N . PHE B 1 37 ? -13.375 22.656 11.891 1 97.69 37 PHE B N 1
ATOM 2809 C CA . PHE B 1 37 ? -14.812 22.641 12.164 1 97.69 37 PHE B CA 1
ATOM 2810 C C . PHE B 1 37 ? -15.227 21.297 12.773 1 97.69 37 PHE B C 1
ATOM 2812 O O . PHE B 1 37 ? -14.852 20.25 12.266 1 97.69 37 PHE B O 1
ATOM 2819 N N . HIS B 1 38 ? -16.047 21.375 13.812 1 96.75 38 HIS B N 1
ATOM 2820 C CA . HIS B 1 38 ? -16.5 20.156 14.469 1 96.75 38 HIS B CA 1
ATOM 2821 C C . HIS B 1 38 ? -17.609 19.484 13.664 1 96.75 38 HIS B C 1
ATOM 2823 O O . HIS B 1 38 ? -18.5 20.156 13.133 1 96.75 38 HIS B O 1
ATOM 2829 N N . ASP B 1 39 ? -17.453 18.188 13.492 1 94.38 39 ASP B N 1
ATOM 2830 C CA . ASP B 1 39 ? -18.5 17.312 12.953 1 94.38 39 ASP B CA 1
ATOM 2831 C C . ASP B 1 39 ? -18.844 17.688 11.516 1 94.38 39 ASP B C 1
ATOM 2833 O O . ASP B 1 39 ? -20.016 17.688 11.125 1 94.38 39 ASP B O 1
ATOM 2837 N N . GLY B 1 40 ? -17.828 18.078 10.781 1 93.38 40 GLY B N 1
ATOM 2838 C CA . GLY B 1 40 ? -17.938 18.219 9.344 1 93.38 40 GLY B CA 1
ATOM 2839 C C . GLY B 1 40 ? -18.641 19.484 8.922 1 93.38 40 GLY B C 1
ATOM 2840 O O . GLY B 1 40 ? -18.328 20.578 9.43 1 93.38 40 GLY B O 1
ATOM 2841 N N . TRP B 1 41 ? -19.531 19.375 7.977 1 92.38 41 TRP B N 1
ATOM 2842 C CA . TRP B 1 41 ? -20.25 20.516 7.418 1 92.38 41 TRP B CA 1
ATOM 2843 C C . TRP B 1 41 ? -21.141 21.156 8.461 1 92.38 41 TRP B C 1
ATOM 2845 O O . TRP B 1 41 ? -21.375 22.375 8.438 1 92.38 41 TRP B O 1
ATOM 2855 N N . LYS B 1 42 ? -21.641 20.328 9.352 1 91.69 42 LYS B N 1
ATOM 2856 C CA . LYS B 1 42 ? -22.438 20.859 10.445 1 91.69 42 LYS B CA 1
ATOM 2857 C C . LYS B 1 42 ? -21.688 21.953 11.211 1 91.69 42 LYS B C 1
ATOM 2859 O O . LYS B 1 42 ? -22.25 22.984 11.547 1 91.69 42 LYS B O 1
ATOM 2864 N N . GLY B 1 43 ? -20.422 21.719 11.484 1 94.38 43 GLY B N 1
ATOM 2865 C CA . GLY B 1 43 ? -19.609 22.703 12.172 1 94.38 43 GLY B CA 1
ATOM 2866 C C . GLY B 1 43 ? -19.469 24 11.406 1 94.38 43 GLY B C 1
ATOM 2867 O O . GLY B 1 43 ? -19.5 25.078 12 1 94.38 43 GLY B O 1
ATOM 2868 N N . LEU B 1 44 ? -19.312 23.891 10.109 1 93.69 44 LEU B N 1
ATOM 2869 C CA . LEU B 1 44 ? -19.219 25.094 9.281 1 93.69 44 LEU B CA 1
ATOM 2870 C C . LEU B 1 44 ? -20.531 25.875 9.305 1 93.69 44 LEU B C 1
ATOM 2872 O O . LEU B 1 44 ? -20.531 27.109 9.438 1 93.69 44 LEU B O 1
ATOM 2876 N N . LEU B 1 45 ? -21.656 25.203 9.25 1 92.12 45 LEU B N 1
ATOM 2877 C CA . LEU B 1 45 ? -22.969 25.828 9.195 1 92.12 45 LEU B CA 1
ATOM 2878 C C . LEU B 1 45 ? -23.328 26.453 10.547 1 92.12 45 LEU B C 1
ATOM 2880 O O . LEU B 1 45 ? -24.047 27.453 10.594 1 92.12 45 LEU B O 1
ATOM 2884 N N . GLU B 1 46 ? -22.797 25.922 11.57 1 93.31 46 GLU B N 1
ATOM 2885 C CA . GLU B 1 46 ? -23.125 26.391 12.906 1 93.31 46 GLU B CA 1
ATOM 2886 C C . GLU B 1 46 ? -22 27.234 13.492 1 93.31 46 GLU B C 1
ATOM 2888 O O . GLU B 1 46 ? -22.078 27.672 14.641 1 93.31 46 GLU B O 1
ATOM 2893 N N . CYS B 1 47 ? -21.016 27.375 12.727 1 95.56 47 CYS B N 1
ATOM 2894 C CA . CYS B 1 47 ? -19.844 28.141 13.133 1 95.56 47 CYS B CA 1
ATOM 2895 C C . CYS B 1 47 ? -19.234 27.562 14.414 1 95.56 47 CYS B C 1
ATOM 2897 O O . CYS B 1 47 ? -18.969 28.312 15.359 1 95.56 47 CYS B O 1
ATOM 2899 N N . ASP B 1 48 ? -19.188 26.281 14.5 1 97 48 ASP B N 1
ATOM 2900 C CA . ASP B 1 48 ? -18.562 25.547 15.594 1 97 48 ASP B CA 1
ATOM 2901 C C . ASP B 1 48 ? -17.188 25.016 15.188 1 97 48 ASP B C 1
ATOM 2903 O O . ASP B 1 48 ? -17.078 24.078 14.406 1 97 48 ASP B O 1
ATOM 2907 N N . TYR B 1 49 ? -16.156 25.719 15.734 1 97.69 49 TYR B N 1
ATOM 2908 C CA . TYR B 1 49 ? -14.812 25.391 15.297 1 97.69 49 TYR B CA 1
ATOM 2909 C C . TYR B 1 49 ? -13.82 25.531 16.438 1 97.69 49 TYR B C 1
ATOM 2911 O O . TYR B 1 49 ? -14.156 26.047 17.5 1 97.69 49 TYR B O 1
ATOM 2919 N N . ARG B 1 50 ? -12.664 25 16.266 1 98 50 ARG B N 1
ATOM 2920 C CA . ARG B 1 50 ? -11.547 25.172 17.188 1 98 50 ARG B CA 1
ATOM 2921 C C . ARG B 1 50 ? -10.266 25.516 16.438 1 98 50 ARG B C 1
ATOM 2923 O O . ARG B 1 50 ? -10.125 25.188 15.258 1 98 50 ARG B O 1
ATOM 2930 N N . LYS B 1 51 ? -9.406 26.141 17.188 1 97.69 51 LYS B N 1
ATOM 2931 C CA . LYS B 1 51 ? -8.102 26.438 16.609 1 97.69 51 LYS B CA 1
ATOM 2932 C C . LYS B 1 51 ? -7.242 25.188 16.516 1 97.69 51 LYS B C 1
ATOM 2934 O O . LYS B 1 51 ? -7.246 24.359 17.422 1 97.69 51 LYS B O 1
ATOM 2939 N N . LEU B 1 52 ? -6.555 25.031 15.391 1 97.81 52 LEU B N 1
ATOM 2940 C CA . LEU B 1 52 ? -5.613 23.922 15.188 1 97.81 52 LEU B CA 1
ATOM 2941 C C . LEU B 1 52 ? -4.191 24.453 15.039 1 97.81 52 LEU B C 1
ATOM 2943 O O . LEU B 1 52 ? -3.852 25.062 14.023 1 97.81 52 LEU B O 1
ATOM 2947 N N . ASP B 1 53 ? -3.383 24.25 16.078 1 96 53 ASP B N 1
ATOM 2948 C CA . ASP B 1 53 ? -1.958 24.562 16.016 1 96 53 ASP B CA 1
ATOM 2949 C C . ASP B 1 53 ? -1.109 23.297 16.156 1 96 53 ASP B C 1
ATOM 2951 O O . ASP B 1 53 ? -1.636 22.188 16.109 1 96 53 ASP B O 1
ATOM 2955 N N . LEU B 1 54 ? 0.175 23.453 16.234 1 92.31 54 LEU B N 1
ATOM 2956 C CA . LEU B 1 54 ? 1.093 22.328 16.25 1 92.31 54 LEU B CA 1
ATOM 2957 C C . LEU B 1 54 ? 0.88 21.469 17.5 1 92.31 54 LEU B C 1
ATOM 2959 O O . LEU B 1 54 ? 1.045 20.25 17.453 1 92.31 54 LEU B O 1
ATOM 2963 N N . ASP B 1 55 ? 0.547 22.047 18.578 1 91.25 55 ASP B N 1
ATOM 2964 C CA . ASP B 1 55 ? 0.265 21.312 19.797 1 91.25 55 ASP B CA 1
ATOM 2965 C C . ASP B 1 55 ? -1.015 20.484 19.672 1 91.25 55 ASP B C 1
ATOM 2967 O O . ASP B 1 55 ? -1.09 19.359 20.156 1 91.25 55 ASP B O 1
ATOM 2971 N N . ALA B 1 56 ? -1.97 21.062 18.984 1 93.56 56 ALA B N 1
ATOM 2972 C CA . ALA B 1 56 ? -3.268 20.422 18.828 1 93.56 56 ALA B CA 1
ATOM 2973 C C . ALA B 1 56 ? -3.145 19.141 17.984 1 93.56 56 ALA B C 1
ATOM 2975 O O . ALA B 1 56 ? -3.971 18.234 18.109 1 93.56 56 ALA B O 1
ATOM 2976 N N . VAL B 1 57 ? -2.102 19.078 17.156 1 94.12 57 VAL B N 1
ATOM 2977 C CA . VAL B 1 57 ? -2.027 17.938 16.25 1 94.12 57 VAL B CA 1
ATOM 2978 C C . VAL B 1 57 ? -0.843 17.062 16.625 1 94.12 57 VAL B C 1
ATOM 2980 O O . VAL B 1 57 ? -0.465 16.156 15.867 1 94.12 57 VAL B O 1
ATOM 2983 N N . GLY B 1 58 ? -0.288 17.297 17.766 1 89.19 58 GLY B N 1
ATOM 2984 C CA . GLY B 1 58 ? 0.793 16.453 18.25 1 89.19 58 GLY B CA 1
ATOM 2985 C C . GLY B 1 58 ? 0.35 15.031 18.562 1 89.19 58 GLY B C 1
ATOM 2986 O O . GLY B 1 58 ? -0.628 14.828 19.281 1 89.19 58 GLY B O 1
ATOM 2987 N N . GLY B 1 59 ? 1.002 14.031 17.906 1 88.06 59 GLY B N 1
ATOM 2988 C CA . GLY B 1 59 ? 0.807 12.641 18.281 1 88.06 59 GLY B CA 1
ATOM 2989 C C . GLY B 1 59 ? -0.432 12.023 17.656 1 88.06 59 GLY B C 1
ATOM 2990 O O . GLY B 1 59 ? -0.861 10.938 18.062 1 88.06 59 GLY B O 1
ATOM 2991 N N . ILE B 1 60 ? -0.991 12.656 16.719 1 92.19 60 ILE B N 1
ATOM 2992 C CA . ILE B 1 60 ? -2.27 12.141 16.25 1 92.19 60 ILE B CA 1
ATOM 2993 C C . ILE B 1 60 ? -2.062 11.383 14.938 1 92.19 60 ILE B C 1
ATOM 2995 O O . ILE B 1 60 ? -3.012 10.82 14.383 1 92.19 60 ILE B O 1
ATOM 2999 N N . LEU B 1 61 ? -0.851 11.312 14.469 1 92.44 61 LEU B N 1
ATOM 3000 C CA . LEU B 1 61 ? -0.518 10.727 13.18 1 92.44 61 LEU B CA 1
ATOM 3001 C C . LEU B 1 61 ? -0.976 9.273 13.102 1 92.44 61 LEU B C 1
ATOM 3003 O O . LEU B 1 61 ? -1.53 8.844 12.086 1 92.44 61 LEU B O 1
ATOM 3007 N N . ALA B 1 62 ? -0.83 8.539 14.195 1 91.38 62 ALA B N 1
ATOM 3008 C CA . ALA B 1 62 ? -1.115 7.102 14.203 1 91.38 62 ALA B CA 1
ATOM 3009 C C . ALA B 1 62 ? -2.484 6.82 14.812 1 91.38 62 ALA B C 1
ATOM 3011 O O . ALA B 1 62 ? -2.887 5.66 14.945 1 91.38 62 ALA B O 1
ATOM 3012 N N . ARG B 1 63 ? -3.141 7.844 15.125 1 90.31 63 ARG B N 1
ATOM 3013 C CA . ARG B 1 63 ? -4.43 7.672 15.789 1 90.31 63 ARG B CA 1
ATOM 3014 C C . ARG B 1 63 ? -5.539 7.43 14.773 1 90.31 63 ARG B C 1
ATOM 3016 O O . ARG B 1 63 ? -5.57 8.062 13.719 1 90.31 63 ARG B O 1
ATOM 3023 N N . GLY B 1 64 ? -6.398 6.504 15.109 1 87.44 64 GLY B N 1
ATOM 3024 C CA . GLY B 1 64 ? -7.574 6.254 14.289 1 87.44 64 GLY B CA 1
ATOM 3025 C C . GLY B 1 64 ? -8.672 7.277 14.492 1 87.44 64 GLY B C 1
ATOM 3026 O O . GLY B 1 64 ? -8.648 8.039 15.461 1 87.44 64 GLY B O 1
ATOM 3027 N N . GLY B 1 65 ? -9.602 7.266 13.461 1 88.75 65 GLY B N 1
ATOM 3028 C CA . GLY B 1 65 ? -10.703 8.211 13.555 1 88.75 65 GLY B CA 1
ATOM 3029 C C . GLY B 1 65 ? -10.305 9.633 13.211 1 88.75 65 GLY B C 1
ATOM 3030 O O . GLY B 1 65 ? -9.453 9.852 12.352 1 88.75 65 GLY B O 1
ATOM 3031 N N . THR B 1 66 ? -11.023 10.578 13.781 1 93.19 66 THR B N 1
ATOM 3032 C CA . THR B 1 66 ? -10.758 11.992 13.547 1 93.19 66 THR B CA 1
ATOM 3033 C C . THR B 1 66 ? -10.945 12.805 14.82 1 93.19 66 THR B C 1
ATOM 3035 O O . THR B 1 66 ? -11.875 12.555 15.594 1 93.19 66 THR B O 1
ATOM 3038 N N . ILE B 1 67 ? -10.078 13.734 15.023 1 93.94 67 ILE B N 1
ATOM 3039 C CA . ILE B 1 67 ? -10.141 14.57 16.219 1 93.94 67 ILE B CA 1
ATOM 3040 C C . ILE B 1 67 ? -11.234 15.625 16.047 1 93.94 67 ILE B C 1
ATOM 3042 O O . ILE B 1 67 ? -11.625 16.281 17.016 1 93.94 67 ILE B O 1
ATOM 3046 N N . LEU B 1 68 ? -11.75 15.789 14.875 1 95.75 68 LEU B N 1
ATOM 3047 C CA . LEU B 1 68 ? -12.734 16.828 14.594 1 95.75 68 LEU B CA 1
ATOM 3048 C C . LEU B 1 68 ? -14.148 16.266 14.625 1 95.75 68 LEU B C 1
ATOM 3050 O O . LEU B 1 68 ? -15.125 17.016 14.602 1 95.75 68 LEU B O 1
ATOM 3054 N N . GLY B 1 69 ? -14.211 14.953 14.734 1 92.19 69 GLY B N 1
ATOM 3055 C CA . GLY B 1 69 ? -15.523 14.336 14.609 1 92.19 69 GLY B CA 1
ATOM 3056 C C . GLY B 1 69 ? -16.062 14.336 13.188 1 92.19 69 GLY B C 1
ATOM 3057 O O . GLY B 1 69 ? -15.43 14.891 12.289 1 92.19 69 GLY B O 1
ATOM 3058 N N . SER B 1 70 ? -17.141 13.664 13.055 1 88 70 SER B N 1
ATOM 3059 C CA . SER B 1 70 ? -17.766 13.57 11.742 1 88 70 SER B CA 1
ATOM 3060 C C . SER B 1 70 ? -19.281 13.438 11.867 1 88 70 SER B C 1
ATOM 3062 O O . SER B 1 70 ? -19.797 12.984 12.898 1 88 70 SER B O 1
ATOM 3064 N N . SER B 1 71 ? -19.906 14.016 10.891 1 79.88 71 SER B N 1
ATOM 3065 C CA . SER B 1 71 ? -21.344 13.867 10.789 1 79.88 71 SER B CA 1
ATOM 3066 C C . SER B 1 71 ? -21.797 13.773 9.336 1 79.88 71 SER B C 1
ATOM 3068 O O . SER B 1 71 ? -21.031 14.102 8.422 1 79.88 71 SER B O 1
ATOM 3070 N N . ARG B 1 72 ? -23.031 13.203 9.227 1 74.12 72 ARG B N 1
ATOM 3071 C CA . ARG B 1 72 ? -23.656 13.18 7.91 1 74.12 72 ARG B CA 1
ATOM 3072 C C . ARG B 1 72 ? -24.703 14.281 7.777 1 74.12 72 ARG B C 1
ATOM 3074 O O . ARG B 1 72 ? -25.484 14.523 8.711 1 74.12 72 ARG B O 1
ATOM 3081 N N . VAL B 1 73 ? -24.422 15.062 6.816 1 71.56 73 VAL B N 1
ATOM 3082 C CA . VAL B 1 73 ? -25.406 16.125 6.598 1 71.56 73 VAL B CA 1
ATOM 3083 C C . VAL B 1 73 ? -26.188 15.852 5.309 1 71.56 73 VAL B C 1
ATOM 3085 O O . VAL B 1 73 ? -25.594 15.469 4.293 1 71.56 73 VAL B O 1
ATOM 3088 N N . GLN B 1 74 ? -27.469 16.016 5.422 1 72.06 74 GLN B N 1
ATOM 3089 C CA . GLN B 1 74 ? -28.312 15.812 4.246 1 72.06 74 GLN B CA 1
ATOM 3090 C C . GLN B 1 74 ? -28.047 16.891 3.197 1 72.06 74 GLN B C 1
ATOM 3092 O O . GLN B 1 74 ? -27.906 18.078 3.531 1 72.06 74 GLN B O 1
ATOM 3097 N N . PRO B 1 75 ? -27.938 16.469 2.033 1 67.44 75 PRO B N 1
ATOM 3098 C CA . PRO B 1 75 ? -27.656 17.422 0.956 1 67.44 75 PRO B CA 1
ATOM 3099 C C . PRO B 1 75 ? -28.609 18.609 0.951 1 67.44 75 PRO B C 1
ATOM 3101 O O . PRO B 1 75 ? -28.188 19.75 0.685 1 67.44 75 PRO B O 1
ATOM 3104 N N . ALA B 1 76 ? -29.828 18.375 1.286 1 69.56 76 ALA B N 1
ATOM 3105 C CA . ALA B 1 76 ? -30.844 19.422 1.267 1 69.56 76 ALA B CA 1
ATOM 3106 C C . ALA B 1 76 ? -30.5 20.531 2.268 1 69.56 76 ALA B C 1
ATOM 3108 O O . ALA B 1 76 ? -30.703 21.703 1.992 1 69.56 76 ALA B O 1
ATOM 3109 N N . HIS B 1 77 ? -29.984 20.141 3.293 1 74.38 77 HIS B N 1
ATOM 3110 C CA . HIS B 1 77 ? -29.609 21.109 4.312 1 74.38 77 HIS B CA 1
ATOM 3111 C C . HIS B 1 77 ? -28.422 21.953 3.854 1 74.38 77 HIS B C 1
ATOM 3113 O O . HIS B 1 77 ? -28.328 23.141 4.18 1 74.38 77 HIS B O 1
ATOM 3119 N N . LEU B 1 78 ? -27.719 21.406 3.066 1 76 78 LEU B N 1
ATOM 3120 C CA . LEU B 1 78 ? -26.547 22.125 2.584 1 76 78 LEU B CA 1
ATOM 3121 C C . LEU B 1 78 ? -26.938 23.125 1.504 1 76 78 LEU B C 1
ATOM 3123 O O . LEU B 1 78 ? -26.391 24.234 1.456 1 76 78 LEU B O 1
ATOM 3127 N N . ARG B 1 79 ? -27.875 22.75 0.745 1 78.19 79 ARG B N 1
ATOM 3128 C CA . ARG B 1 79 ? -28.344 23.656 -0.285 1 78.19 79 ARG B CA 1
ATOM 3129 C C . ARG B 1 79 ? -28.953 24.906 0.336 1 78.19 79 ARG B C 1
ATOM 3131 O O . ARG B 1 79 ? -28.703 26.031 -0.122 1 78.19 79 ARG B O 1
ATOM 3138 N N . ASP B 1 80 ? -29.609 24.656 1.384 1 81.44 80 ASP B N 1
ATOM 3139 C CA . ASP B 1 80 ? -30.281 25.75 2.057 1 81.44 80 ASP B CA 1
ATOM 3140 C C . ASP B 1 80 ? -29.297 26.562 2.908 1 81.44 80 ASP B C 1
ATOM 3142 O O . ASP B 1 80 ? -29.594 27.688 3.303 1 81.44 80 ASP B O 1
ATOM 3146 N N . GLY B 1 81 ? -28.141 26 3.061 1 84.94 81 GLY B N 1
ATOM 3147 C CA . GLY B 1 81 ? -27.188 26.594 3.975 1 84.94 81 GLY B CA 1
ATOM 3148 C C . GLY B 1 81 ? -26.047 27.297 3.266 1 84.94 81 GLY B C 1
ATOM 3149 O O . GLY B 1 81 ? -25.094 27.734 3.908 1 84.94 81 GLY B O 1
ATOM 3150 N N . VAL B 1 82 ? -26.156 27.406 2.027 1 88.75 82 VAL B N 1
ATOM 3151 C CA . VAL B 1 82 ? -25.078 27.953 1.227 1 88.75 82 VAL B CA 1
ATOM 3152 C C . VAL B 1 82 ? -24.781 29.391 1.672 1 88.75 82 VAL B C 1
ATOM 3154 O O . VAL B 1 82 ? -23.625 29.75 1.881 1 88.75 82 VAL B O 1
ATOM 3157 N N . GLU B 1 83 ? -25.812 30.156 1.787 1 91.62 83 GLU B N 1
ATOM 3158 C CA . GLU B 1 83 ? -25.656 31.547 2.189 1 91.62 83 GLU B CA 1
ATOM 3159 C C . GLU B 1 83 ? -25.094 31.656 3.602 1 91.62 83 GLU B C 1
ATOM 3161 O O . GLU B 1 83 ? -24.266 32.531 3.877 1 91.62 83 GLU B O 1
ATOM 3166 N N . ARG B 1 84 ? -25.562 30.797 4.402 1 92.06 84 ARG B N 1
ATOM 3167 C CA . ARG B 1 84 ? -25.047 30.766 5.762 1 92.06 84 ARG B CA 1
ATOM 3168 C C . ARG B 1 84 ? -23.562 30.422 5.766 1 92.06 84 ARG B C 1
ATOM 3170 O O . ARG B 1 84 ? -22.766 31.047 6.48 1 92.06 84 ARG B O 1
ATOM 3177 N N . ALA B 1 85 ? -23.203 29.484 5.012 1 93.12 85 ALA B N 1
ATOM 3178 C CA . ALA B 1 85 ? -21.812 29.078 4.902 1 93.12 85 ALA B CA 1
ATOM 3179 C C . ALA B 1 85 ? -20.938 30.219 4.375 1 93.12 85 ALA B C 1
ATOM 3181 O O . ALA B 1 85 ? -19.859 30.484 4.91 1 93.12 85 ALA B O 1
ATOM 3182 N N . ARG B 1 86 ? -21.438 30.859 3.4 1 94.31 86 ARG B N 1
ATOM 3183 C CA . ARG B 1 86 ? -20.719 32 2.826 1 94.31 86 ARG B CA 1
ATOM 3184 C C . ARG B 1 86 ? -20.516 33.094 3.863 1 94.31 86 ARG B C 1
ATOM 3186 O O . ARG B 1 86 ? -19.438 33.688 3.932 1 94.31 86 ARG B O 1
ATOM 3193 N N . GLY B 1 87 ? -21.578 33.375 4.559 1 94.62 87 GLY B N 1
ATOM 3194 C CA . GLY B 1 87 ? -21.484 34.375 5.621 1 94.62 87 GLY B CA 1
ATOM 3195 C C . GLY B 1 87 ? -20.453 34.031 6.676 1 94.62 87 GLY B C 1
ATOM 3196 O O . GLY B 1 87 ? -19.672 34.875 7.078 1 94.62 87 GLY B O 1
ATOM 3197 N N . HIS B 1 88 ? -20.5 32.812 7.133 1 95 88 HIS B N 1
ATOM 3198 C CA . HIS B 1 88 ? -19.547 32.375 8.148 1 95 88 HIS B CA 1
ATOM 3199 C C . HIS B 1 88 ? -18.125 32.438 7.629 1 95 88 HIS B C 1
ATOM 3201 O O . HIS B 1 88 ? -17.203 32.812 8.359 1 95 88 HIS B O 1
ATOM 3207 N N . VAL B 1 89 ? -17.891 32.031 6.414 1 95.88 89 VAL B N 1
ATOM 3208 C CA . VAL B 1 89 ? -16.562 32.062 5.797 1 95.88 89 VAL B CA 1
ATOM 3209 C C . VAL B 1 89 ? -16.062 33.5 5.75 1 95.88 89 VAL B C 1
ATOM 3211 O O . VAL B 1 89 ? -14.898 33.781 6.059 1 95.88 89 VAL B O 1
ATOM 3214 N N . ALA B 1 90 ? -16.938 34.375 5.379 1 96.12 90 ALA B N 1
ATOM 3215 C CA . ALA B 1 90 ? -16.578 35.781 5.328 1 96.12 90 ALA B CA 1
ATOM 3216 C C . ALA B 1 90 ? -16.297 36.344 6.727 1 96.12 90 ALA B C 1
ATOM 3218 O O . ALA B 1 90 ? -15.312 37.031 6.938 1 96.12 90 ALA B O 1
ATOM 3219 N N . ASP B 1 91 ? -17.125 36 7.645 1 96.75 91 ASP B N 1
ATOM 3220 C CA . ASP B 1 91 ? -17 36.5 9.008 1 96.75 91 ASP B CA 1
ATOM 3221 C C . ASP B 1 91 ? -15.703 36.031 9.656 1 96.75 91 ASP B C 1
ATOM 3223 O O . ASP B 1 91 ? -15.078 36.781 10.422 1 96.75 91 ASP B O 1
ATOM 3227 N N . LEU B 1 92 ? -15.367 34.844 9.359 1 96.94 92 LEU B N 1
ATOM 3228 C CA . LEU B 1 92 ? -14.188 34.219 9.969 1 96.94 92 LEU B CA 1
ATOM 3229 C C . LEU B 1 92 ? -12.922 34.594 9.203 1 96.94 92 LEU B C 1
ATOM 3231 O O . LEU B 1 92 ? -11.812 34.344 9.664 1 96.94 92 LEU B O 1
ATOM 3235 N N . GLY B 1 93 ? -13.141 35.156 8.047 1 97.12 93 GLY B N 1
ATOM 3236 C CA . GLY B 1 93 ? -12 35.531 7.23 1 97.12 93 GLY B CA 1
ATOM 3237 C C . GLY B 1 93 ? -11.242 34.375 6.664 1 97.12 93 GLY B C 1
ATOM 3238 O O . GLY B 1 93 ? -10.008 34.344 6.652 1 97.12 93 GLY B O 1
ATOM 3239 N N . LEU B 1 94 ? -11.922 33.375 6.277 1 97.81 94 LEU B N 1
ATOM 3240 C CA . LEU B 1 94 ? -11.281 32.188 5.734 1 97.81 94 LEU B CA 1
ATOM 3241 C C . LEU B 1 94 ? -10.875 32.375 4.281 1 97.81 94 LEU B C 1
ATOM 3243 O O . LEU B 1 94 ? -11.68 32.844 3.469 1 97.81 94 LEU B O 1
ATOM 3247 N N . ASP B 1 95 ? -9.672 32.062 4.02 1 98.31 95 ASP B N 1
ATOM 3248 C CA . ASP B 1 95 ? -9.156 32.156 2.658 1 98.31 95 ASP B CA 1
ATOM 3249 C C . ASP B 1 95 ? -9.336 30.844 1.904 1 98.31 95 ASP B C 1
ATOM 3251 O O . ASP B 1 95 ? -9.32 30.828 0.671 1 98.31 95 ASP B O 1
ATOM 3255 N N . ALA B 1 96 ? -9.461 29.766 2.641 1 98.5 96 ALA B N 1
ATOM 3256 C CA . ALA B 1 96 ? -9.609 28.438 2.041 1 98.5 96 ALA B CA 1
ATOM 3257 C C . ALA B 1 96 ? -10.32 27.484 2.994 1 98.5 96 ALA B C 1
ATOM 3259 O O . ALA B 1 96 ? -10.234 27.641 4.215 1 98.5 96 ALA B O 1
ATOM 3260 N N . ILE B 1 97 ? -11.031 26.547 2.414 1 98.5 97 ILE B N 1
ATOM 3261 C CA . ILE B 1 97 ? -11.656 25.453 3.148 1 98.5 97 ILE B CA 1
ATOM 3262 C C . ILE B 1 97 ? -11.211 24.109 2.561 1 98.5 97 ILE B C 1
ATOM 3264 O O . ILE B 1 97 ? -11.266 23.922 1.344 1 98.5 97 ILE B O 1
ATOM 3268 N N . ILE B 1 98 ? -10.781 23.219 3.441 1 98.5 98 ILE B N 1
ATOM 3269 C CA . ILE B 1 98 ? -10.32 21.906 3.016 1 98.5 98 ILE B CA 1
ATOM 3270 C C . ILE B 1 98 ? -11.211 20.828 3.631 1 98.5 98 ILE B C 1
ATOM 3272 O O . ILE B 1 98 ? -10.953 20.359 4.746 1 98.5 98 ILE B O 1
ATOM 3276 N N . PRO B 1 99 ? -12.234 20.484 2.928 1 97.62 99 PRO B N 1
ATOM 3277 C CA . PRO B 1 99 ? -13.055 19.359 3.375 1 97.62 99 PRO B CA 1
ATOM 3278 C C . PRO B 1 99 ? -12.414 18 3.07 1 97.62 99 PRO B C 1
ATOM 3280 O O . PRO B 1 99 ? -11.906 17.781 1.967 1 97.62 99 PRO B O 1
ATOM 3283 N N . ILE B 1 100 ? -12.406 17.141 4.023 1 97.25 100 ILE B N 1
ATOM 3284 C CA . ILE B 1 100 ? -11.906 15.773 3.898 1 97.25 100 ILE B CA 1
ATOM 3285 C C . ILE B 1 100 ? -13.062 14.789 4.023 1 97.25 100 ILE B C 1
ATOM 3287 O O . ILE B 1 100 ? -13.734 14.734 5.059 1 97.25 100 ILE B O 1
ATOM 3291 N N . GLY B 1 101 ? -13.352 14.039 2.953 1 93.75 101 GLY B N 1
ATOM 3292 C CA . GLY B 1 101 ? -14.5 13.156 3.061 1 93.75 101 GLY B CA 1
ATOM 3293 C C . GLY B 1 101 ? -14.711 12.305 1.827 1 93.75 101 GLY B C 1
ATOM 3294 O O . GLY B 1 101 ? -13.867 12.273 0.931 1 93.75 101 GLY B O 1
ATOM 3295 N N . GLY B 1 102 ? -15.734 11.508 1.865 1 91.06 102 GLY B N 1
ATOM 3296 C CA . GLY B 1 102 ? -16.078 10.617 0.77 1 91.06 102 GLY B CA 1
ATOM 3297 C C . GLY B 1 102 ? -16.953 11.273 -0.282 1 91.06 102 GLY B C 1
ATOM 3298 O O . GLY B 1 102 ? -16.969 12.492 -0.42 1 91.06 102 GLY B O 1
ATOM 3299 N N . GLU B 1 103 ? -17.625 10.445 -1.005 1 87.12 103 GLU B N 1
ATOM 3300 C CA . GLU B 1 103 ? -18.422 10.883 -2.145 1 87.12 103 GLU B CA 1
ATOM 3301 C C . GLU B 1 103 ? -19.453 11.938 -1.73 1 87.12 103 GLU B C 1
ATOM 3303 O O . GLU B 1 103 ? -19.547 12.992 -2.359 1 87.12 103 GLU B O 1
ATOM 3308 N N . GLY B 1 104 ? -20.203 11.664 -0.702 1 86.38 104 GLY B N 1
ATOM 3309 C CA . GLY B 1 104 ? -21.203 12.617 -0.236 1 86.38 104 GLY B CA 1
ATOM 3310 C C . GLY B 1 104 ? -20.594 13.953 0.166 1 86.38 104 GLY B C 1
ATOM 3311 O O . GLY B 1 104 ? -21.141 15.008 -0.16 1 86.38 104 GLY B O 1
ATOM 3312 N N . THR B 1 105 ? -19.547 13.906 0.86 1 90.38 105 THR B N 1
ATOM 3313 C CA . THR B 1 105 ? -18.844 15.117 1.291 1 90.38 105 THR B CA 1
ATOM 3314 C C . THR B 1 105 ? -18.344 15.906 0.088 1 90.38 105 THR B C 1
ATOM 3316 O O . THR B 1 105 ? -18.438 17.141 0.063 1 90.38 105 THR B O 1
ATOM 3319 N N . LEU B 1 106 ? -17.859 15.219 -0.878 1 91.69 106 LEU B N 1
ATOM 3320 C CA . LEU B 1 106 ? -17.266 15.875 -2.031 1 91.69 106 LEU B CA 1
ATOM 3321 C C . LEU B 1 106 ? -18.344 16.453 -2.947 1 91.69 106 LEU B C 1
ATOM 3323 O O . LEU B 1 106 ? -18.125 17.484 -3.588 1 91.69 106 LEU B O 1
ATOM 3327 N N . LYS B 1 107 ? -19.453 15.805 -2.979 1 90.31 107 LYS B N 1
ATOM 3328 C CA . LYS B 1 107 ? -20.578 16.391 -3.693 1 90.31 107 LYS B CA 1
ATOM 3329 C C . LYS B 1 107 ? -21 17.719 -3.066 1 90.31 107 LYS B C 1
ATOM 3331 O O . LYS B 1 107 ? -21.234 18.703 -3.775 1 90.31 107 LYS B O 1
ATOM 3336 N N . ALA B 1 108 ? -21.078 17.703 -1.772 1 90.88 108 ALA B N 1
ATOM 3337 C CA . ALA B 1 108 ? -21.359 18.938 -1.046 1 90.88 108 ALA B CA 1
ATOM 3338 C C . ALA B 1 108 ? -20.281 20 -1.291 1 90.88 108 ALA B C 1
ATOM 3340 O O . ALA B 1 108 ? -20.594 21.172 -1.47 1 90.88 108 ALA B O 1
ATOM 3341 N N . ALA B 1 109 ? -19.078 19.562 -1.271 1 94 109 ALA B N 1
ATOM 3342 C CA . ALA B 1 109 ? -17.938 20.453 -1.532 1 94 109 ALA B CA 1
ATOM 3343 C C . ALA B 1 109 ? -18.062 21.094 -2.912 1 94 109 ALA B C 1
ATOM 3345 O O . ALA B 1 109 ? -17.781 22.281 -3.078 1 94 109 ALA B O 1
ATOM 3346 N N . ASN B 1 110 ? -18.422 20.297 -3.879 1 93.94 110 ASN B N 1
ATOM 3347 C CA . ASN B 1 110 ? -18.594 20.812 -5.234 1 93.94 110 ASN B CA 1
ATOM 3348 C C . ASN B 1 110 ? -19.703 21.859 -5.293 1 93.94 110 ASN B C 1
ATOM 3350 O O . ASN B 1 110 ? -19.531 22.906 -5.93 1 93.94 110 ASN B O 1
ATOM 3354 N N . LEU B 1 111 ? -20.781 21.594 -4.641 1 91.94 111 LEU B N 1
ATOM 3355 C CA . LEU B 1 111 ? -21.891 22.531 -4.582 1 91.94 111 LEU B CA 1
ATOM 3356 C C . LEU B 1 111 ? -21.469 23.859 -3.977 1 91.94 111 LEU B C 1
ATOM 3358 O O . LEU B 1 111 ? -21.766 24.922 -4.527 1 91.94 111 LEU B O 1
ATOM 3362 N N . LEU B 1 112 ? -20.766 23.828 -2.898 1 93.81 112 LEU B N 1
ATOM 3363 C CA . LEU B 1 112 ? -20.328 25.031 -2.193 1 93.81 112 LEU B CA 1
ATOM 3364 C C . LEU B 1 112 ? -19.25 25.766 -2.992 1 93.81 112 LEU B C 1
ATOM 3366 O O . LEU B 1 112 ? -19.219 27 -2.984 1 93.81 112 LEU B O 1
ATOM 3370 N N . SER B 1 113 ? -18.422 25 -3.619 1 95.19 113 SER B N 1
ATOM 3371 C CA . SER B 1 113 ? -17.406 25.609 -4.465 1 95.19 113 SER B CA 1
ATOM 3372 C C . SER B 1 113 ? -18.047 26.375 -5.629 1 95.19 113 SER B C 1
ATOM 3374 O O . SER B 1 113 ? -17.625 27.484 -5.949 1 95.19 113 SER B O 1
ATOM 3376 N N . GLU B 1 114 ? -18.984 25.797 -6.258 1 93.5 114 GLU B N 1
ATOM 3377 C CA . GLU B 1 114 ? -19.703 26.438 -7.352 1 93.5 114 GLU B CA 1
ATOM 3378 C C . GLU B 1 114 ? -20.406 27.703 -6.883 1 93.5 114 GLU B C 1
ATOM 3380 O O . GLU B 1 114 ? -20.609 28.641 -7.664 1 93.5 114 GLU B O 1
ATOM 3385 N N . ALA B 1 115 ? -20.734 27.703 -5.641 1 93.38 115 ALA B N 1
ATOM 3386 C CA . ALA B 1 115 ? -21.391 28.875 -5.047 1 93.38 115 ALA B CA 1
ATOM 3387 C C . ALA B 1 115 ? -20.359 29.938 -4.672 1 93.38 115 ALA B C 1
ATOM 3389 O O . ALA B 1 115 ? -20.719 30.984 -4.121 1 93.38 115 ALA B O 1
ATOM 3390 N N . GLY B 1 116 ? -19.094 29.672 -4.875 1 94.12 116 GLY B N 1
ATOM 3391 C CA . GLY B 1 116 ? -18.094 30.719 -4.73 1 94.12 116 GLY B CA 1
ATOM 3392 C C . GLY B 1 116 ? -17.188 30.516 -3.531 1 94.12 116 GLY B C 1
ATOM 3393 O O . GLY B 1 116 ? -16.312 31.344 -3.258 1 94.12 116 GLY B O 1
ATOM 3394 N N . LEU B 1 117 ? -17.375 29.469 -2.779 1 96.31 117 LEU B N 1
ATOM 3395 C CA . LEU B 1 117 ? -16.516 29.219 -1.625 1 96.31 117 LEU B CA 1
ATOM 3396 C C . LEU B 1 117 ? -15.172 28.672 -2.061 1 96.31 117 LEU B C 1
ATOM 3398 O O . LEU B 1 117 ? -15.086 27.891 -3.012 1 96.31 117 LEU B O 1
ATOM 3402 N N . PRO B 1 118 ? -14.078 29.062 -1.411 1 98.12 118 PRO B N 1
ATOM 3403 C CA . PRO B 1 118 ? -12.727 28.609 -1.75 1 98.12 118 PRO B CA 1
ATOM 3404 C C . PRO B 1 118 ? -12.414 27.219 -1.227 1 98.12 118 PRO B C 1
ATOM 3406 O O . PRO B 1 118 ? -11.75 27.078 -0.196 1 98.12 118 PRO B O 1
ATOM 3409 N N . ILE B 1 119 ? -12.711 26.25 -2.012 1 98.06 119 ILE B N 1
ATOM 3410 C CA . ILE B 1 119 ? -12.672 24.859 -1.53 1 98.06 119 ILE B CA 1
ATOM 3411 C C . ILE B 1 119 ? -11.578 24.094 -2.258 1 98.06 119 ILE B C 1
ATOM 3413 O O . ILE B 1 119 ? -11.461 24.172 -3.482 1 98.06 119 ILE B O 1
ATOM 3417 N N . VAL B 1 120 ? -10.734 23.406 -1.51 1 98.56 120 VAL B N 1
ATOM 3418 C CA . VAL B 1 120 ? -9.836 22.359 -2.002 1 98.56 120 VAL B CA 1
ATOM 3419 C C . VAL B 1 120 ? -10.141 21.047 -1.296 1 98.56 120 VAL B C 1
ATOM 3421 O O . VAL B 1 120 ? -9.953 20.922 -0.083 1 98.56 120 VAL B O 1
ATOM 3424 N N . GLY B 1 121 ? -10.578 20.062 -2.041 1 97.75 121 GLY B N 1
ATOM 3425 C CA . GLY B 1 121 ? -11.039 18.828 -1.433 1 97.75 121 GLY B CA 1
ATOM 3426 C C . GLY B 1 121 ? -9.93 17.797 -1.248 1 97.75 121 GLY B C 1
ATOM 3427 O O . GLY B 1 121 ? -8.922 17.828 -1.951 1 97.75 121 GLY B O 1
ATOM 3428 N N . VAL B 1 122 ? -10.094 16.891 -0.285 1 97.94 122 VAL B N 1
ATOM 3429 C CA . VAL B 1 122 ? -9.258 15.719 -0.06 1 97.94 122 VAL B CA 1
ATOM 3430 C C . VAL B 1 122 ? -10.133 14.461 -0.024 1 97.94 122 VAL B C 1
ATOM 3432 O O . VAL B 1 122 ? -11.031 14.352 0.816 1 97.94 122 VAL B O 1
ATOM 3435 N N . PRO B 1 123 ? -9.883 13.5 -0.906 1 96.69 123 PRO B N 1
ATOM 3436 C CA . PRO B 1 123 ? -10.734 12.312 -0.979 1 96.69 123 PRO B CA 1
ATOM 3437 C C . PRO B 1 123 ? -10.477 11.328 0.155 1 96.69 123 PRO B C 1
ATOM 3439 O O . PRO B 1 123 ? -9.32 10.992 0.431 1 96.69 123 PRO B O 1
ATOM 3442 N N . LYS B 1 124 ? -11.539 10.922 0.766 1 93.94 124 LYS B N 1
ATOM 3443 C CA . LYS B 1 124 ? -11.492 9.992 1.89 1 93.94 124 LYS B CA 1
ATOM 3444 C C . LYS B 1 124 ? -12.508 8.867 1.708 1 93.94 124 LYS B C 1
ATOM 3446 O O . LYS B 1 124 ? -13.711 9.109 1.611 1 93.94 124 LYS B O 1
ATOM 3451 N N . THR B 1 125 ? -12.023 7.609 1.663 1 92.88 125 THR B N 1
ATOM 3452 C CA . THR B 1 125 ? -12.898 6.441 1.741 1 92.88 125 THR B CA 1
ATOM 3453 C C . THR B 1 125 ? -12.086 5.168 1.935 1 92.88 125 THR B C 1
ATOM 3455 O O . THR B 1 125 ? -10.992 5.031 1.379 1 92.88 125 THR B O 1
ATOM 3458 N N . ILE B 1 126 ? -12.664 4.238 2.645 1 93.5 126 ILE B N 1
ATOM 3459 C CA . ILE B 1 126 ? -12.016 2.936 2.734 1 93.5 126 ILE B CA 1
ATOM 3460 C C . ILE B 1 126 ? -12.398 2.086 1.525 1 93.5 126 ILE B C 1
ATOM 3462 O O . ILE B 1 126 ? -11.766 1.065 1.249 1 93.5 126 ILE B O 1
ATOM 3466 N N . ASP B 1 127 ? -13.383 2.457 0.779 1 92.31 127 ASP B N 1
ATOM 3467 C CA . ASP B 1 127 ? -13.953 1.635 -0.282 1 92.31 127 ASP B CA 1
ATOM 3468 C C . ASP B 1 127 ? -13.172 1.791 -1.583 1 92.31 127 ASP B C 1
ATOM 3470 O O . ASP B 1 127 ? -13.406 1.059 -2.547 1 92.31 127 ASP B O 1
ATOM 3474 N N . ASN B 1 128 ? -12.281 2.777 -1.622 1 94.81 128 ASN B N 1
ATOM 3475 C CA . ASN B 1 128 ? -11.516 3.045 -2.834 1 94.81 128 ASN B CA 1
ATOM 3476 C C . ASN B 1 128 ? -12.43 3.266 -4.039 1 94.81 128 ASN B C 1
ATOM 3478 O O . ASN B 1 128 ? -12.148 2.77 -5.129 1 94.81 128 ASN B O 1
ATOM 3482 N N . ASP B 1 129 ? -13.508 4.094 -3.842 1 92.12 129 ASP B N 1
ATOM 3483 C CA . ASP B 1 129 ? -14.531 4.184 -4.875 1 92.12 129 ASP B CA 1
ATOM 3484 C C . ASP B 1 129 ? -14.57 5.582 -5.492 1 92.12 129 ASP B C 1
ATOM 3486 O O . ASP B 1 129 ? -15.531 5.941 -6.172 1 92.12 129 ASP B O 1
ATOM 3490 N N . ILE B 1 130 ? -13.57 6.379 -5.211 1 92.19 130 ILE B N 1
ATOM 3491 C CA . ILE B 1 130 ? -13.477 7.688 -5.848 1 92.19 130 ILE B CA 1
ATOM 3492 C C . ILE B 1 130 ? -12.695 7.574 -7.152 1 92.19 130 ILE B C 1
ATOM 3494 O O . ILE B 1 130 ? -11.516 7.23 -7.145 1 92.19 130 ILE B O 1
ATOM 3498 N N . ALA B 1 131 ? -13.242 7.91 -8.289 1 90.12 131 ALA B N 1
ATOM 3499 C CA . ALA B 1 131 ? -12.727 7.609 -9.625 1 90.12 131 ALA B CA 1
ATOM 3500 C C . ALA B 1 131 ? -11.523 8.484 -9.961 1 90.12 131 ALA B C 1
ATOM 3502 O O . ALA B 1 131 ? -10.648 8.078 -10.727 1 90.12 131 ALA B O 1
ATOM 3503 N N . SER B 1 132 ? -11.438 9.625 -9.391 1 91.44 132 SER B N 1
ATOM 3504 C CA . SER B 1 132 ? -10.43 10.594 -9.789 1 91.44 132 SER B CA 1
ATOM 3505 C C . SER B 1 132 ? -9.062 10.234 -9.219 1 91.44 132 SER B C 1
ATOM 3507 O O . SER B 1 132 ? -8.047 10.82 -9.602 1 91.44 132 SER B O 1
ATOM 3509 N N . THR B 1 133 ? -8.984 9.273 -8.359 1 95.19 133 THR B N 1
ATOM 3510 C CA . THR B 1 133 ? -7.73 8.914 -7.711 1 95.19 133 THR B CA 1
ATOM 3511 C C . THR B 1 133 ? -7.48 7.41 -7.809 1 95.19 133 THR B C 1
ATOM 3513 O O . THR B 1 133 ? -8.422 6.613 -7.762 1 95.19 133 THR B O 1
ATOM 3516 N N . ASP B 1 134 ? -6.227 7 -7.93 1 96.06 134 ASP B N 1
ATOM 3517 C CA . ASP B 1 134 ? -5.859 5.59 -8.016 1 96.06 134 ASP B CA 1
ATOM 3518 C C . ASP B 1 134 ? -6.191 4.859 -6.719 1 96.06 134 ASP B C 1
ATOM 3520 O O . ASP B 1 134 ? -6.668 3.721 -6.746 1 96.06 134 ASP B O 1
ATOM 3524 N N . VAL B 1 135 ? -5.879 5.48 -5.648 1 95.88 135 VAL B N 1
ATOM 3525 C CA . VAL B 1 135 ? -6.113 4.898 -4.332 1 95.88 135 VAL B CA 1
ATOM 3526 C C . VAL B 1 135 ? -6.535 5.992 -3.354 1 95.88 135 VAL B C 1
ATOM 3528 O O . VAL B 1 135 ? -6.102 7.141 -3.473 1 95.88 135 VAL B O 1
ATOM 3531 N N . THR B 1 136 ? -7.43 5.66 -2.455 1 95.62 136 THR B N 1
ATOM 3532 C CA . THR B 1 136 ? -7.793 6.539 -1.35 1 95.62 136 THR B CA 1
ATOM 3533 C C . THR B 1 136 ? -7.164 6.055 -0.046 1 95.62 136 THR B C 1
ATOM 3535 O O . THR B 1 136 ? -6.895 4.863 0.116 1 95.62 136 THR B O 1
ATOM 3538 N N . PHE B 1 137 ? -6.883 7.023 0.844 1 96.06 137 PHE B N 1
ATOM 3539 C CA . PHE B 1 137 ? -6.328 6.59 2.119 1 96.06 137 PHE B CA 1
ATOM 3540 C C . PHE B 1 137 ? -7.395 5.914 2.975 1 96.06 137 PHE B C 1
ATOM 3542 O O . PHE B 1 137 ? -8.578 6.242 2.873 1 96.06 137 PHE B O 1
ATOM 3549 N N . GLY B 1 138 ? -6.945 5.004 3.842 1 95.56 138 GLY B N 1
ATOM 3550 C CA . GLY B 1 138 ? -7.836 4.16 4.621 1 95.56 138 GLY B CA 1
ATOM 3551 C C . GLY B 1 138 ? -8.086 2.805 3.988 1 95.56 138 GLY B C 1
ATOM 3552 O O . GLY B 1 138 ? -8.391 1.834 4.684 1 95.56 138 GLY B O 1
ATOM 3553 N N . PHE B 1 139 ? -7.977 2.762 2.643 1 96.25 139 PHE B N 1
ATOM 3554 C CA . PHE B 1 139 ? -8.211 1.535 1.892 1 96.25 139 PHE B CA 1
ATOM 3555 C C . PHE B 1 139 ? -7.191 0.467 2.268 1 96.25 139 PHE B C 1
ATOM 3557 O O . PHE B 1 139 ? -7.559 -0.677 2.545 1 96.25 139 PHE B O 1
ATOM 3564 N N . ASP B 1 140 ? -5.914 0.811 2.26 1 97.5 140 ASP B N 1
ATOM 3565 C CA . ASP B 1 140 ? -4.855 -0.136 2.594 1 97.5 140 ASP B CA 1
ATOM 3566 C C . ASP B 1 140 ? -5.051 -0.704 3.998 1 97.5 140 ASP B C 1
ATOM 3568 O O . ASP B 1 140 ? -4.836 -1.896 4.227 1 97.5 140 ASP B O 1
ATOM 3572 N N . THR B 1 141 ? -5.422 0.088 4.953 1 97 141 THR B N 1
ATOM 3573 C CA . THR B 1 141 ? -5.668 -0.34 6.324 1 97 141 THR B CA 1
ATOM 3574 C C . THR B 1 141 ? -6.836 -1.318 6.383 1 97 141 THR B C 1
ATOM 3576 O O . THR B 1 141 ? -6.746 -2.361 7.035 1 97 141 THR B O 1
ATOM 3579 N N . ALA B 1 142 ? -7.91 -0.96 5.711 1 96.12 142 ALA B N 1
ATOM 3580 C CA . ALA B 1 142 ? -9.086 -1.829 5.699 1 96.12 142 ALA B CA 1
ATOM 3581 C C . ALA B 1 142 ? -8.75 -3.191 5.098 1 96.12 142 ALA B C 1
ATOM 3583 O O . ALA B 1 142 ? -9.156 -4.227 5.633 1 96.12 142 ALA B O 1
ATOM 3584 N N . VAL B 1 143 ? -8.055 -3.201 4.008 1 97.38 143 VAL B N 1
ATOM 3585 C CA . VAL B 1 143 ? -7.652 -4.441 3.357 1 97.38 143 VAL B CA 1
ATOM 3586 C C . VAL B 1 143 ? -6.738 -5.238 4.289 1 97.38 143 VAL B C 1
ATOM 3588 O O . VAL B 1 143 ? -6.844 -6.465 4.367 1 97.38 143 VAL B O 1
ATOM 3591 N N . GLY B 1 144 ? -5.832 -4.547 4.992 1 96.88 144 GLY B N 1
ATOM 3592 C CA . GLY B 1 144 ? -4.961 -5.203 5.953 1 96.88 144 GLY B CA 1
ATOM 3593 C C . GLY B 1 144 ? -5.723 -5.902 7.066 1 96.88 144 GLY B C 1
ATOM 3594 O O . GLY B 1 144 ? -5.445 -7.062 7.375 1 96.88 144 GLY B O 1
ATOM 3595 N N . VAL B 1 145 ? -6.68 -5.262 7.613 1 95.56 145 VAL B N 1
ATOM 3596 C CA . VAL B 1 145 ? -7.488 -5.812 8.695 1 95.56 145 VAL B CA 1
ATOM 3597 C C . VAL B 1 145 ? -8.266 -7.031 8.195 1 95.56 145 VAL B C 1
ATOM 3599 O O . VAL B 1 145 ? -8.281 -8.07 8.859 1 95.56 145 VAL B O 1
ATOM 3602 N N . ALA B 1 146 ? -8.859 -6.867 7.074 1 96.06 146 ALA B N 1
ATOM 3603 C CA . ALA B 1 146 ? -9.609 -7.98 6.496 1 96.06 146 ALA B CA 1
ATOM 3604 C C . ALA B 1 146 ? -8.695 -9.172 6.223 1 96.06 146 ALA B C 1
ATOM 3606 O O . ALA B 1 146 ? -9.055 -10.32 6.512 1 96.06 146 ALA B O 1
ATOM 3607 N N . THR B 1 147 ? -7.551 -8.961 5.688 1 96.69 147 THR B N 1
ATOM 3608 C CA . THR B 1 147 ? -6.602 -10.016 5.367 1 96.69 147 THR B CA 1
ATOM 3609 C C . THR B 1 147 ? -6.137 -10.734 6.633 1 96.69 147 THR B C 1
ATOM 3611 O O . THR B 1 147 ? -6.051 -11.961 6.66 1 96.69 147 THR B O 1
ATOM 3614 N N . GLU B 1 148 ? -5.887 -9.961 7.641 1 94.56 148 GLU B N 1
ATOM 3615 C CA . GLU B 1 148 ? -5.496 -10.555 8.914 1 94.56 148 GLU B CA 1
ATOM 3616 C C . GLU B 1 148 ? -6.594 -11.469 9.461 1 94.56 148 GLU B C 1
ATOM 3618 O O . GLU B 1 148 ? -6.309 -12.555 9.961 1 94.56 148 GLU B O 1
ATOM 3623 N N . ALA B 1 149 ? -7.777 -10.984 9.391 1 94 149 ALA B N 1
ATOM 3624 C CA . ALA B 1 149 ? -8.906 -11.805 9.82 1 94 149 ALA B CA 1
ATOM 3625 C C . ALA B 1 149 ? -8.984 -13.102 9.031 1 94 149 ALA B C 1
ATOM 3627 O O . ALA B 1 149 ? -9.164 -14.18 9.609 1 94 149 ALA B O 1
ATOM 3628 N N . LEU B 1 150 ? -8.797 -13.047 7.781 1 94 150 LEU B N 1
ATOM 3629 C CA . LEU B 1 150 ? -8.852 -14.219 6.914 1 94 150 LEU B CA 1
ATOM 3630 C C . LEU B 1 150 ? -7.715 -15.18 7.238 1 94 150 LEU B C 1
ATOM 3632 O O . LEU B 1 150 ? -7.922 -16.391 7.277 1 94 150 LEU B O 1
ATOM 3636 N N . ASP B 1 151 ? -6.551 -14.664 7.504 1 93 151 ASP B N 1
ATOM 3637 C CA . ASP B 1 151 ? -5.402 -15.492 7.867 1 93 151 ASP B CA 1
ATOM 3638 C C . ASP B 1 151 ? -5.676 -16.281 9.148 1 93 151 ASP B C 1
ATOM 3640 O O . ASP B 1 151 ? -5.301 -17.438 9.266 1 93 151 ASP B O 1
ATOM 3644 N N . ARG B 1 152 ? -6.301 -15.633 10.078 1 89.69 152 ARG B N 1
ATOM 3645 C CA . ARG B 1 152 ? -6.629 -16.266 11.352 1 89.69 152 ARG B CA 1
ATOM 3646 C C . ARG B 1 152 ? -7.648 -17.391 11.164 1 89.69 152 ARG B C 1
ATOM 3648 O O . ARG B 1 152 ? -7.574 -18.422 11.82 1 89.69 152 ARG B O 1
ATOM 3655 N N . LEU B 1 153 ? -8.547 -17.109 10.297 1 88.88 153 LEU B N 1
ATOM 3656 C CA . LEU B 1 153 ? -9.617 -18.062 10.062 1 88.88 153 LEU B CA 1
ATOM 3657 C C . LEU B 1 153 ? -9.094 -19.312 9.352 1 88.88 153 LEU B C 1
ATOM 3659 O O . LEU B 1 153 ? -9.617 -20.406 9.547 1 88.88 153 LEU B O 1
ATOM 3663 N N . LYS B 1 154 ? -8.102 -19.203 8.547 1 85.81 154 LYS B N 1
ATOM 3664 C CA . LYS B 1 154 ? -7.52 -20.344 7.848 1 85.81 154 LYS B CA 1
ATOM 3665 C C . LYS B 1 154 ? -6.977 -21.375 8.836 1 85.81 154 LYS B C 1
ATOM 3667 O O . LYS B 1 154 ? -7.145 -22.578 8.633 1 85.81 154 LYS B O 1
ATOM 3672 N N . THR B 1 155 ? -6.41 -20.969 9.898 1 79.81 155 THR B N 1
ATOM 3673 C CA . THR B 1 155 ? -5.816 -21.875 10.875 1 79.81 155 THR B CA 1
ATOM 3674 C C . THR B 1 155 ? -6.898 -22.672 11.594 1 79.81 155 THR B C 1
ATOM 3676 O O . THR B 1 155 ? -6.711 -23.859 11.875 1 79.81 155 THR B O 1
ATOM 3679 N N . THR B 1 156 ? -8.016 -22.047 11.742 1 75.69 156 THR B N 1
ATOM 3680 C CA . THR B 1 156 ? -9.094 -22.734 12.453 1 75.69 156 THR B CA 1
ATOM 3681 C C . THR B 1 156 ? -9.891 -23.609 11.492 1 75.69 156 THR B C 1
ATOM 3683 O O . THR B 1 156 ? -10.406 -24.656 11.891 1 75.69 156 THR B O 1
ATOM 3686 N N . ALA B 1 157 ? -9.969 -23.094 10.344 1 73.75 157 ALA B N 1
ATOM 3687 C CA . ALA B 1 157 ? -10.758 -23.812 9.352 1 73.75 157 ALA B CA 1
ATOM 3688 C C . ALA B 1 157 ? -10.102 -25.141 8.992 1 73.75 157 ALA B C 1
ATOM 3690 O O . ALA B 1 157 ? -10.789 -26.125 8.664 1 73.75 157 ALA B O 1
ATOM 3691 N N . GLU B 1 158 ? -8.852 -25.188 9.047 1 74.12 158 GLU B N 1
ATOM 3692 C CA . GLU B 1 158 ? -8.117 -26.422 8.734 1 74.12 158 GLU B CA 1
ATOM 3693 C C . GLU B 1 158 ? -8.438 -27.531 9.734 1 74.12 158 GLU B C 1
ATOM 3695 O O . GLU B 1 158 ? -8.367 -28.703 9.398 1 74.12 158 GLU B O 1
ATOM 3700 N N . SER B 1 159 ? -8.867 -27.109 10.836 1 71.62 159 SER B N 1
ATOM 3701 C CA . SER B 1 159 ? -9.109 -28.078 11.898 1 71.62 159 SER B CA 1
ATOM 3702 C C . SER B 1 159 ? -10.492 -28.703 11.773 1 71.62 159 SER B C 1
ATOM 3704 O O . SER B 1 159 ? -10.734 -29.812 12.273 1 71.62 159 SER B O 1
ATOM 3706 N N . HIS B 1 160 ? -11.375 -27.828 11.109 1 70.75 160 HIS B N 1
ATOM 3707 C CA . HIS B 1 160 ? -12.758 -28.281 11 1 70.75 160 HIS B CA 1
ATOM 3708 C C . HIS B 1 160 ? -13.234 -28.266 9.555 1 70.75 160 HIS B C 1
ATOM 3710 O O . HIS B 1 160 ? -12.719 -27.5 8.734 1 70.75 160 HIS B O 1
ATOM 3716 N N . GLN B 1 161 ? -13.664 -29.328 8.984 1 75 161 GLN B N 1
ATOM 3717 C CA . GLN B 1 161 ? -14.234 -29.406 7.645 1 75 161 GLN B CA 1
ATOM 3718 C C . GLN B 1 161 ? -15.398 -28.438 7.484 1 75 161 GLN B C 1
ATOM 3720 O O . GLN B 1 161 ? -16.562 -28.844 7.543 1 75 161 GLN B O 1
ATOM 3725 N N . ARG B 1 162 ? -15.078 -27.109 7.324 1 85.69 162 ARG B N 1
ATOM 3726 C CA . ARG B 1 162 ? -16.172 -26.141 7.289 1 85.69 162 ARG B CA 1
ATOM 3727 C C . ARG B 1 162 ? -15.938 -25.094 6.211 1 85.69 162 ARG B C 1
ATOM 3729 O O . ARG B 1 162 ? -14.805 -24.891 5.762 1 85.69 162 ARG B O 1
ATOM 3736 N N . VAL B 1 163 ? -17.047 -24.5 5.848 1 91 163 VAL B N 1
ATOM 3737 C CA . VAL B 1 163 ? -17.031 -23.344 4.945 1 91 163 VAL B CA 1
ATOM 3738 C C . VAL B 1 163 ? -17.156 -22.062 5.75 1 91 163 VAL B C 1
ATOM 3740 O O . VAL B 1 163 ? -18.062 -21.922 6.586 1 91 163 VAL B O 1
ATOM 3743 N N . LEU B 1 164 ? -16.219 -21.188 5.562 1 92.81 164 LEU B N 1
ATOM 3744 C CA . LEU B 1 164 ? -16.297 -19.875 6.215 1 92.81 164 LEU B CA 1
ATOM 3745 C C . LEU B 1 164 ? -16.641 -18.797 5.207 1 92.81 164 LEU B C 1
ATOM 3747 O O . LEU B 1 164 ? -16.016 -18.688 4.148 1 92.81 164 LEU B O 1
ATOM 3751 N N . ILE B 1 165 ? -17.672 -18.062 5.516 1 94.38 165 ILE B N 1
ATOM 3752 C CA . ILE B 1 165 ? -18.094 -16.938 4.68 1 94.38 165 ILE B CA 1
ATOM 3753 C C . ILE B 1 165 ? -17.781 -15.625 5.391 1 94.38 165 ILE B C 1
ATOM 3755 O O . ILE B 1 165 ? -18.438 -15.266 6.363 1 94.38 165 ILE B O 1
ATOM 3759 N N . VAL B 1 166 ? -16.859 -14.906 4.859 1 94.81 166 VAL B N 1
ATOM 3760 C CA . VAL B 1 166 ? -16.391 -13.688 5.508 1 94.81 166 VAL B CA 1
ATOM 3761 C C . VAL B 1 166 ? -16.953 -12.469 4.793 1 94.81 166 VAL B C 1
ATOM 3763 O O . VAL B 1 166 ? -16.672 -12.242 3.615 1 94.81 166 VAL B O 1
ATOM 3766 N N . GLU B 1 167 ? -17.734 -11.719 5.523 1 95.38 167 GLU B N 1
ATOM 3767 C CA . GLU B 1 167 ? -18.328 -10.5 4.988 1 95.38 167 GLU B CA 1
ATOM 3768 C C . GLU B 1 167 ? -17.469 -9.281 5.297 1 95.38 167 GLU B C 1
ATOM 3770 O O . GLU B 1 167 ? -17.141 -9.023 6.457 1 95.38 167 GLU B O 1
ATOM 3775 N N . VAL B 1 168 ? -17.125 -8.609 4.234 1 95.75 168 VAL B N 1
ATOM 3776 C CA . VAL B 1 168 ? -16.328 -7.395 4.383 1 95.75 168 VAL B CA 1
ATOM 3777 C C . VAL B 1 168 ? -17.141 -6.188 3.9 1 95.75 168 VAL B C 1
ATOM 3779 O O . VAL B 1 168 ? -18.156 -6.344 3.215 1 95.75 168 VAL B O 1
ATOM 3782 N N . MET B 1 169 ? -16.672 -4.965 4.289 1 91.56 169 MET B N 1
ATOM 3783 C CA . MET B 1 169 ? -17.328 -3.729 3.877 1 91.56 169 MET B CA 1
ATOM 3784 C C . MET B 1 169 ? -17.172 -3.494 2.381 1 91.56 169 MET B C 1
ATOM 3786 O O . MET B 1 169 ? -16.297 -4.082 1.749 1 91.56 169 MET B O 1
ATOM 3790 N N . GLY B 1 170 ? -17.922 -2.559 1.838 1 88.19 170 GLY B N 1
ATOM 3791 C CA . GLY B 1 170 ? -18.016 -2.266 0.417 1 88.19 170 GLY B CA 1
ATOM 3792 C C . GLY B 1 170 ? -19.438 -2.227 -0.093 1 88.19 170 GLY B C 1
ATOM 3793 O O . GLY B 1 170 ? -19.906 -3.18 -0.721 1 88.19 170 GLY B O 1
ATOM 3794 N N . ARG B 1 171 ? -20.031 -1.209 0.211 1 76.88 171 ARG B N 1
ATOM 3795 C CA . ARG B 1 171 ? -21.453 -1.062 -0.056 1 76.88 171 ARG B CA 1
ATOM 3796 C C . ARG B 1 171 ? -21.75 -1.21 -1.545 1 76.88 171 ARG B C 1
ATOM 3798 O O . ARG B 1 171 ? -22.547 -2.061 -1.942 1 76.88 171 ARG B O 1
ATOM 3805 N N . HIS B 1 172 ? -20.922 -0.503 -2.359 1 85.94 172 HIS B N 1
ATOM 3806 C CA . HIS B 1 172 ? -21.25 -0.502 -3.781 1 85.94 172 HIS B CA 1
ATOM 3807 C C . HIS B 1 172 ? -20.078 -1.023 -4.609 1 85.94 172 HIS B C 1
ATOM 3809 O O . HIS B 1 172 ? -20.203 -1.188 -5.828 1 85.94 172 HIS B O 1
ATOM 3815 N N . THR B 1 173 ? -19.031 -1.219 -3.922 1 93 173 THR B N 1
ATOM 3816 C CA . THR B 1 173 ? -17.844 -1.644 -4.676 1 93 173 THR B CA 1
ATOM 3817 C C . THR B 1 173 ? -17.172 -2.832 -4 1 93 173 THR B C 1
ATOM 3819 O O . THR B 1 173 ? -17.312 -3.023 -2.791 1 93 173 THR B O 1
ATOM 3822 N N . GLY B 1 174 ? -16.484 -3.625 -4.75 1 95.5 174 GLY B N 1
ATOM 3823 C CA . GLY B 1 174 ? -15.914 -4.867 -4.25 1 95.5 174 GLY B CA 1
ATOM 3824 C C . GLY B 1 174 ? -14.406 -4.801 -4.055 1 95.5 174 GLY B C 1
ATOM 3825 O O . GLY B 1 174 ? -13.742 -5.832 -3.988 1 95.5 174 GLY B O 1
ATOM 3826 N N . TRP B 1 175 ? -13.859 -3.625 -3.898 1 96.69 175 TRP B N 1
ATOM 3827 C CA . TRP B 1 175 ? -12.406 -3.477 -3.854 1 96.69 175 TRP B CA 1
ATOM 3828 C C . TRP B 1 175 ? -11.828 -4.168 -2.625 1 96.69 175 TRP B C 1
ATOM 3830 O O . TRP B 1 175 ? -10.828 -4.883 -2.723 1 96.69 175 TRP B O 1
ATOM 3840 N N . ILE B 1 176 ? -12.422 -3.994 -1.478 1 96.94 176 ILE B N 1
ATOM 3841 C CA . ILE B 1 176 ? -11.914 -4.609 -0.257 1 96.94 176 ILE B CA 1
ATOM 3842 C C . ILE B 1 176 ? -11.992 -6.129 -0.374 1 96.94 176 ILE B C 1
ATOM 3844 O O . ILE B 1 176 ? -11.039 -6.836 -0.038 1 96.94 176 ILE B O 1
ATOM 3848 N N . ALA B 1 177 ? -13.109 -6.582 -0.864 1 96.38 177 ALA B N 1
ATOM 3849 C CA . ALA B 1 177 ? -13.289 -8.023 -1.041 1 96.38 177 ALA B CA 1
ATOM 3850 C C . ALA B 1 177 ? -12.242 -8.586 -1.999 1 96.38 177 ALA B C 1
ATOM 3852 O O . ALA B 1 177 ? -11.609 -9.602 -1.705 1 96.38 177 ALA B O 1
ATOM 3853 N N . LEU B 1 178 ? -12.062 -7.957 -3.098 1 96.62 178 LEU B N 1
ATOM 3854 C CA . LEU B 1 178 ? -11.141 -8.422 -4.125 1 96.62 178 LEU B CA 1
ATOM 3855 C C . LEU B 1 178 ? -9.711 -8.469 -3.584 1 96.62 178 LEU B C 1
ATOM 3857 O O . LEU B 1 178 ? -9.031 -9.492 -3.707 1 96.62 178 LEU B O 1
ATOM 3861 N N . HIS B 1 179 ? -9.266 -7.41 -2.945 1 97.19 179 HIS B N 1
ATOM 3862 C CA . HIS B 1 179 ? -7.883 -7.309 -2.498 1 97.19 179 HIS B CA 1
ATOM 3863 C C . HIS B 1 179 ? -7.621 -8.227 -1.306 1 97.19 179 HIS B C 1
ATOM 3865 O O . HIS B 1 179 ? -6.598 -8.914 -1.259 1 97.19 179 HIS B O 1
ATOM 3871 N N . SER B 1 180 ? -8.484 -8.219 -0.364 1 96.75 180 SER B N 1
ATOM 3872 C CA . SER B 1 180 ? -8.281 -9.078 0.799 1 96.75 180 SER B CA 1
ATOM 3873 C C . SER B 1 180 ? -8.383 -10.547 0.423 1 96.75 180 SER B C 1
ATOM 3875 O O . SER B 1 180 ? -7.617 -11.375 0.928 1 96.75 180 SER B O 1
ATOM 3877 N N . GLY B 1 181 ? -9.344 -10.875 -0.42 1 95.56 181 GLY B N 1
ATOM 3878 C CA . GLY B 1 181 ? -9.438 -12.242 -0.909 1 95.56 181 GLY B CA 1
ATOM 3879 C C . GLY B 1 181 ? -8.188 -12.711 -1.621 1 95.56 181 GLY B C 1
ATOM 3880 O O . GLY B 1 181 ? -7.711 -13.828 -1.384 1 95.56 181 GLY B O 1
ATOM 3881 N N . MET B 1 182 ? -7.688 -11.867 -2.479 1 95.19 182 MET B N 1
ATOM 3882 C CA . MET B 1 182 ? -6.457 -12.188 -3.193 1 95.19 182 MET B CA 1
ATOM 3883 C C . MET B 1 182 ? -5.281 -12.312 -2.227 1 95.19 182 MET B C 1
ATOM 3885 O O . MET B 1 182 ? -4.469 -13.234 -2.35 1 95.19 182 MET B O 1
ATOM 3889 N N . ALA B 1 183 ? -5.203 -11.43 -1.314 1 95.81 183 ALA B N 1
ATOM 3890 C CA . ALA B 1 183 ? -4.086 -11.375 -0.373 1 95.81 183 ALA B CA 1
ATOM 3891 C C . ALA B 1 183 ? -4.09 -12.586 0.549 1 95.81 183 ALA B C 1
ATOM 3893 O O . ALA B 1 183 ? -3.027 -13.078 0.946 1 95.81 183 ALA B O 1
ATOM 3894 N N . ALA B 1 184 ? -5.234 -13.031 0.879 1 93.69 184 ALA B N 1
ATOM 3895 C CA . ALA B 1 184 ? -5.34 -14.141 1.829 1 93.69 184 ALA B CA 1
ATOM 3896 C C . ALA B 1 184 ? -5.434 -15.477 1.104 1 93.69 184 ALA B C 1
ATOM 3898 O O . ALA B 1 184 ? -5.266 -16.531 1.717 1 93.69 184 ALA B O 1
ATOM 3899 N N . GLY B 1 185 ? -5.645 -15.414 -0.153 1 92.06 185 GLY B N 1
ATOM 3900 C CA . GLY B 1 185 ? -5.844 -16.656 -0.889 1 92.06 185 GLY B CA 1
ATOM 3901 C C . GLY B 1 185 ? -7.207 -17.281 -0.648 1 92.06 185 GLY B C 1
ATOM 3902 O O . GLY B 1 185 ? -7.305 -18.469 -0.324 1 92.06 185 GLY B O 1
ATOM 3903 N N . ALA B 1 186 ? -8.227 -16.5 -0.715 1 92.75 186 ALA B N 1
ATOM 3904 C CA . ALA B 1 186 ? -9.594 -17 -0.583 1 92.75 186 ALA B CA 1
ATOM 3905 C C . ALA B 1 186 ? -9.961 -17.906 -1.754 1 92.75 186 ALA B C 1
ATOM 3907 O O . ALA B 1 186 ? -9.391 -17.781 -2.842 1 92.75 186 ALA B O 1
ATOM 3908 N N . HIS B 1 187 ? -10.906 -18.75 -1.543 1 91.5 187 HIS B N 1
ATOM 3909 C CA . HIS B 1 187 ? -11.273 -19.75 -2.547 1 91.5 187 HIS B CA 1
ATOM 3910 C C . HIS B 1 187 ? -12.383 -19.219 -3.455 1 91.5 187 HIS B C 1
ATOM 3912 O O . HIS B 1 187 ? -12.594 -19.75 -4.547 1 91.5 187 HIS B O 1
ATOM 3918 N N . ALA B 1 188 ? -13.102 -18.25 -2.977 1 92.75 188 ALA B N 1
ATOM 3919 C CA . ALA B 1 188 ? -14.086 -17.531 -3.773 1 92.75 188 ALA B CA 1
ATOM 3920 C C . ALA B 1 188 ? -14.219 -16.078 -3.309 1 92.75 188 ALA B C 1
ATOM 3922 O O . ALA B 1 188 ? -14.109 -15.797 -2.113 1 92.75 188 ALA B O 1
ATOM 3923 N N . ILE B 1 189 ? -14.461 -15.227 -4.285 1 94.62 189 ILE B N 1
ATOM 3924 C CA . ILE B 1 189 ? -14.648 -13.812 -4.004 1 94.62 189 ILE B CA 1
ATOM 3925 C C . ILE B 1 189 ? -15.93 -13.32 -4.676 1 94.62 189 ILE B C 1
ATOM 3927 O O . ILE B 1 189 ? -16.094 -13.438 -5.895 1 94.62 189 ILE B O 1
ATOM 3931 N N . VAL B 1 190 ? -16.828 -12.758 -3.859 1 93.69 190 VAL B N 1
ATOM 3932 C CA . VAL B 1 190 ? -18.109 -12.289 -4.352 1 93.69 190 VAL B CA 1
ATOM 3933 C C . VAL B 1 190 ? -18.203 -10.773 -4.195 1 93.69 190 VAL B C 1
ATOM 3935 O O . VAL B 1 190 ? -18.078 -10.242 -3.088 1 93.69 190 VAL B O 1
ATOM 3938 N N . VAL B 1 191 ? -18.406 -10.086 -5.328 1 94.31 191 VAL B N 1
ATOM 3939 C CA . VAL B 1 191 ? -18.406 -8.625 -5.336 1 94.31 191 VAL B CA 1
ATOM 3940 C C . VAL B 1 191 ? -19.75 -8.117 -5.84 1 94.31 191 VAL B C 1
ATOM 3942 O O . VAL B 1 191 ? -20.5 -8.844 -6.504 1 94.31 191 VAL B O 1
ATOM 3945 N N . PRO B 1 192 ? -20.094 -6.859 -5.52 1 93.12 192 PRO B N 1
ATOM 3946 C CA . PRO B 1 192 ? -21.391 -6.305 -5.941 1 93.12 192 PRO B CA 1
ATOM 3947 C C . PRO B 1 192 ? -21.484 -6.109 -7.453 1 93.12 192 PRO B C 1
ATOM 3949 O O . PRO B 1 192 ? -22.578 -6.117 -8.016 1 93.12 192 PRO B O 1
ATOM 3952 N N . GLU B 1 193 ? -20.359 -5.953 -8.062 1 93.44 193 GLU B N 1
ATOM 3953 C CA . GLU B 1 193 ? -20.328 -5.637 -9.484 1 93.44 193 GLU B CA 1
ATOM 3954 C C . GLU B 1 193 ? -20.734 -6.84 -10.328 1 93.44 193 GLU B C 1
ATOM 3956 O O . GLU B 1 193 ? -21.094 -6.691 -11.5 1 93.44 193 GLU B O 1
ATOM 3961 N N . ARG B 1 194 ? -20.672 -8.023 -9.758 1 90.12 194 ARG B N 1
ATOM 3962 C CA . ARG B 1 194 ? -21.031 -9.258 -10.438 1 90.12 194 ARG B CA 1
ATOM 3963 C C . ARG B 1 194 ? -21.984 -10.086 -9.578 1 90.12 194 ARG B C 1
ATOM 3965 O O . ARG B 1 194 ? -21.547 -10.867 -8.727 1 90.12 194 ARG B O 1
ATOM 3972 N N . PRO B 1 195 ? -23.25 -9.961 -9.969 1 89.44 195 PRO B N 1
ATOM 3973 C CA . PRO B 1 195 ? -24.172 -10.789 -9.195 1 89.44 195 PRO B CA 1
ATOM 3974 C C . PRO B 1 195 ? -23.781 -12.266 -9.188 1 89.44 195 PRO B C 1
ATOM 3976 O O . PRO B 1 195 ? -23.469 -12.828 -10.242 1 89.44 195 PRO B O 1
ATOM 3979 N N . PHE B 1 196 ? -23.844 -12.867 -8.016 1 90.44 196 PHE B N 1
ATOM 3980 C CA . PHE B 1 196 ? -23.359 -14.242 -7.914 1 90.44 196 PHE B CA 1
ATOM 3981 C C . PHE B 1 196 ? -24.516 -15.234 -8.094 1 90.44 196 PHE B C 1
ATOM 3983 O O . PHE B 1 196 ? -25.672 -14.898 -7.824 1 90.44 196 PHE B O 1
ATOM 3990 N N . ASP B 1 197 ? -24.141 -16.375 -8.57 1 92.06 197 ASP B N 1
ATOM 3991 C CA . ASP B 1 197 ? -25.047 -17.516 -8.688 1 92.06 197 ASP B CA 1
ATOM 3992 C C . ASP B 1 197 ? -24.766 -18.562 -7.602 1 92.06 197 ASP B C 1
ATOM 3994 O O . ASP B 1 197 ? -23.656 -19.109 -7.539 1 92.06 197 ASP B O 1
ATOM 3998 N N . ILE B 1 198 ? -25.812 -18.812 -6.898 1 91.94 198 ILE B N 1
ATOM 3999 C CA . ILE B 1 198 ? -25.641 -19.672 -5.738 1 91.94 198 ILE B CA 1
ATOM 4000 C C . ILE B 1 198 ? -25.25 -21.078 -6.191 1 91.94 198 ILE B C 1
ATOM 4002 O O . ILE B 1 198 ? -24.484 -21.781 -5.508 1 91.94 198 ILE B O 1
ATOM 4006 N N . ASP B 1 199 ? -25.719 -21.531 -7.254 1 93.5 199 ASP B N 1
ATOM 4007 C CA . ASP B 1 199 ? -25.375 -22.859 -7.754 1 93.5 199 ASP B CA 1
ATOM 4008 C C . ASP B 1 199 ? -23.922 -22.922 -8.195 1 93.5 199 ASP B C 1
ATOM 4010 O O . ASP B 1 199 ? -23.219 -23.906 -7.906 1 93.5 199 ASP B O 1
ATOM 4014 N N . GLU B 1 200 ? -23.562 -21.891 -8.883 1 92.31 200 GLU B N 1
ATOM 4015 C CA . GLU B 1 200 ? -22.172 -21.828 -9.32 1 92.31 200 GLU B CA 1
ATOM 4016 C C . GLU B 1 200 ? -21.234 -21.781 -8.125 1 92.31 200 GLU B C 1
ATOM 4018 O O . GLU B 1 200 ? -20.188 -22.438 -8.117 1 92.31 200 GLU B O 1
ATOM 4023 N N . LEU B 1 201 ? -21.594 -21 -7.191 1 92.19 201 LEU B N 1
ATOM 4024 C CA . LEU B 1 201 ? -20.781 -20.875 -5.984 1 92.19 201 LEU B CA 1
ATOM 4025 C C . LE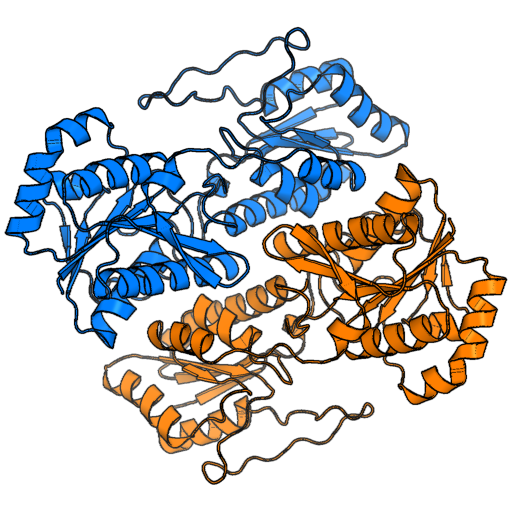U B 1 201 ? -20.734 -22.203 -5.23 1 92.19 201 LEU B C 1
ATOM 4027 O O . LEU B 1 201 ? -19.672 -22.594 -4.746 1 92.19 201 LEU B O 1
ATOM 4031 N N . THR B 1 202 ? -21.844 -22.891 -5.16 1 93.12 202 THR B N 1
ATOM 4032 C CA . THR B 1 202 ? -21.922 -24.188 -4.504 1 93.12 202 THR B CA 1
ATOM 4033 C C . THR B 1 202 ? -21.016 -25.203 -5.203 1 93.12 202 THR B C 1
ATOM 4035 O O . THR B 1 202 ? -20.312 -25.969 -4.543 1 93.12 202 THR B O 1
ATOM 4038 N N . GLU B 1 203 ? -21.062 -25.125 -6.43 1 93.44 203 GLU B N 1
ATOM 4039 C CA . GLU B 1 203 ? -20.234 -26.047 -7.207 1 93.44 203 GLU B CA 1
ATOM 4040 C C . GLU B 1 203 ? -18.75 -25.781 -6.977 1 93.44 203 GLU B C 1
ATOM 4042 O O . GLU B 1 203 ? -17.953 -26.719 -6.816 1 93.44 203 GLU B O 1
ATOM 4047 N N . LEU B 1 204 ? -18.438 -24.578 -6.965 1 89.88 204 LEU B N 1
ATOM 4048 C CA . LEU B 1 204 ? -17.047 -24.188 -6.773 1 89.88 204 LEU B CA 1
ATOM 4049 C C . LEU B 1 204 ? -16.531 -24.641 -5.414 1 89.88 204 LEU B C 1
ATOM 4051 O O . LEU B 1 204 ? -15.453 -25.25 -5.324 1 89.88 204 LEU B O 1
ATOM 4055 N N . VAL B 1 205 ? -17.25 -24.391 -4.398 1 90.44 205 VAL B N 1
ATOM 4056 C CA . VAL B 1 205 ? -16.875 -24.75 -3.039 1 90.44 205 VAL B CA 1
ATOM 4057 C C . VAL B 1 205 ? -16.906 -26.281 -2.887 1 90.44 205 VAL B C 1
ATOM 4059 O O . VAL B 1 205 ? -16.016 -26.859 -2.262 1 90.44 205 VAL B O 1
ATOM 4062 N N . GLY B 1 206 ? -17.859 -26.875 -3.5 1 90.06 206 GLY B N 1
ATOM 4063 C CA . GLY B 1 206 ? -18 -28.312 -3.439 1 90.06 206 GLY B CA 1
ATOM 4064 C C . GLY B 1 206 ? -16.828 -29.047 -4.074 1 90.06 206 GLY B C 1
ATOM 4065 O O . GLY B 1 206 ? -16.391 -30.078 -3.559 1 90.06 206 GLY B O 1
ATOM 4066 N N . LYS B 1 207 ? -16.375 -28.562 -5.188 1 89.25 207 LYS B N 1
ATOM 4067 C CA . LYS B 1 207 ? -15.234 -29.156 -5.887 1 89.25 207 LYS B CA 1
ATOM 4068 C C . LYS B 1 207 ? -14.008 -29.234 -4.984 1 89.25 207 LYS B C 1
ATOM 4070 O O . LYS B 1 207 ? -13.227 -30.188 -5.062 1 89.25 207 LYS B O 1
ATOM 4075 N N . ARG B 1 208 ? -13.859 -28.359 -4.18 1 86.31 208 ARG B N 1
ATOM 4076 C CA . ARG B 1 208 ? -12.734 -28.328 -3.252 1 86.31 208 ARG B CA 1
ATOM 4077 C C . ARG B 1 208 ? -12.82 -29.484 -2.254 1 86.31 208 ARG B C 1
ATOM 4079 O O . ARG B 1 208 ? -11.82 -30.156 -1.993 1 86.31 208 ARG B O 1
ATOM 4086 N N . PHE B 1 209 ? -13.93 -29.688 -1.775 1 86.94 209 PHE B N 1
ATOM 4087 C CA . PHE B 1 209 ? -14.125 -30.766 -0.81 1 86.94 209 PHE B CA 1
ATOM 4088 C C . PHE B 1 209 ? -13.992 -32.125 -1.48 1 86.94 209 PHE B C 1
ATOM 4090 O O . PHE B 1 209 ? -13.438 -33.062 -0.894 1 86.94 209 PHE B O 1
ATOM 4097 N N . SER B 1 210 ? -14.43 -32.125 -2.674 1 88.38 210 SER B N 1
ATOM 4098 C CA . SER B 1 210 ? -14.312 -33.375 -3.422 1 88.38 210 SER B CA 1
ATOM 4099 C C . SER B 1 210 ? -12.859 -33.688 -3.727 1 88.38 210 SER B C 1
ATOM 4101 O O . SER B 1 210 ? -12.492 -34.875 -3.863 1 88.38 210 SER B O 1
ATOM 4103 N N . ALA B 1 211 ? -12.047 -32.688 -3.768 1 85.38 211 ALA B N 1
ATOM 4104 C CA . ALA B 1 211 ? -10.625 -32.875 -4.039 1 85.38 211 ALA B CA 1
ATOM 4105 C C . ALA B 1 211 ? -9.852 -33.188 -2.754 1 85.38 211 ALA B C 1
ATOM 4107 O O . ALA B 1 211 ? -8.625 -33.219 -2.754 1 85.38 211 ALA B O 1
ATOM 4108 N N . GLY B 1 212 ? -10.57 -33.281 -1.674 1 82.69 212 GLY B N 1
ATOM 4109 C CA . GLY B 1 212 ? -9.953 -33.688 -0.425 1 82.69 212 GLY B CA 1
ATOM 4110 C C . GLY B 1 212 ? -9.508 -32.531 0.441 1 82.69 212 GLY B C 1
ATOM 4111 O O . GLY B 1 212 ? -8.836 -32.719 1.457 1 82.69 212 GLY B O 1
ATOM 4112 N N . LYS B 1 213 ? -9.922 -31.406 -0.005 1 84.81 213 LYS B N 1
ATOM 4113 C CA . LYS B 1 213 ? -9.562 -30.25 0.803 1 84.81 213 LYS B CA 1
ATOM 4114 C C . LYS B 1 213 ? -10.477 -30.109 2.014 1 84.81 213 LYS B C 1
ATOM 4116 O O . LYS B 1 213 ? -11.656 -30.469 1.944 1 84.81 213 LYS B O 1
ATOM 4121 N N . LYS B 1 214 ? -9.969 -29.562 3.102 1 82.38 214 LYS B N 1
ATOM 4122 C CA . LYS B 1 214 ? -10.633 -29.625 4.398 1 82.38 214 LYS B CA 1
ATOM 4123 C C . LYS B 1 214 ? -11.516 -28.391 4.617 1 82.38 214 LYS B C 1
ATOM 4125 O O . LYS B 1 214 ? -12.414 -28.406 5.461 1 82.38 214 LYS B O 1
ATOM 4130 N N . PHE B 1 215 ? -11.203 -27.344 3.953 1 87.94 215 PHE B N 1
ATOM 4131 C CA . PHE B 1 215 ? -11.984 -26.141 4.234 1 87.94 215 PHE B CA 1
ATOM 4132 C C . PHE B 1 215 ? -12.047 -25.234 3.008 1 87.94 215 PHE B C 1
ATOM 4134 O O . PHE B 1 215 ? -11.32 -25.453 2.035 1 87.94 215 PHE B O 1
ATOM 4141 N N . ALA B 1 216 ? -13.055 -24.297 3.094 1 90.94 216 ALA B N 1
ATOM 4142 C CA . ALA B 1 216 ? -13.195 -23.281 2.064 1 90.94 216 ALA B CA 1
ATOM 4143 C C . ALA B 1 216 ? -13.508 -21.922 2.684 1 90.94 216 ALA B C 1
ATOM 4145 O O . ALA B 1 216 ? -14.258 -21.828 3.66 1 90.94 216 ALA B O 1
ATOM 4146 N N . ILE B 1 217 ? -12.883 -20.938 2.129 1 92.5 217 ILE B N 1
ATOM 4147 C CA . ILE B 1 217 ? -13.148 -19.578 2.566 1 92.5 217 ILE B CA 1
ATOM 4148 C C . ILE B 1 217 ? -13.719 -18.766 1.408 1 92.5 217 ILE B C 1
ATOM 4150 O O . ILE B 1 217 ? -13.109 -18.688 0.336 1 92.5 217 ILE B O 1
ATOM 4154 N N . VAL B 1 218 ? -14.867 -18.156 1.673 1 93.94 218 VAL B N 1
ATOM 4155 C CA . VAL B 1 218 ? -15.531 -17.281 0.71 1 93.94 218 VAL B CA 1
ATOM 4156 C C . VAL B 1 218 ? -15.57 -15.852 1.244 1 93.94 218 VAL B C 1
ATOM 4158 O O . VAL B 1 218 ? -16.062 -15.609 2.344 1 93.94 218 VAL B O 1
ATOM 4161 N N . VAL B 1 219 ? -15.016 -14.938 0.483 1 95.56 219 VAL B N 1
ATOM 4162 C CA . VAL B 1 219 ? -15.086 -13.531 0.856 1 95.56 219 VAL B CA 1
ATOM 4163 C C . VAL B 1 219 ? -16.219 -12.852 0.086 1 95.56 219 VAL B C 1
ATOM 4165 O O . VAL B 1 219 ? -16.297 -12.953 -1.141 1 95.56 219 VAL B O 1
ATOM 4168 N N . VAL B 1 220 ? -17.047 -12.125 0.834 1 95.25 220 VAL B N 1
ATOM 4169 C CA . VAL B 1 220 ? -18.203 -11.492 0.206 1 95.25 220 VAL B CA 1
ATOM 4170 C C . VAL B 1 220 ? -18.297 -10.031 0.648 1 95.25 220 VAL B C 1
ATOM 4172 O O . VAL B 1 220 ? -18.219 -9.734 1.843 1 95.25 220 VAL B O 1
ATOM 4175 N N . ALA B 1 221 ? -18.375 -9.148 -0.354 1 95.31 221 ALA B N 1
ATOM 4176 C CA . ALA B 1 221 ? -18.656 -7.758 -0.019 1 95.31 221 ALA B CA 1
ATOM 4177 C C . ALA B 1 221 ? -20.078 -7.598 0.511 1 95.31 221 ALA B C 1
ATOM 4179 O O . ALA B 1 221 ? -21.016 -8.227 0.008 1 95.31 221 ALA B O 1
ATOM 4180 N N . GLU B 1 222 ? -20.266 -6.695 1.38 1 91.56 222 GLU B N 1
ATOM 4181 C CA . GLU B 1 222 ? -21.562 -6.508 2.027 1 91.56 222 GLU B CA 1
ATOM 4182 C C . GLU B 1 222 ? -22.641 -6.094 1.018 1 91.56 222 GLU B C 1
ATOM 4184 O O . GLU B 1 222 ? -23.812 -6.387 1.199 1 91.56 222 GLU B O 1
ATOM 4189 N N . GLY B 1 223 ? -22.219 -5.492 -0.046 1 90.12 223 GLY B N 1
ATOM 4190 C CA . GLY B 1 223 ? -23.172 -5.035 -1.049 1 90.12 223 GLY B CA 1
ATOM 4191 C C . GLY B 1 223 ? -23.453 -6.07 -2.123 1 90.12 223 GLY B C 1
ATOM 4192 O O . GLY B 1 223 ? -24.203 -5.809 -3.066 1 90.12 223 GLY B O 1
ATOM 4193 N N . ALA B 1 224 ? -22.891 -7.223 -2.02 1 92.06 224 ALA B N 1
ATOM 4194 C CA . ALA B 1 224 ? -23.062 -8.266 -3.031 1 92.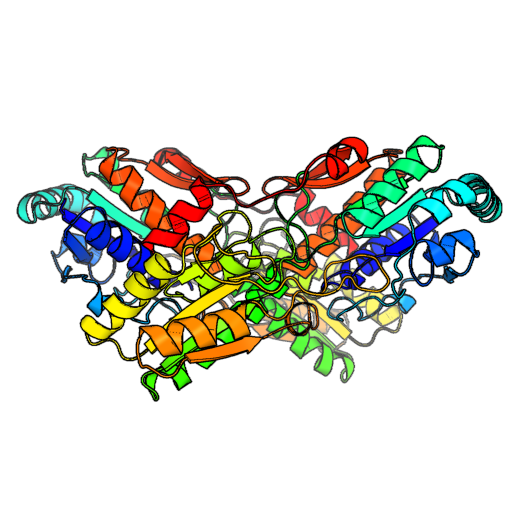06 224 ALA B CA 1
ATOM 4195 C C . ALA B 1 224 ? -24.516 -8.766 -3.061 1 92.06 224 ALA B C 1
ATOM 4197 O O . ALA B 1 224 ? -25.156 -8.875 -2.018 1 92.06 224 ALA B O 1
ATOM 4198 N N . LYS B 1 225 ? -24.984 -9.078 -4.266 1 88.69 225 LYS B N 1
ATOM 4199 C CA . LYS B 1 225 ? -26.344 -9.562 -4.465 1 88.69 225 LYS B CA 1
ATOM 4200 C C . LYS B 1 225 ? -26.359 -10.805 -5.352 1 88.69 225 LYS B C 1
ATOM 4202 O O . LYS B 1 225 ? -25.547 -10.93 -6.266 1 88.69 225 LYS B O 1
ATOM 4207 N N . PRO B 1 226 ? -27.297 -11.672 -5.035 1 89.75 226 PRO B N 1
ATOM 4208 C CA . PRO B 1 226 ? -27.422 -12.844 -5.91 1 89.75 226 PRO B CA 1
ATOM 4209 C C . PRO B 1 226 ? -28.062 -12.5 -7.254 1 89.75 226 PRO B C 1
ATOM 4211 O O . PRO B 1 226 ? -28.828 -11.531 -7.352 1 89.75 226 PRO B O 1
ATOM 4214 N N . ARG B 1 227 ? -27.672 -13.305 -8.188 1 89.88 227 ARG B N 1
ATOM 4215 C CA . ARG B 1 227 ? -28.359 -13.203 -9.469 1 89.88 227 ARG B CA 1
ATOM 4216 C C . ARG B 1 227 ? -29.859 -13.469 -9.305 1 89.88 227 ARG B C 1
ATOM 4218 O O . ARG B 1 227 ? -30.25 -14.352 -8.539 1 89.88 227 ARG B O 1
ATOM 4225 N N . GLU B 1 228 ? -30.625 -12.703 -10.07 1 83.81 228 GLU B N 1
ATOM 4226 C CA . GLU B 1 228 ? -32.062 -12.859 -9.992 1 83.81 228 GLU B CA 1
ATOM 4227 C C . GLU B 1 228 ? -32.5 -14.305 -10.227 1 83.81 228 GLU B C 1
ATOM 4229 O O . GLU B 1 228 ? -32.031 -14.938 -11.188 1 83.81 228 GLU B O 1
ATOM 4234 N N . GLY B 1 229 ? -33.281 -14.781 -9.32 1 80.06 229 GLY B N 1
ATOM 4235 C CA . GLY B 1 229 ? -33.812 -16.125 -9.492 1 80.06 229 GLY B CA 1
ATOM 4236 C C . GLY B 1 229 ? -32.938 -17.203 -8.875 1 80.06 229 GLY B C 1
ATOM 4237 O O . GLY B 1 229 ? -33.375 -18.328 -8.68 1 80.06 229 GLY B O 1
ATOM 4238 N N . SER B 1 230 ? -31.781 -16.859 -8.477 1 80.44 230 SER B N 1
ATOM 4239 C CA . SER B 1 230 ? -30.859 -17.875 -7.984 1 80.44 230 SER B CA 1
ATOM 4240 C C . SER B 1 230 ? -31.094 -18.156 -6.504 1 80.44 230 SER B C 1
ATOM 4242 O O . SER B 1 230 ? -30.906 -19.281 -6.043 1 80.44 230 SER B O 1
ATOM 4244 N N . MET B 1 231 ? -31.391 -17.141 -5.789 1 76.38 231 MET B N 1
ATOM 4245 C CA . MET B 1 231 ? -31.656 -17.312 -4.363 1 76.38 231 MET B CA 1
ATOM 4246 C C . MET B 1 231 ? -32.562 -16.219 -3.842 1 76.38 231 MET B C 1
ATOM 4248 O O . MET B 1 231 ? -32.594 -15.109 -4.379 1 76.38 231 MET B O 1
ATOM 4252 N N . GLN B 1 232 ? -33.375 -16.594 -2.889 1 73.25 232 GLN B N 1
ATOM 4253 C CA . GLN B 1 232 ? -34.188 -15.578 -2.227 1 73.25 232 GLN B CA 1
ATOM 4254 C C . GLN B 1 232 ? -33.344 -14.633 -1.4 1 73.25 232 GLN B C 1
ATOM 4256 O O . GLN B 1 232 ? -32.438 -15.078 -0.673 1 73.25 232 GLN B O 1
ATOM 4261 N N . PHE B 1 233 ? -33.375 -13.461 -1.778 1 70.44 233 PHE B N 1
ATOM 4262 C CA . PHE B 1 233 ? -32.531 -12.477 -1.117 1 70.44 233 PHE B CA 1
ATOM 4263 C C . PHE B 1 233 ? -33.375 -11.422 -0.421 1 70.44 233 PHE B C 1
ATOM 4265 O O . PHE B 1 233 ? -34.219 -10.766 -1.055 1 70.44 233 PHE B O 1
ATOM 4272 N N . GLU B 1 234 ? -33.25 -11.422 0.923 1 63 234 GLU B N 1
ATOM 4273 C CA . GLU B 1 234 ? -34 -10.422 1.696 1 63 234 GLU B CA 1
ATOM 4274 C C . GLU B 1 234 ? -33.219 -9.094 1.739 1 63 234 GLU B C 1
ATOM 4276 O O . GLU B 1 234 ? -32.031 -9.07 2.061 1 63 234 GLU B O 1
ATOM 4281 N N . GLN B 1 235 ? -33.688 -8.133 1.053 1 61.28 235 GLN B N 1
ATOM 4282 C CA . GLN B 1 235 ? -33.094 -6.805 1.046 1 61.28 235 GLN B CA 1
ATOM 4283 C C . GLN B 1 235 ? -33.281 -6.105 2.387 1 61.28 235 GLN B C 1
ATOM 4285 O O . GLN B 1 235 ? -34.344 -6.262 3.031 1 61.28 235 GLN B O 1
ATOM 4290 N N . GLY B 1 236 ? -32.156 -5.734 2.996 1 56.12 236 GLY B N 1
ATOM 4291 C CA . GLY B 1 236 ? -32.219 -5.07 4.289 1 56.12 236 GLY B CA 1
ATOM 4292 C C . GLY B 1 236 ? -32.969 -3.756 4.25 1 56.12 236 GLY B C 1
ATOM 4293 O O . GLY B 1 236 ? -33.312 -3.27 3.176 1 56.12 236 GLY B O 1
ATOM 4294 N N . VAL B 1 237 ? -33.344 -3.082 5.441 1 55.16 237 VAL B N 1
ATOM 4295 C CA . VAL B 1 237 ? -34.031 -1.814 5.691 1 55.16 237 VAL B CA 1
ATOM 4296 C C . VAL B 1 237 ? -33.031 -0.663 5.574 1 55.16 237 VAL B C 1
ATOM 4298 O O . VAL B 1 237 ? -31.828 -0.86 5.73 1 55.16 237 VAL B O 1
ATOM 4301 N N . LYS B 1 238 ? -33.406 0.452 4.996 1 57 238 LYS B N 1
ATOM 4302 C CA . LYS B 1 238 ? -32.594 1.654 4.902 1 57 238 LYS B CA 1
ATOM 4303 C C . LYS B 1 238 ? -32.375 2.279 6.277 1 57 238 LYS B C 1
ATOM 4305 O O . LYS B 1 238 ? -33.281 2.271 7.117 1 57 238 LYS B O 1
ATOM 4310 N N . ASP B 1 239 ? -31.188 2.695 6.496 1 58.44 239 ASP B N 1
ATOM 4311 C CA . ASP B 1 239 ? -30.953 3.395 7.754 1 58.44 239 ASP B CA 1
ATOM 4312 C C . ASP B 1 239 ? -31.516 4.812 7.711 1 58.44 239 ASP B C 1
ATOM 4314 O O . ASP B 1 239 ? -32.219 5.18 6.77 1 58.44 239 ASP B O 1
ATOM 4318 N N . ILE B 1 240 ? -31.344 5.523 8.789 1 53.5 240 ILE B N 1
ATOM 4319 C CA . ILE B 1 240 ? -31.906 6.855 8.977 1 53.5 240 ILE B CA 1
ATOM 4320 C C . ILE B 1 240 ? -31.328 7.812 7.934 1 53.5 240 ILE B C 1
ATOM 4322 O O . ILE B 1 240 ? -31.875 8.891 7.699 1 53.5 240 ILE B O 1
ATOM 4326 N N . TYR B 1 241 ? -30.234 7.344 7.375 1 57.38 241 TYR B N 1
ATOM 4327 C CA . TYR B 1 241 ? -29.609 8.227 6.406 1 57.38 241 TYR B CA 1
ATOM 4328 C C . TYR B 1 241 ? -29.891 7.77 4.98 1 57.38 241 TYR B C 1
ATOM 4330 O O . TYR B 1 241 ? -29.312 8.289 4.023 1 57.38 241 TYR B O 1
ATOM 4338 N N . GLY B 1 242 ? -30.734 6.715 4.875 1 53.19 242 GLY B N 1
ATOM 4339 C CA . GLY B 1 242 ? -31.172 6.258 3.564 1 53.19 242 GLY B CA 1
ATOM 4340 C C . GLY B 1 242 ? -30.25 5.199 2.973 1 53.19 242 GLY B C 1
ATOM 4341 O O . GLY B 1 242 ? -30.391 4.844 1.8 1 53.19 242 GLY B O 1
ATOM 4342 N N . HIS B 1 243 ? -29.266 4.895 3.758 1 58.44 243 HIS B N 1
ATOM 4343 C CA . HIS B 1 243 ? -28.375 3.854 3.264 1 58.44 243 HIS B CA 1
ATOM 4344 C C . HIS B 1 243 ? -28.922 2.463 3.561 1 58.44 243 HIS B C 1
ATOM 4346 O O . HIS B 1 243 ? -29.469 2.225 4.641 1 58.44 243 HIS B O 1
ATOM 4352 N N . GLU B 1 244 ? -29.016 1.625 2.588 1 56.56 244 GLU B N 1
ATOM 4353 C CA . GLU B 1 244 ? -29.5 0.261 2.756 1 56.56 244 GLU B CA 1
ATOM 4354 C C . GLU B 1 244 ? -28.703 -0.485 3.824 1 56.56 244 GLU B C 1
ATOM 4356 O O . GLU B 1 244 ? -27.484 -0.5 3.793 1 56.56 244 GLU B O 1
ATOM 4361 N N . ARG B 1 245 ? -29.375 -0.713 4.926 1 54.59 245 ARG B N 1
ATOM 4362 C CA . ARG B 1 245 ? -28.781 -1.604 5.914 1 54.59 245 ARG B CA 1
ATOM 4363 C C . ARG B 1 245 ? -28.703 -3.033 5.387 1 54.59 245 ARG B C 1
ATOM 4365 O O . ARG B 1 245 ? -29.719 -3.625 5.027 1 54.59 245 ARG B O 1
ATOM 4372 N N . PHE B 1 246 ? -27.641 -3.496 4.93 1 57.16 246 PHE B N 1
ATOM 4373 C CA . PHE B 1 246 ? -27.453 -4.801 4.301 1 57.16 246 PHE B CA 1
ATOM 4374 C C . PHE B 1 246 ? -27.703 -5.922 5.301 1 57.16 246 PHE B C 1
ATOM 4376 O O . PHE B 1 246 ? -27.297 -5.828 6.457 1 57.16 246 PHE B O 1
ATOM 4383 N N . ALA B 1 247 ? -28.891 -6.715 5.078 1 56.72 247 ALA B N 1
ATOM 4384 C CA . ALA B 1 247 ? -29.125 -7.914 5.871 1 56.72 247 ALA B CA 1
ATOM 4385 C C . ALA B 1 247 ? -27.984 -8.914 5.703 1 56.72 247 ALA B C 1
ATOM 4387 O O . ALA B 1 247 ? -27.781 -9.453 4.613 1 56.72 247 ALA B O 1
ATOM 4388 N N . GLY B 1 248 ? -26.906 -8.852 6.402 1 76.69 248 GLY B N 1
ATOM 4389 C CA . GLY B 1 248 ? -25.766 -9.758 6.531 1 76.69 248 GLY B CA 1
ATOM 4390 C C . GLY B 1 248 ? -25.703 -10.797 5.43 1 76.69 248 GLY B C 1
ATOM 4391 O O . GLY B 1 248 ? -26.156 -11.93 5.609 1 76.69 248 GLY B O 1
ATOM 4392 N N . VAL B 1 249 ? -25.406 -10.539 4.055 1 85.44 249 VAL B N 1
ATOM 4393 C CA . VAL B 1 249 ? -25.297 -11.438 2.904 1 85.44 249 VAL B CA 1
ATOM 4394 C C . VAL B 1 249 ? -24.547 -12.703 3.309 1 85.44 249 VAL B C 1
ATOM 4396 O O . VAL B 1 249 ? -24.844 -13.797 2.826 1 85.44 249 VAL B O 1
ATOM 4399 N N . ALA B 1 250 ? -23.688 -12.57 4.211 1 90.69 250 ALA B N 1
ATOM 4400 C CA . ALA B 1 250 ? -22.906 -13.727 4.645 1 90.69 250 ALA B CA 1
ATOM 4401 C C . ALA B 1 250 ? -23.781 -14.742 5.367 1 90.69 250 ALA B C 1
ATOM 4403 O O . ALA B 1 250 ? -23.641 -15.945 5.172 1 90.69 250 ALA B O 1
ATOM 4404 N N . THR B 1 251 ? -24.688 -14.227 6.129 1 89.06 251 THR B N 1
ATOM 4405 C CA . THR B 1 251 ? -25.578 -15.102 6.879 1 89.06 251 THR B CA 1
ATOM 4406 C C . THR B 1 251 ? -26.5 -15.875 5.938 1 89.06 251 THR B C 1
ATOM 4408 O O . THR B 1 251 ? -26.656 -17.078 6.074 1 89.06 251 THR B O 1
ATOM 4411 N N . GLN B 1 252 ? -27.031 -15.172 5.035 1 89.69 252 GLN B N 1
ATOM 4412 C CA . GLN B 1 252 ? -27.906 -15.812 4.066 1 89.69 252 GLN B CA 1
ATOM 4413 C C . GLN B 1 252 ? -27.156 -16.812 3.211 1 89.69 252 GLN B C 1
ATOM 4415 O O . GLN B 1 252 ? -27.625 -17.922 2.977 1 89.69 252 GLN B O 1
ATOM 4420 N N . LEU B 1 253 ? -26.047 -16.469 2.811 1 90.69 253 LEU B N 1
ATOM 4421 C CA . LEU B 1 253 ? -25.203 -17.328 1.967 1 90.69 253 LEU B CA 1
ATOM 4422 C C . LEU B 1 253 ? -24.766 -18.578 2.723 1 90.69 253 LEU B C 1
ATOM 4424 O O . LEU B 1 253 ? -24.703 -19.656 2.146 1 90.69 253 LEU B O 1
ATOM 4428 N N . SER B 1 254 ? -24.438 -18.391 3.957 1 91.12 254 SER B N 1
ATOM 4429 C CA . SER B 1 254 ? -24 -19.531 4.766 1 91.12 254 SER B CA 1
ATOM 4430 C C . SER B 1 254 ? -25.109 -20.578 4.875 1 91.12 254 SER B C 1
ATOM 4432 O O . SER B 1 254 ? -24.844 -21.781 4.789 1 91.12 254 SER B O 1
ATOM 4434 N N . GLY B 1 255 ? -26.312 -20.109 5.113 1 90.38 255 GLY B N 1
ATOM 4435 C CA . GLY B 1 255 ? -27.438 -21.031 5.172 1 90.38 255 GLY B CA 1
ATOM 4436 C C . GLY B 1 255 ? -27.641 -21.797 3.879 1 90.38 255 GLY B C 1
ATOM 4437 O O . GLY B 1 255 ? -27.844 -23.016 3.898 1 90.38 255 GLY B O 1
ATOM 4438 N N . GLU B 1 256 ? -27.547 -21.094 2.826 1 91.19 256 GLU B N 1
ATOM 4439 C CA . GLU B 1 256 ? -27.75 -21.703 1.516 1 91.19 256 GLU B CA 1
ATOM 4440 C C . GLU B 1 256 ? -26.656 -22.719 1.207 1 91.19 256 GLU B C 1
ATOM 4442 O O . GLU B 1 256 ? -26.938 -23.828 0.726 1 91.19 256 GLU B O 1
ATOM 4447 N N . LEU B 1 257 ? -25.438 -22.391 1.474 1 91.38 257 LEU B N 1
ATOM 4448 C CA . LEU B 1 257 ? -24.312 -23.281 1.184 1 91.38 257 LEU B CA 1
ATOM 4449 C C . LEU B 1 257 ? -24.344 -24.516 2.08 1 91.38 257 LEU B C 1
ATOM 4451 O O . LEU B 1 257 ? -24.016 -25.625 1.637 1 91.38 257 LEU B O 1
ATOM 4455 N N . GLU B 1 258 ? -24.688 -24.234 3.326 1 91.81 258 GLU B N 1
ATOM 4456 C CA . GLU B 1 258 ? -24.797 -25.344 4.258 1 91.81 258 GLU B CA 1
ATOM 4457 C C . GLU B 1 258 ? -25.828 -26.375 3.775 1 91.81 258 GLU B C 1
ATOM 4459 O O . GLU B 1 258 ? -25.562 -27.578 3.783 1 91.81 258 GLU B O 1
ATOM 4464 N N . HIS B 1 259 ? -26.938 -25.922 3.367 1 91.69 259 HIS B N 1
ATOM 4465 C CA . HIS B 1 259 ? -28.016 -26.781 2.9 1 91.69 259 HIS B CA 1
ATOM 4466 C C . HIS B 1 259 ? -27.625 -27.516 1.631 1 91.69 259 HIS B C 1
ATOM 4468 O O . HIS B 1 259 ? -27.906 -28.719 1.493 1 91.69 259 HIS B O 1
ATOM 4474 N N . ARG B 1 260 ? -26.969 -26.906 0.823 1 91.62 260 ARG B N 1
ATOM 4475 C CA . ARG B 1 260 ? -26.656 -27.469 -0.492 1 91.62 260 ARG B CA 1
ATOM 4476 C C . ARG B 1 260 ? -25.453 -28.406 -0.426 1 91.62 260 ARG B C 1
ATOM 4478 O O . ARG B 1 260 ? -25.406 -29.391 -1.164 1 91.62 260 ARG B O 1
ATOM 4485 N N . LEU B 1 261 ? -24.547 -28.141 0.415 1 90.69 261 LEU B N 1
ATOM 4486 C CA . LEU B 1 261 ? -23.312 -28.922 0.477 1 90.69 261 LEU B CA 1
ATOM 4487 C C . LEU B 1 261 ? -23.406 -29.984 1.553 1 90.69 261 LEU B C 1
ATOM 4489 O O . LEU B 1 261 ? -22.625 -30.953 1.537 1 90.69 261 LEU B O 1
ATOM 4493 N N . GLY B 1 262 ? -24.297 -29.766 2.482 1 87.94 262 GLY B N 1
ATOM 4494 C CA . GLY B 1 262 ? -24.359 -30.672 3.611 1 87.94 262 GLY B CA 1
ATOM 4495 C C . GLY B 1 262 ? -23.188 -30.547 4.555 1 87.94 262 GLY B C 1
ATOM 4496 O O . GLY B 1 262 ? -22.75 -31.547 5.141 1 87.94 262 GLY B O 1
ATOM 4497 N N . LYS B 1 263 ? -22.5 -29.484 4.488 1 88 263 LYS B N 1
ATOM 4498 C CA . LYS B 1 263 ? -21.359 -29.172 5.348 1 88 263 LYS B CA 1
ATOM 4499 C C . LYS B 1 263 ? -21.609 -27.891 6.145 1 88 263 LYS B C 1
ATOM 4501 O O . LYS B 1 263 ? -22.359 -27.016 5.711 1 88 263 LYS B O 1
ATOM 4506 N N . GLU B 1 264 ? -21.016 -27.891 7.25 1 89.31 264 GLU B N 1
ATOM 4507 C CA . GLU B 1 264 ? -21.172 -26.703 8.094 1 89.31 264 GLU B CA 1
ATOM 4508 C C . GLU B 1 264 ? -20.625 -25.453 7.398 1 89.31 264 GLU B C 1
ATOM 4510 O O . GLU B 1 264 ? -19.562 -25.5 6.785 1 89.31 264 GLU B O 1
ATOM 4515 N N . ALA B 1 265 ? -21.375 -24.453 7.395 1 91.31 265 ALA B N 1
ATOM 4516 C CA . ALA B 1 265 ? -20.984 -23.141 6.883 1 91.31 265 ALA B CA 1
ATOM 4517 C C . ALA B 1 265 ? -21.25 -22.047 7.922 1 91.31 265 ALA B C 1
ATOM 4519 O O . ALA B 1 265 ? -22.344 -21.984 8.5 1 91.31 265 ALA B O 1
ATOM 4520 N N . ARG B 1 266 ? -20.234 -21.25 8.195 1 90.12 266 ARG B N 1
ATOM 4521 C CA . ARG B 1 266 ? -20.359 -20.219 9.227 1 90.12 266 ARG B CA 1
ATOM 4522 C C . ARG B 1 266 ? -20.062 -18.844 8.664 1 90.12 266 ARG B C 1
ATOM 4524 O O . ARG B 1 266 ? -19.062 -18.656 7.949 1 90.12 266 ARG B O 1
ATOM 4531 N N . PRO B 1 267 ? -20.938 -17.891 8.977 1 93.31 267 PRO B N 1
ATOM 4532 C CA . PRO B 1 267 ? -20.656 -16.516 8.594 1 93.31 267 PRO B CA 1
ATOM 4533 C C . PRO B 1 267 ? -19.75 -15.789 9.586 1 93.31 267 PRO B C 1
ATOM 4535 O O . PRO B 1 267 ? -19.828 -16.031 10.789 1 93.31 267 PRO B O 1
ATOM 4538 N N . VAL B 1 268 ? -18.859 -15.047 9.07 1 92.12 268 VAL B N 1
ATOM 4539 C CA . VAL B 1 268 ? -18.047 -14.109 9.844 1 92.12 268 VAL B CA 1
ATOM 4540 C C . VAL B 1 268 ? -18.234 -12.695 9.305 1 92.12 268 VAL B C 1
ATOM 4542 O O . VAL B 1 268 ? -17.859 -12.398 8.164 1 92.12 268 VAL B O 1
ATOM 4545 N N . ILE B 1 269 ? -18.844 -11.852 10.102 1 92.62 269 ILE B N 1
ATOM 4546 C CA . ILE B 1 269 ? -19.125 -10.477 9.695 1 92.62 269 ILE B CA 1
ATOM 4547 C C . ILE B 1 269 ? -18.172 -9.523 10.406 1 92.62 269 ILE B C 1
ATOM 4549 O O . ILE B 1 269 ? -18.281 -9.312 11.617 1 92.62 269 ILE B O 1
ATOM 4553 N N . LEU B 1 270 ? -17.297 -8.922 9.633 1 91.75 270 LEU B N 1
ATOM 4554 C CA . LEU B 1 270 ? -16.25 -8.094 10.242 1 91.75 270 LEU B CA 1
ATOM 4555 C C . LEU B 1 270 ? -16.812 -6.738 10.664 1 91.75 270 LEU B C 1
ATOM 4557 O O . LEU B 1 270 ? -16.375 -6.172 11.664 1 91.75 270 LEU B O 1
ATOM 4561 N N . GLY B 1 271 ? -17.75 -6.215 9.836 1 86.5 271 GLY B N 1
ATOM 4562 C CA . GLY B 1 271 ? -18.375 -4.949 10.195 1 86.5 271 GLY B CA 1
ATOM 4563 C C . GLY B 1 271 ? -17.391 -3.811 10.328 1 86.5 271 GLY B C 1
ATOM 4564 O O . GLY B 1 271 ? -16.516 -3.625 9.469 1 86.5 271 GLY B O 1
ATOM 4565 N N . HIS B 1 272 ? -17.469 -3.061 11.461 1 84.38 272 HIS B N 1
ATOM 4566 C CA . HIS B 1 272 ? -16.75 -1.799 11.602 1 84.38 272 HIS B CA 1
ATOM 4567 C C . HIS B 1 272 ? -15.328 -2.027 12.078 1 84.38 272 HIS B C 1
ATOM 4569 O O . HIS B 1 272 ? -14.539 -1.083 12.172 1 84.38 272 HIS B O 1
ATOM 4575 N N . VAL B 1 273 ? -14.953 -3.225 12.281 1 82.69 273 VAL B N 1
ATOM 4576 C CA . VAL B 1 273 ? -13.57 -3.525 12.633 1 82.69 273 VAL B CA 1
ATOM 4577 C C . VAL B 1 273 ? -12.641 -3.068 11.508 1 82.69 273 VAL B C 1
ATOM 4579 O O . VAL B 1 273 ? -11.492 -2.689 11.758 1 82.69 273 VAL B O 1
ATOM 4582 N N . GLN B 1 274 ? -13.125 -3.002 10.359 1 90.06 274 GLN B N 1
ATOM 4583 C CA . GLN B 1 274 ? -12.344 -2.691 9.164 1 90.06 274 GLN B CA 1
ATOM 4584 C C . GLN B 1 274 ? -12.086 -1.191 9.055 1 90.06 274 GLN B C 1
ATOM 4586 O O . GLN B 1 274 ? -11.219 -0.76 8.281 1 90.06 274 GLN B O 1
ATOM 4591 N N . ARG B 1 275 ? -12.797 -0.396 9.781 1 83.88 275 ARG B N 1
ATOM 4592 C CA . ARG B 1 275 ? -12.75 1.056 9.633 1 83.88 275 ARG B CA 1
ATOM 4593 C C . ARG B 1 275 ? -11.938 1.692 10.758 1 83.88 275 ARG B C 1
ATOM 4595 O O . ARG B 1 275 ? -11.602 2.877 10.688 1 83.88 275 ARG B O 1
ATOM 4602 N N . GLY B 1 276 ? -11.695 0.966 11.727 1 78.25 276 GLY B N 1
ATOM 4603 C CA . GLY B 1 276 ? -11 1.513 12.883 1 78.25 276 GLY B CA 1
ATOM 4604 C C . GLY B 1 276 ? -9.562 1.046 12.984 1 78.25 276 GLY B C 1
ATOM 4605 O O . GLY B 1 276 ? -9.078 0.303 12.125 1 78.25 276 GLY B O 1
ATOM 4606 N N . GLY B 1 277 ? -8.836 1.839 13.953 1 83.38 277 GLY B N 1
ATOM 4607 C CA . GLY B 1 277 ? -7.508 1.379 14.312 1 83.38 277 GLY B CA 1
ATOM 4608 C C . GLY B 1 277 ? -6.402 2.26 13.758 1 83.38 277 GLY B C 1
ATOM 4609 O O . GLY B 1 277 ? -6.672 3.334 13.211 1 83.38 277 GLY B O 1
ATOM 4610 N N . THR B 1 278 ? -5.195 1.822 14.016 1 92.56 278 THR B N 1
ATOM 4611 C CA . THR B 1 278 ? -4 2.529 13.57 1 92.56 278 THR B CA 1
ATOM 4612 C C . THR B 1 278 ? -3.816 2.383 12.062 1 92.56 278 THR B C 1
ATOM 4614 O O . THR B 1 278 ? -3.826 1.269 11.531 1 92.56 278 THR B O 1
ATOM 4617 N N . PRO B 1 279 ? -3.777 3.523 11.375 1 95.88 279 PRO B N 1
ATOM 4618 C CA . PRO B 1 279 ? -3.543 3.432 9.93 1 95.88 279 PRO B CA 1
ATOM 4619 C C . PRO B 1 279 ? -2.197 2.793 9.594 1 95.88 279 PRO B C 1
ATOM 4621 O O . PRO B 1 279 ? -1.231 2.941 10.344 1 95.88 279 PRO B O 1
ATOM 4624 N N . THR B 1 280 ? -2.135 2.1 8.477 1 96.88 280 THR B N 1
ATOM 4625 C CA . THR B 1 280 ? -0.89 1.528 7.98 1 96.88 280 THR B CA 1
ATOM 4626 C C . THR B 1 280 ? 0.095 2.629 7.598 1 96.88 280 THR B C 1
ATOM 4628 O O . THR B 1 280 ? -0.289 3.793 7.457 1 96.88 280 THR B O 1
ATOM 4631 N N . ALA B 1 281 ? 1.397 2.232 7.434 1 96.69 281 ALA B N 1
ATOM 4632 C CA . ALA B 1 281 ? 2.406 3.182 6.973 1 96.69 281 ALA B CA 1
ATOM 4633 C C . ALA B 1 281 ? 2.025 3.768 5.613 1 96.69 281 ALA B C 1
ATOM 4635 O O . ALA B 1 281 ? 2.217 4.961 5.371 1 96.69 281 ALA B O 1
ATOM 4636 N N . TYR B 1 282 ? 1.479 2.938 4.75 1 97.38 282 TYR B N 1
ATOM 4637 C CA . TYR B 1 282 ? 1.064 3.391 3.426 1 97.38 282 TYR B CA 1
ATOM 4638 C C . TYR B 1 282 ? 0.011 4.488 3.531 1 97.38 282 TYR B C 1
ATOM 4640 O O . TYR B 1 282 ? 0.136 5.539 2.9 1 97.38 282 TYR B O 1
ATOM 4648 N N . ASP B 1 283 ? -0.997 4.266 4.324 1 97.44 283 ASP B N 1
ATOM 4649 C CA . ASP B 1 283 ? -2.084 5.227 4.473 1 97.44 283 ASP B CA 1
ATOM 4650 C C . ASP B 1 283 ? -1.595 6.512 5.141 1 97.44 283 ASP B C 1
ATOM 4652 O O . ASP B 1 283 ? -2.049 7.605 4.801 1 97.44 283 ASP B O 1
ATOM 4656 N N . ARG B 1 284 ? -0.727 6.379 6.09 1 96.94 284 ARG B N 1
ATOM 4657 C CA . ARG B 1 284 ? -0.177 7.555 6.754 1 96.94 284 ARG B CA 1
ATOM 4658 C C . ARG B 1 284 ? 0.577 8.438 5.766 1 96.94 284 ARG B C 1
ATOM 4660 O O . ARG B 1 284 ? 0.418 9.664 5.773 1 96.94 284 ARG B O 1
ATOM 4667 N N . VAL B 1 285 ? 1.406 7.805 4.953 1 97.12 285 VAL B N 1
ATOM 4668 C CA . VAL B 1 285 ? 2.195 8.547 3.979 1 97.12 285 VAL B CA 1
ATOM 4669 C C . VAL B 1 285 ? 1.268 9.211 2.961 1 97.12 285 VAL B C 1
ATOM 4671 O O . VAL B 1 285 ? 1.406 10.398 2.666 1 97.12 285 VAL B O 1
ATOM 4674 N N . LEU B 1 286 ? 0.329 8.445 2.436 1 97.31 286 LEU B N 1
ATOM 4675 C CA . LEU B 1 286 ? -0.597 8.977 1.442 1 97.31 286 LEU B CA 1
ATOM 4676 C C . LEU B 1 286 ? -1.397 10.141 2.018 1 97.31 286 LEU B C 1
ATOM 4678 O O . LEU B 1 286 ? -1.521 11.188 1.379 1 97.31 286 LEU B O 1
ATOM 4682 N N . ALA B 1 287 ? -1.935 9.961 3.217 1 96.81 287 ALA B N 1
ATOM 4683 C CA . ALA B 1 287 ? -2.707 11 3.895 1 96.81 287 ALA B CA 1
ATOM 4684 C C . ALA B 1 287 ? -1.872 12.266 4.09 1 96.81 287 ALA B C 1
ATOM 4686 O O . ALA B 1 287 ? -2.35 13.375 3.844 1 96.81 287 ALA B O 1
ATOM 4687 N N . THR B 1 288 ? -0.651 12.109 4.543 1 96.69 288 THR B N 1
ATOM 4688 C CA . THR B 1 288 ? 0.253 13.234 4.762 1 96.69 288 THR B CA 1
ATOM 4689 C C . THR B 1 288 ? 0.495 14 3.461 1 96.69 288 THR B C 1
ATOM 4691 O O . THR B 1 288 ? 0.451 15.227 3.439 1 96.69 288 THR B O 1
ATOM 4694 N N . ARG B 1 289 ? 0.723 13.273 2.414 1 97.31 289 ARG B N 1
ATOM 4695 C CA . ARG B 1 289 ? 0.976 13.906 1.126 1 97.31 289 ARG B CA 1
ATOM 4696 C C . ARG B 1 289 ? -0.262 14.648 0.628 1 97.31 289 ARG B C 1
ATOM 4698 O O . ARG B 1 289 ? -0.154 15.727 0.044 1 97.31 289 ARG B O 1
ATOM 4705 N N . PHE B 1 290 ? -1.438 14.086 0.822 1 97.69 290 PHE B N 1
ATOM 4706 C CA . PHE B 1 290 ? -2.678 14.742 0.426 1 97.69 290 PHE B CA 1
ATOM 4707 C C . PHE B 1 290 ? -2.838 16.078 1.151 1 97.69 290 PHE B C 1
ATOM 4709 O O . PHE B 1 290 ? -3.166 17.094 0.533 1 97.69 290 PHE B O 1
ATOM 4716 N N . GLY B 1 291 ? -2.637 16.031 2.469 1 97.19 291 GLY B N 1
ATOM 4717 C CA . GLY B 1 291 ? -2.734 17.266 3.229 1 97.19 291 GLY B CA 1
ATOM 4718 C C . GLY B 1 291 ? -1.762 18.328 2.762 1 97.19 291 GLY B C 1
ATOM 4719 O O . GLY B 1 291 ? -2.135 19.5 2.609 1 97.19 291 GLY B O 1
ATOM 4720 N N . TRP B 1 292 ? -0.521 17.906 2.547 1 96.94 292 TRP B N 1
ATOM 4721 C CA . TRP B 1 292 ? 0.531 18.812 2.086 1 96.94 292 TRP B CA 1
ATOM 4722 C C . TRP B 1 292 ? 0.138 19.484 0.775 1 96.94 292 TRP B C 1
ATOM 4724 O O . TRP B 1 292 ? 0.197 20.719 0.656 1 96.94 292 TRP B O 1
ATOM 4734 N N . HIS B 1 293 ? -0.323 18.75 -0.156 1 97.81 293 HIS B N 1
ATOM 4735 C CA . HIS B 1 293 ? -0.638 19.266 -1.483 1 97.81 293 HIS B CA 1
ATOM 4736 C C . HIS B 1 293 ? -1.921 20.094 -1.465 1 97.81 293 HIS B C 1
ATOM 4738 O O . HIS B 1 293 ? -2.084 21.016 -2.268 1 97.81 293 HIS B O 1
ATOM 4744 N N . ALA B 1 294 ? -2.82 19.75 -0.558 1 98.25 294 ALA B N 1
ATOM 4745 C CA . ALA B 1 294 ? -4.035 20.547 -0.431 1 98.25 294 ALA B CA 1
ATOM 4746 C C . ALA B 1 294 ? -3.713 21.984 -0.015 1 98.25 294 ALA B C 1
ATOM 4748 O O . ALA B 1 294 ? -4.273 22.938 -0.563 1 98.25 294 ALA B O 1
ATOM 4749 N N . VAL B 1 295 ? -2.812 22.156 0.932 1 97.88 295 VAL B N 1
ATOM 4750 C CA . VAL B 1 295 ? -2.408 23.484 1.39 1 97.88 295 VAL B CA 1
ATOM 4751 C C . VAL B 1 295 ? -1.713 24.234 0.254 1 97.88 295 VAL B C 1
ATOM 4753 O O . VAL B 1 295 ? -1.998 25.406 0.012 1 97.88 295 VAL B O 1
ATOM 4756 N N . GLU B 1 296 ? -0.821 23.531 -0.433 1 97.5 296 GLU B N 1
ATOM 4757 C CA . GLU B 1 296 ? -0.128 24.156 -1.553 1 97.5 296 GLU B CA 1
ATOM 4758 C C . GLU B 1 296 ? -1.114 24.625 -2.625 1 97.5 296 GLU B C 1
ATOM 4760 O O . GLU B 1 296 ? -0.967 25.703 -3.188 1 97.5 296 GLU B O 1
ATOM 4765 N N . ALA B 1 297 ? -2.064 23.797 -2.889 1 98.38 297 ALA B N 1
ATOM 4766 C CA . ALA B 1 297 ? -3.086 24.156 -3.873 1 98.38 297 ALA B CA 1
ATOM 4767 C C . ALA B 1 297 ? -3.867 25.391 -3.432 1 98.38 297 ALA B C 1
ATOM 4769 O O . ALA B 1 297 ? -4.18 26.25 -4.25 1 98.38 297 ALA B O 1
ATOM 4770 N N . ALA B 1 298 ? -4.219 25.438 -2.18 1 98.25 298 ALA B N 1
ATOM 4771 C CA . ALA B 1 298 ? -4.91 26.609 -1.646 1 98.25 298 ALA B CA 1
ATOM 4772 C C . ALA B 1 298 ? -4.086 27.875 -1.859 1 98.25 298 ALA B C 1
ATOM 4774 O O . ALA B 1 298 ? -4.621 28.922 -2.27 1 98.25 298 ALA B O 1
ATOM 4775 N N . HIS B 1 299 ? -2.828 27.828 -1.638 1 98.12 299 HIS B N 1
ATOM 4776 C CA . HIS B 1 299 ? -1.947 28.984 -1.792 1 98.12 299 HIS B CA 1
ATOM 4777 C C . HIS B 1 299 ? -1.82 29.391 -3.258 1 98.12 299 HIS B C 1
ATOM 4779 O O . HIS B 1 299 ? -1.573 30.547 -3.564 1 98.12 299 HIS B O 1
ATOM 4785 N N . ARG B 1 300 ? -1.993 28.422 -4.109 1 98.06 300 ARG B N 1
ATOM 4786 C CA . ARG B 1 300 ? -1.943 28.719 -5.539 1 98.06 300 ARG B CA 1
ATOM 4787 C C . ARG B 1 300 ? -3.311 29.141 -6.059 1 98.06 300 ARG B C 1
ATOM 4789 O O . ARG B 1 300 ? -3.48 29.375 -7.258 1 98.06 300 ARG B O 1
ATOM 4796 N N . GLY B 1 301 ? -4.312 29.125 -5.23 1 97.81 301 GLY B N 1
ATOM 4797 C CA . GLY B 1 301 ? -5.656 29.531 -5.613 1 97.81 301 GLY B CA 1
ATOM 4798 C C . GLY B 1 301 ? -6.375 28.5 -6.457 1 97.81 301 GLY B C 1
ATOM 4799 O O . GLY B 1 301 ? -7.25 28.844 -7.254 1 97.81 301 GLY B O 1
ATOM 4800 N N . GLU B 1 302 ? -5.98 27.281 -6.332 1 97.88 302 GLU B N 1
ATOM 4801 C CA . GLU B 1 302 ? -6.602 26.219 -7.109 1 97.88 302 GLU B CA 1
ATOM 4802 C C . GLU B 1 302 ? -7.883 25.719 -6.449 1 97.88 302 GLU B C 1
ATOM 4804 O O . GLU B 1 302 ? -8.031 24.531 -6.18 1 97.88 302 GLU B O 1
ATOM 4809 N N . PHE B 1 303 ? -8.805 26.656 -6.316 1 98.06 303 PHE B N 1
ATOM 4810 C CA . PHE B 1 303 ? -10.078 26.328 -5.688 1 98.06 303 PHE B CA 1
ATOM 4811 C C . PHE B 1 303 ? -10.977 25.562 -6.648 1 98.06 303 PHE B C 1
ATOM 4813 O O . PHE B 1 303 ? -10.891 25.734 -7.863 1 98.06 303 PHE B O 1
ATOM 4820 N N . GLY B 1 304 ? -11.836 24.703 -6.098 1 97.62 304 GLY B N 1
ATOM 4821 C CA . GLY B 1 304 ? -12.672 23.828 -6.902 1 97.62 304 GLY B CA 1
ATOM 4822 C C . GLY B 1 304 ? -11.953 22.578 -7.355 1 97.62 304 GLY B C 1
ATOM 4823 O O . GLY B 1 304 ? -12.406 21.891 -8.281 1 97.62 304 GLY B O 1
ATOM 4824 N N . MET B 1 305 ? -10.836 22.359 -6.711 1 98 305 MET B N 1
ATOM 4825 C CA . MET B 1 305 ? -10.016 21.203 -7.086 1 98 305 MET B CA 1
ATOM 4826 C C . MET B 1 305 ? -9.953 20.188 -5.949 1 98 305 MET B C 1
ATOM 4828 O O . MET B 1 305 ? -10.359 20.484 -4.824 1 98 305 MET B O 1
ATOM 4832 N N . LEU B 1 306 ? -9.508 18.984 -6.305 1 97.19 306 LEU B N 1
ATOM 4833 C CA . LEU B 1 306 ? -9.359 17.828 -5.418 1 97.19 306 LEU B CA 1
ATOM 4834 C C . LEU B 1 306 ? -7.984 17.188 -5.582 1 97.19 306 LEU B C 1
ATOM 4836 O O . LEU B 1 306 ? -7.492 17.047 -6.703 1 97.19 306 LEU B O 1
ATOM 4840 N N . THR B 1 307 ? -7.348 16.891 -4.426 1 98.06 307 THR B N 1
ATOM 4841 C CA . THR B 1 307 ? -6.109 16.125 -4.527 1 98.06 307 THR B CA 1
ATOM 4842 C C . THR B 1 307 ? -6.383 14.711 -5.004 1 98.06 307 THR B C 1
ATOM 4844 O O . THR B 1 307 ? -7.387 14.102 -4.621 1 98.06 307 THR B O 1
ATOM 4847 N N . ALA B 1 308 ? -5.527 14.195 -5.797 1 97.75 308 ALA B N 1
ATOM 4848 C CA . ALA B 1 308 ? -5.668 12.852 -6.336 1 97.75 308 ALA B CA 1
ATOM 4849 C C . ALA B 1 308 ? -4.305 12.18 -6.512 1 97.75 308 ALA B C 1
ATOM 4851 O O . ALA B 1 308 ? -3.328 12.844 -6.879 1 97.75 308 ALA B O 1
ATOM 4852 N N . LEU B 1 309 ? -4.297 10.867 -6.23 1 97.69 309 LEU B N 1
ATOM 4853 C CA . LEU B 1 309 ? -3.1 10.078 -6.512 1 97.69 309 LEU B CA 1
ATOM 4854 C C . LEU B 1 309 ? -3.143 9.516 -7.93 1 97.69 309 LEU B C 1
ATOM 4856 O O . LEU B 1 309 ? -4.109 8.852 -8.312 1 97.69 309 LEU B O 1
ATOM 4860 N N . ARG B 1 310 ? -2.191 9.797 -8.734 1 96.5 310 ARG B N 1
ATOM 4861 C CA . ARG B 1 310 ? -1.955 9.195 -10.039 1 96.5 310 ARG B CA 1
ATOM 4862 C C . ARG B 1 310 ? -0.565 8.57 -10.109 1 96.5 310 ARG B C 1
ATOM 4864 O O . ARG B 1 310 ? 0.436 9.281 -10.219 1 96.5 310 ARG B O 1
ATOM 4871 N N . GLY B 1 311 ? -0.57 7.18 -10.18 1 94.5 311 GLY B N 1
ATOM 4872 C CA . GLY B 1 311 ? 0.729 6.555 -9.992 1 94.5 311 GLY B CA 1
ATOM 4873 C C . GLY B 1 311 ? 1.335 6.828 -8.633 1 94.5 311 GLY B C 1
ATOM 4874 O O . GLY B 1 311 ? 0.807 6.379 -7.609 1 94.5 311 GLY B O 1
ATOM 4875 N N . THR B 1 312 ? 2.453 7.602 -8.656 1 94.06 312 THR B N 1
ATOM 4876 C CA . THR B 1 312 ? 3.07 7.965 -7.387 1 94.06 312 THR B CA 1
ATOM 4877 C C . THR B 1 312 ? 2.996 9.469 -7.16 1 94.06 312 THR B C 1
ATOM 4879 O O . THR B 1 312 ? 3.531 9.984 -6.176 1 94.06 312 THR B O 1
ATOM 4882 N N . ASP B 1 313 ? 2.314 10.164 -8.031 1 96 313 ASP B N 1
ATOM 4883 C CA . ASP B 1 313 ? 2.27 11.617 -7.965 1 96 313 ASP B CA 1
ATOM 4884 C C . ASP B 1 313 ? 0.927 12.109 -7.422 1 96 313 ASP B C 1
ATOM 4886 O O . ASP B 1 313 ? -0.11 11.492 -7.672 1 96 313 ASP B O 1
ATOM 4890 N N . ILE B 1 314 ? 1.023 13.156 -6.695 1 97.62 314 ILE B N 1
ATOM 4891 C CA . ILE B 1 314 ? -0.201 13.836 -6.293 1 97.62 314 ILE B CA 1
ATOM 4892 C C . ILE B 1 314 ? -0.529 14.938 -7.297 1 97.62 314 ILE B C 1
ATOM 4894 O O . ILE B 1 314 ? 0.307 15.805 -7.574 1 97.62 314 ILE B O 1
ATOM 4898 N N . VAL B 1 315 ? -1.716 14.891 -7.863 1 97.56 315 VAL B N 1
ATOM 4899 C CA . VAL B 1 315 ? -2.154 15.883 -8.836 1 97.56 315 VAL B CA 1
ATOM 4900 C C . VAL B 1 315 ? -3.475 16.5 -8.383 1 97.56 315 VAL B C 1
ATOM 4902 O O . VAL B 1 315 ? -4.141 15.977 -7.488 1 97.56 315 VAL B O 1
ATOM 4905 N N . MET B 1 316 ? -3.768 17.656 -8.93 1 98.06 316 MET B N 1
ATOM 4906 C CA . MET B 1 316 ? -5.055 18.297 -8.68 1 98.06 316 MET B CA 1
ATOM 4907 C C . MET B 1 316 ? -6.043 17.984 -9.797 1 98.06 316 MET B C 1
ATOM 4909 O O . MET B 1 316 ? -5.695 18.062 -10.977 1 98.06 316 MET B O 1
ATOM 4913 N N . VAL B 1 317 ? -7.262 17.609 -9.391 1 97.38 317 VAL B N 1
ATOM 4914 C CA . VAL B 1 317 ? -8.312 17.328 -10.359 1 97.38 317 VAL B CA 1
ATOM 4915 C C . VAL B 1 317 ? -9.578 18.109 -9.992 1 97.38 317 VAL B C 1
ATOM 4917 O O . VAL B 1 317 ? -9.828 18.375 -8.812 1 97.38 317 VAL B O 1
ATOM 4920 N N . PRO B 1 318 ? -10.359 18.469 -11 1 96.81 318 PRO B N 1
ATOM 4921 C CA . PRO B 1 318 ? -11.578 19.219 -10.68 1 96.81 318 PRO B CA 1
ATOM 4922 C C . PRO B 1 318 ? -12.539 18.438 -9.789 1 96.81 318 PRO B C 1
ATOM 4924 O O . PRO B 1 318 ? -12.773 17.25 -10.031 1 96.81 318 PRO B O 1
ATOM 4927 N N . LEU B 1 319 ? -13.086 19.109 -8.781 1 94.94 319 LEU B N 1
ATOM 4928 C CA . LEU B 1 319 ? -14.07 18.531 -7.875 1 94.94 319 LEU B CA 1
ATOM 4929 C C . LEU B 1 319 ? -15.266 17.984 -8.648 1 94.94 319 LEU B C 1
ATOM 4931 O O . LEU B 1 319 ? -15.797 16.922 -8.32 1 94.94 319 LEU B O 1
ATOM 4935 N N . ALA B 1 320 ? -15.633 18.641 -9.656 1 91.75 320 ALA B N 1
ATOM 4936 C CA . ALA B 1 320 ? -16.781 18.281 -10.469 1 91.75 320 ALA B CA 1
ATOM 4937 C C . ALA B 1 320 ? -16.594 16.922 -11.125 1 91.75 320 ALA B C 1
ATOM 4939 O O . ALA B 1 320 ? -17.547 16.141 -11.258 1 91.75 320 ALA B O 1
ATOM 4940 N N . GLU B 1 321 ? -15.414 16.594 -11.445 1 90.12 321 GLU B N 1
ATOM 4941 C CA . GLU B 1 321 ? -15.102 15.32 -12.094 1 90.12 321 GLU B CA 1
ATOM 4942 C C . GLU B 1 321 ? -15.07 14.172 -11.086 1 90.12 321 GLU B C 1
ATOM 4944 O O . GLU B 1 321 ? -15.477 13.055 -11.398 1 90.12 321 GLU B O 1
ATOM 4949 N N . ALA B 1 322 ? -14.641 14.484 -9.93 1 84.94 322 ALA B N 1
ATOM 4950 C CA . ALA B 1 322 ? -14.438 13.469 -8.906 1 84.94 322 ALA B CA 1
ATOM 4951 C C . ALA B 1 322 ? -15.773 12.906 -8.414 1 84.94 322 ALA B C 1
ATOM 4953 O O . ALA B 1 322 ? -15.836 11.766 -7.941 1 84.94 322 ALA B O 1
ATOM 4954 N N . VAL B 1 323 ? -16.828 13.602 -8.57 1 81.44 323 VAL B N 1
ATOM 4955 C CA . VAL B 1 323 ? -18.109 13.211 -7.988 1 81.44 323 VAL B CA 1
ATOM 4956 C C . VAL B 1 323 ? -19.016 12.633 -9.078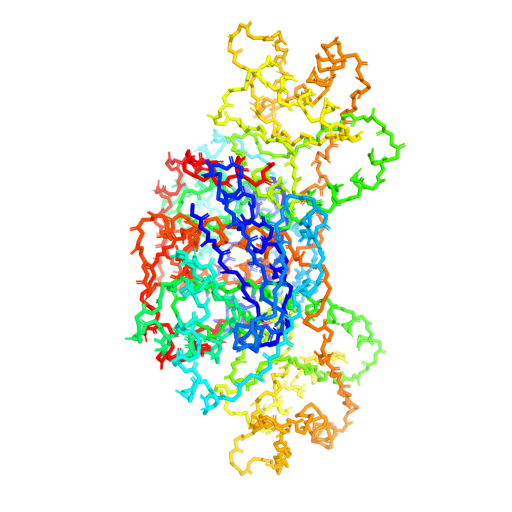 1 81.44 323 VAL B C 1
ATOM 4958 O O . VAL B 1 323 ? -20.156 12.258 -8.805 1 81.44 323 VAL B O 1
ATOM 4961 N N . GLU B 1 324 ? -18.516 12.461 -10.234 1 83.5 324 GLU B N 1
ATOM 4962 C CA . GLU B 1 324 ? -19.375 12.078 -11.359 1 83.5 324 GLU B CA 1
ATOM 4963 C C . GLU B 1 324 ? -19.594 10.57 -11.391 1 83.5 324 GLU B C 1
ATOM 4965 O O . GLU B 1 324 ? -20.703 10.102 -11.672 1 83.5 324 GLU B O 1
ATOM 4970 N N . THR B 1 325 ? -18.562 9.867 -11.133 1 85.38 325 THR B N 1
ATOM 4971 C CA . THR B 1 325 ? -18.672 8.422 -11.305 1 85.38 325 THR B CA 1
ATOM 4972 C C . THR B 1 325 ? -18.016 7.688 -10.141 1 85.38 325 THR B C 1
ATOM 4974 O O . THR B 1 325 ? -17.078 8.195 -9.531 1 85.38 325 THR B O 1
ATOM 4977 N N . LEU B 1 326 ? -18.656 6.535 -9.867 1 88.81 326 LEU B N 1
ATOM 4978 C CA . LEU B 1 326 ? -18.094 5.645 -8.859 1 88.81 326 LEU B CA 1
ATOM 4979 C C . LEU B 1 326 ? -17.016 4.746 -9.469 1 88.81 326 LEU B C 1
ATOM 4981 O O . LEU B 1 326 ? -17.188 4.238 -10.586 1 88.81 326 LEU B O 1
ATOM 4985 N N . LYS B 1 327 ? -15.93 4.605 -8.766 1 92.81 327 LYS B N 1
ATOM 4986 C CA . LYS B 1 327 ? -14.883 3.693 -9.203 1 92.81 327 LYS B CA 1
ATOM 4987 C C . LYS B 1 327 ? -15.195 2.256 -8.805 1 92.81 327 LYS B C 1
ATOM 4989 O O . LYS B 1 327 ? -14.984 1.865 -7.652 1 92.81 327 LYS B O 1
ATOM 4994 N N . THR B 1 328 ? -15.617 1.5 -9.695 1 93.25 328 THR B N 1
ATOM 4995 C CA . THR B 1 328 ? -15.969 0.109 -9.445 1 93.25 328 THR B CA 1
ATOM 4996 C C . THR B 1 328 ? -14.867 -0.829 -9.922 1 93.25 328 THR B C 1
ATOM 4998 O O . THR B 1 328 ? -13.953 -0.409 -10.633 1 93.25 328 THR B O 1
ATOM 5001 N N . VAL B 1 329 ? -14.938 -2.104 -9.469 1 94.19 329 VAL B N 1
ATOM 5002 C CA . VAL B 1 329 ? -13.969 -3.111 -9.891 1 94.19 329 VAL B CA 1
ATOM 5003 C C . VAL B 1 329 ? -14.227 -3.494 -11.344 1 94.19 329 VAL B C 1
ATOM 5005 O O . VAL B 1 329 ? -15.289 -4.023 -11.68 1 94.19 329 VAL B O 1
ATOM 5008 N N . PRO B 1 330 ? -13.266 -3.27 -12.164 1 93 330 PRO B N 1
ATOM 5009 C CA . PRO B 1 330 ? -13.477 -3.682 -13.555 1 93 330 PRO B CA 1
ATOM 5010 C C . PRO B 1 330 ? -13.359 -5.191 -13.75 1 93 330 PRO B C 1
ATOM 5012 O O . PRO B 1 330 ? -12.742 -5.875 -12.922 1 93 330 PRO B O 1
ATOM 5015 N N . ALA B 1 331 ? -13.859 -5.699 -14.836 1 91.69 331 ALA B N 1
ATOM 5016 C CA . ALA B 1 331 ? -13.898 -7.129 -15.133 1 91.69 331 ALA B CA 1
ATOM 5017 C C . ALA B 1 331 ? -12.484 -7.703 -15.234 1 91.69 331 ALA B C 1
ATOM 5019 O O . ALA B 1 331 ? -12.242 -8.836 -14.82 1 91.69 331 ALA B O 1
ATOM 5020 N N . GLU B 1 332 ? -11.609 -6.977 -15.789 1 90.88 332 GLU B N 1
ATOM 5021 C CA . GLU B 1 332 ? -10.25 -7.457 -15.984 1 90.88 332 GLU B CA 1
ATOM 5022 C C . GLU B 1 332 ? -9.547 -7.684 -14.648 1 90.88 332 GLU B C 1
ATOM 5024 O O . GLU B 1 332 ? -8.75 -8.609 -14.508 1 90.88 332 GLU B O 1
ATOM 5029 N N . ARG B 1 333 ? -9.82 -6.809 -13.695 1 91.88 333 ARG B N 1
ATOM 5030 C CA . ARG B 1 333 ? -9.234 -6.965 -12.367 1 91.88 333 ARG B CA 1
ATOM 5031 C C . ARG B 1 333 ? -9.797 -8.195 -11.664 1 91.88 333 ARG B C 1
ATOM 5033 O O . ARG B 1 333 ? -9.078 -8.891 -10.953 1 91.88 333 ARG B O 1
ATOM 5040 N N . TYR B 1 334 ? -11.016 -8.398 -11.891 1 88.75 334 TYR B N 1
ATOM 5041 C CA . TYR B 1 334 ? -11.648 -9.586 -11.312 1 88.75 334 TYR B CA 1
ATOM 5042 C C . TYR B 1 334 ? -11.062 -10.859 -11.922 1 88.75 334 TYR B C 1
ATOM 5044 O O . TYR B 1 334 ? -10.891 -11.859 -11.227 1 88.75 334 TYR B O 1
ATOM 5052 N N . ALA B 1 335 ? -10.766 -10.828 -13.133 1 87.94 335 ALA B N 1
ATOM 5053 C CA . ALA B 1 335 ? -10.195 -11.977 -13.836 1 87.94 335 ALA B CA 1
ATOM 5054 C C . ALA B 1 335 ? -8.852 -12.375 -13.234 1 87.94 335 ALA B C 1
ATOM 5056 O O . ALA B 1 335 ? -8.516 -13.562 -13.188 1 87.94 335 ALA B O 1
ATOM 5057 N N . GLU B 1 336 ? -8.125 -11.43 -12.766 1 88.62 336 GLU B N 1
ATOM 5058 C CA . GLU B 1 336 ? -6.844 -11.711 -12.125 1 88.62 336 GLU B CA 1
ATOM 5059 C C . GLU B 1 336 ? -7.035 -12.523 -10.844 1 88.62 336 GLU B C 1
ATOM 5061 O O . GLU B 1 336 ? -6.137 -13.266 -10.438 1 88.62 336 GLU B O 1
ATOM 5066 N N . ALA B 1 337 ? -8.133 -12.289 -10.242 1 84.38 337 ALA B N 1
ATOM 5067 C CA . ALA B 1 337 ? -8.383 -12.891 -8.938 1 84.38 337 ALA B CA 1
ATOM 5068 C C . ALA B 1 337 ? -8.875 -14.328 -9.078 1 84.38 337 ALA B C 1
ATOM 5070 O O . ALA B 1 337 ? -8.75 -15.133 -8.156 1 84.38 337 ALA B O 1
ATOM 5071 N N . GLU B 1 338 ? -9.516 -14.672 -10.148 1 74.56 338 GLU B N 1
ATOM 5072 C CA . GLU B 1 338 ? -10.07 -16 -10.352 1 74.56 338 GLU B CA 1
ATOM 5073 C C . GLU B 1 338 ? -8.969 -17.047 -10.461 1 74.56 338 GLU B C 1
ATOM 5075 O O . GLU B 1 338 ? -9.211 -18.234 -10.227 1 74.56 338 GLU B O 1
ATOM 5080 N N . CYS B 1 339 ? -7.746 -16.562 -10.68 1 58.16 339 CYS B N 1
ATOM 5081 C CA . CYS B 1 339 ? -6.648 -17.5 -10.922 1 58.16 339 CYS B CA 1
ATOM 5082 C C . CYS B 1 339 ? -5.973 -17.891 -9.617 1 58.16 339 CYS B C 1
ATOM 5084 O O . CYS B 1 339 ? -5.195 -18.859 -9.586 1 58.16 339 CYS B O 1
ATOM 5086 N N . VAL B 1 340 ? -6.23 -17.109 -8.586 1 59.12 340 VAL B N 1
ATOM 5087 C CA . VAL B 1 340 ? -5.523 -17.406 -7.34 1 59.12 340 VAL B CA 1
ATOM 5088 C C . VAL B 1 340 ? -6.395 -18.281 -6.445 1 59.12 340 VAL B C 1
ATOM 5090 O O . VAL B 1 340 ? -6 -18.625 -5.328 1 59.12 340 VAL B O 1
ATOM 5093 N N . LEU B 1 341 ? -7.523 -18.594 -7.055 1 57.06 341 LEU B N 1
ATOM 5094 C CA . LEU B 1 341 ? -8.461 -19.406 -6.289 1 57.06 341 LEU B CA 1
ATOM 5095 C C . LEU B 1 341 ? -8.219 -20.891 -6.543 1 57.06 341 LEU B C 1
ATOM 5097 O O . LEU B 1 341 ? -7.727 -21.266 -7.605 1 57.06 341 LEU B O 1
#

Solvent-accessible surface area (backbone atoms only — not comparable to full-atom values): 33148 Å² total; per-residue (Å²): 94,30,37,37,34,28,33,24,46,78,69,28,17,16,46,25,14,21,52,35,22,34,39,35,36,32,37,74,75,63,64,27,47,37,34,36,19,37,27,8,65,58,8,48,66,65,69,37,66,43,81,42,50,74,76,72,41,59,84,31,52,57,36,44,32,52,93,43,41,52,35,82,74,59,66,68,59,48,66,72,32,46,66,52,35,51,49,47,37,59,75,69,53,48,64,30,35,36,46,35,16,30,65,72,44,43,46,50,46,36,54,44,23,76,71,66,46,46,26,30,34,38,65,34,37,51,46,46,39,51,52,66,26,74,60,32,35,12,22,63,34,23,24,38,48,47,21,51,52,48,54,58,46,52,66,53,29,63,76,40,71,30,35,38,27,37,24,34,60,24,66,76,23,21,47,40,21,52,46,18,25,52,32,53,55,28,63,40,72,40,28,34,80,49,57,40,46,56,65,61,51,46,49,57,58,47,51,43,46,73,72,68,44,47,52,45,40,34,26,29,11,45,36,34,42,64,28,88,88,54,54,92,73,75,77,39,61,58,44,100,82,64,46,70,37,63,56,52,49,29,53,57,49,20,54,53,45,19,67,74,67,73,39,57,39,43,56,42,75,55,61,67,63,40,39,54,46,63,37,35,42,67,19,21,35,51,18,28,50,45,19,39,50,38,49,53,34,53,77,70,63,46,53,44,21,20,48,23,35,54,59,90,41,80,44,78,39,52,30,71,62,38,59,68,46,76,33,61,70,50,69,70,63,51,55,61,47,65,44,60,69,95,29,36,38,33,27,32,23,46,80,68,27,16,16,47,24,13,21,53,35,18,33,40,33,39,32,37,74,74,64,63,26,45,38,34,35,18,37,28,8,66,58,9,48,64,66,70,37,66,45,80,42,50,73,78,74,42,57,83,33,52,57,35,43,32,53,93,44,42,54,34,84,74,59,68,68,59,48,68,73,31,46,67,52,36,51,49,44,37,59,74,69,52,49,65,30,34,36,46,34,15,30,66,71,44,43,46,51,47,36,56,44,22,74,71,68,44,46,25,30,34,38,66,35,37,50,45,47,38,51,52,65,27,75,61,32,37,12,22,63,35,23,25,38,46,49,21,52,53,48,54,57,46,50,66,54,28,63,76,37,71,30,35,38,26,37,24,34,60,22,66,76,23,20,46,40,22,53,47,18,24,51,32,52,54,28,60,38,69,41,27,34,81,50,58,41,45,56,64,60,50,44,49,56,58,46,51,42,47,73,72,68,44,47,51,46,40,33,27,29,10,44,36,35,42,64,28,89,88,54,56,93,74,75,77,40,61,57,44,99,83,65,46,68,38,62,52,57,50,28,52,57,48,19,55,52,44,20,68,72,67,72,40,56,40,42,55,42,75,55,62,68,64,40,39,53,45,63,37,36,42,68,16,21,37,51,18,27,51,46,19,40,51,40,49,52,33,52,76,69,63,47,54,44,20,22,48,23,35,55,60,90,41,80,44,78,39,53,30,70,62,37,59,68,47,74,32,61,70,50,68,70,63,51,56,61,49,63,41,61,73

Foldseek 3Di:
DEEEEEEEDDWFALQLLLVLLLQCLQCVPVVYWYKYAAAGVVSLLVVPIGTDHNVNSPPCLFAGGDPRHHDDDDLVVLVVRLVSSVVSCVVVVHLEYEYEYALRNLVSQLVSVVVPHQYEYEHADLQQWFPQANGHFRVVLLLVLLLVVLQVVVVVQQVALEEEEEEGEHQQAQSSQLSSCLSNVAQEGFIQVDAAALVVVLVSQLVCVVVVGRYHYYYYYLNHHHDPPRDDADFADADPNRHGPRPQVQVRSQVSSCVSNVHHYDYHYCPCVSRTGTGDPVSSVVSSVQSNVSSVCSVVSVGQWYWYHDPNDTDIHGSVVRNPGIHYDDPVSNVVRNVSD/DEEEEEEEDDWFALQLLLVLLLQCLQCVPVVYWYKYAAAGVVSLLVVHIGTDHNVNSPPCLFAGGDPRHHDDDDLVVLVVRLVSSVVSCVVVVHLEYEYEYALRNLVSQLVSVVVPHFYEYEHADLQQWFPQAPGHFRVVLLLVLLLVVLQVVVVVQQVALEEEEEEGEHQQAQSSQLSSCLSNLAQEGFIQVDAAALVVVLVSQLVCVVVVGRYHYYYYYLNHHHDPPRDDADFADAPPNRRGPRPQVQVRSQVSSCVSNVHHYDYHYCPCVSRTGTGDPVSSVVSSVQSNVSSVCSVVSVGQWYWYHDPNDTDIHGSVVRNPGIHYDDPVSSVVRNVSD

Organism: Streptomyces microflavus (NCBI:txid1919)

InterPro domains:
  IPR000023 Phosphofructokinase domain [PF00365] (2-297)
  IPR012003 ATP-dependent 6-phosphofructokinase, prokaryotic-type [PIRSF000532] (1-333)
  IPR012829 Phosphofructokinase, mixed-substrate PFK group III [MF_01976] (1-341)
  IPR012829 Phosphofructokinase, mixed-substrate PFK group III [TIGR02483] (2-323)
  IPR015912 Phosphofructokinase, conserved site [PS00433] (266-284)
  IPR022953 ATP-dependent 6-phosphofructokinase [PR00476] (5-24)
  IPR022953 ATP-dependent 6-phosphofructokinase [PR00476] (31-44)
  IPR022953 ATP-dependent 6-phosphofructokinase [PR00476] (93-109)
  IPR022953 ATP-dependent 6-phosphofructokinase [PR00476] (120-137)
  IPR022953 ATP-dependent 6-phosphofructokinase [PR00476] (138-156)
  IPR022953 ATP-dependent 6-phosphofructokinase [PR00476] (158-174)
  IPR022953 ATP-dependent 6-phosphofructokinase [PR00476] (176-193)
  IPR022953 ATP-dependent 6-phosphofructokinase [PR00476] (212-224)
  IPR022953 ATP-dependent 6-phosphofructokinase [PR00476] (262-284)
  IPR035966 Phosphofructokinase superfamily [G3DSA:3.40.50.460] (143-281)
  IPR035966 Phosphofructokinase superfamily [SSF53784] (1-333)

Radius of gyration: 26.25 Å; Cα contacts (8 Å, |Δi|>4): 1620; chains: 2; bounding box: 69×70×56 Å

Sequence (682 aa):
MRIGVLTSGGDCPGLNAVIRSVVHRAVVDHGDEVIGFHDGWKGLLECDYRKLDLDAVGGILARGGTILGSSRVQPAHLRDGVERARGHVADLGLDAIIPIGGEGTLKAANLLSEAGLPIVGVPKTIDNDIASTDVTFGFDTAVGVATEALDRLKTTAESHQRVLIVEVMGRHTGWIALHSGMAAGAHAIVVPERPFDIDELTELVGKRFSAGKKFAIVVVAEGAKPREGSMQFEQGVKDIYGHERFAGVATQLSGELEHRLGKEARPVILGHVQRGGTPTAYDRVLATRFGWHAVEAAHRGEFGMLTALRGTDIVMVPLAEAVETLKTVPAERYAEAECVLMRIGVLTSGGDCPGLNAVIRSVVHRAVVDHGDEVIGFHDGWKGLLECDYRKLDLDAVGGILARGGTILGSSRVQPAHLRDGVERARGHVADLGLDAIIPIGGEGTLKAANLLSEAGLPIVGVPKTIDNDIASTDVTFGFDTAVGVATEALDRLKTTAESHQRVLIVEVMGRHTGWIALHSGMAAGAHAIVVPERPFDIDELTELVGKRFSAGKKFAIVVVAEGAKPREGSMQFEQGVKDIYGHERFAGVATQLSGELEHRLGKEARPVILGHVQRGGTPTAYDRVLATRFGWHAVEAAHRGEFGMLTALRGTDIVMVPLAEAVETLKTVPAERYAEAECVL

pLDDT: mean 90.1, std 9.77, range [52.75, 98.69]

Secondary structure (DSSP, 8-state):
-EEEEEE-SS--TTHHHHHHHHHIIIIIIH--EEEEETTTHHHHHTT-EEEE-TTTTTT-TT--S-TT------HHHHHHTHHHHHHHHHHHT-SEEEEEE-HHHHHHHHHHHHTT--BEEEEB-SS--BTTSS--BTHHHHHHHHHHHHHHHHHHHTTTT-EEEEEE--SS--HHHHHHHHHHT-SEEE-TTS-B-HHHHHHHHHHHHHTT---EEEEEETT--BPTTTS---PPPB-TTS-B----HHHHHHHHHHHHHTS-EEEEE-GGGGT-SPPPHHHHHHHHHHHHHHHHHHHTT-TTEEEEEETTEEEEEEHHHHTT-B-PPPHHHHHHHHTT-/-EEEEEE-SS--TTHHHHHHHHHIIIIIIH--EEEEETTTHHHHHHT-EEEE-TTTTTT-TT--S-TT------HHHHHHTHHHHHHHHHHHT-SEEEEEE-HHHHHHHHHHHHTT--BEEEEB-SS--BTTSS--BTHHHHHHHHHHHHHHHHHHHTTTTEEEEEEE--SS--HHHHHHHHHHT-SEEE-TTS-B-HHHHHHHHHHHHHTT---EEEEEETT--BPTTTS---PPPB-TTS-B----HHHHHHHHHHHHHTSEEEEEE-GGGGT-SPPPHHHHHHHHHHHHHHHHHHHTT-TTEEEEEETTEEEEEEHHHHTT-B-PPPHHHHHHHHTT-